Protein AF-0000000072904852 (afdb_homodimer)

pLDDT: mean 92.41, std 8.97, range [29.22, 98.81]

Nearest PDB structures (foldseek):
  7kyp-assembly4_N  TM=4.983E-01  e=3.404E-04  Streptococcus pneumoniae D39
  7p5c-assembly1_B  TM=1.729E-01  e=3.562E+00  Homo sapiens
  5i20-assembly6_F  TM=1.872E-01  e=6.266E+00  Ancylobacter novellus DSM 506
  8sc3-assembly1_A  TM=1.388E-01  e=5.500E+00  Homo sapiens
  7kyp-assembly4_N  TM=4.898E-01  e=2.353E-04  Streptococcus pneumoniae D39

InterPro domains:
  IPR001851 ABC transporter, permease [PF02653] (12-282)
  IPR052157 Branched-chain amino acid transport system permease [PTHR11795] (4-297)
  IPR052157 Branched-chain amino acid transport system permease [cd06582] (12-290)

Structure (mmCIF, N/CA/C/O backbone):
data_AF-0000000072904852-model_v1
#
loop_
_entity.id
_entity.type
_entity.pdbx_description
1 polymer 'ABC transporter permease'
#
loop_
_atom_site.group_PDB
_atom_site.id
_atom_site.type_symbol
_atom_site.label_atom_id
_atom_site.label_alt_id
_atom_site.label_comp_id
_atom_site.label_asym_id
_atom_site.label_entity_id
_atom_site.label_seq_id
_atom_site.pdbx_PDB_ins_code
_atom_site.Cartn_x
_atom_site.Cartn_y
_atom_site.Cartn_z
_atom_site.occupancy
_atom_site.B_iso_or_equiv
_atom_site.auth_seq_id
_atom_site.auth_comp_id
_atom_site.auth_asym_id
_atom_site.auth_atom_id
_atom_site.pdbx_PDB_model_num
ATOM 1 N N . MET A 1 1 ? 12.602 -10.289 -36.688 1 67.31 1 MET A N 1
ATOM 2 C CA . MET A 1 1 ? 11.422 -9.656 -36.094 1 67.31 1 MET A CA 1
ATOM 3 C C . MET A 1 1 ? 10.547 -10.68 -35.406 1 67.31 1 MET A C 1
ATOM 5 O O . MET A 1 1 ? 10.227 -10.523 -34.219 1 67.31 1 MET A O 1
ATOM 9 N N . ILE A 1 2 ? 10.281 -11.75 -36.094 1 74.5 2 ILE A N 1
ATOM 10 C CA . ILE A 1 2 ? 9.438 -12.805 -35.562 1 74.5 2 ILE A CA 1
ATOM 11 C C . ILE A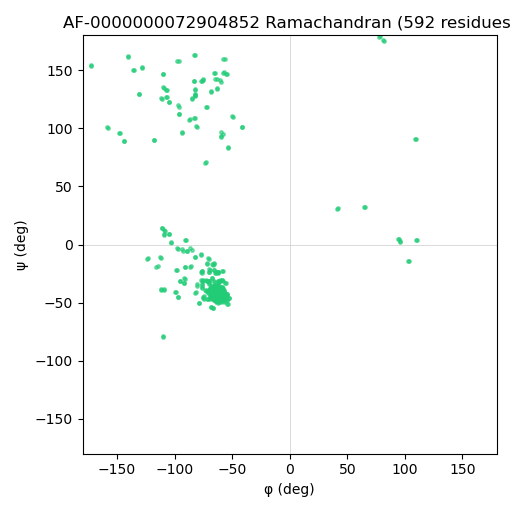 1 2 ? 10.156 -13.508 -34.406 1 74.5 2 ILE A C 1
ATOM 13 O O . ILE A 1 2 ? 9.555 -13.773 -33.344 1 74.5 2 ILE A O 1
ATOM 17 N N . LYS A 1 3 ? 11.469 -13.812 -34.562 1 75 3 LYS A N 1
ATOM 18 C CA . LYS A 1 3 ? 12.242 -14.477 -33.531 1 75 3 LYS A CA 1
ATOM 19 C C . LYS A 1 3 ? 12.242 -13.656 -32.219 1 75 3 LYS A C 1
ATOM 21 O O . LYS A 1 3 ? 12.117 -14.219 -31.141 1 75 3 LYS A O 1
ATOM 26 N N . ASN A 1 4 ? 12.359 -12.43 -32.469 1 84.94 4 ASN A N 1
ATOM 27 C CA . ASN A 1 4 ? 12.344 -11.547 -31.312 1 84.94 4 ASN A CA 1
ATOM 28 C C . ASN A 1 4 ? 11 -11.578 -30.594 1 84.94 4 ASN A C 1
ATOM 30 O O . ASN A 1 4 ? 10.945 -11.57 -29.359 1 84.94 4 ASN A O 1
ATOM 34 N N . LEU A 1 5 ? 10 -11.672 -31.453 1 90.38 5 LEU A N 1
ATOM 35 C CA . LEU A 1 5 ? 8.656 -11.711 -30.891 1 90.38 5 LEU A CA 1
ATOM 36 C C . LEU A 1 5 ? 8.445 -12.992 -30.094 1 90.38 5 LEU A C 1
ATOM 38 O O . LEU A 1 5 ? 7.832 -12.969 -29.016 1 90.38 5 LEU A O 1
ATOM 42 N N . ILE A 1 6 ? 8.875 -14.102 -30.609 1 90.25 6 ILE A N 1
ATOM 43 C CA . ILE A 1 6 ? 8.711 -15.383 -29.953 1 90.25 6 ILE A CA 1
ATOM 44 C C . ILE A 1 6 ? 9.516 -15.398 -28.641 1 90.25 6 ILE A C 1
ATOM 46 O O . ILE A 1 6 ? 9.031 -15.867 -27.609 1 90.25 6 ILE A O 1
ATOM 50 N N . ASP A 1 7 ? 10.727 -14.906 -28.734 1 89.62 7 ASP A N 1
ATOM 51 C CA . ASP A 1 7 ? 11.562 -14.82 -27.531 1 89.62 7 ASP A CA 1
ATOM 52 C C . ASP A 1 7 ? 10.891 -13.992 -26.453 1 89.62 7 ASP A C 1
ATOM 54 O O . ASP A 1 7 ? 10.867 -14.383 -25.281 1 89.62 7 ASP A O 1
ATOM 58 N N . GLN A 1 8 ? 10.344 -12.93 -26.891 1 93.31 8 GLN A N 1
ATOM 59 C CA . GLN A 1 8 ? 9.664 -12.055 -25.938 1 93.31 8 GLN A CA 1
ATOM 60 C C . GLN A 1 8 ? 8.406 -12.719 -25.391 1 93.31 8 GLN A C 1
ATOM 62 O O . GLN A 1 8 ? 8.047 -12.516 -24.234 1 93.31 8 GLN A O 1
ATOM 67 N N . THR A 1 9 ? 7.758 -13.461 -26.219 1 95 9 THR A N 1
ATOM 68 C CA . THR A 1 9 ? 6.566 -14.18 -25.781 1 95 9 THR A CA 1
ATOM 69 C C . THR A 1 9 ? 6.922 -15.211 -24.719 1 95 9 THR A C 1
ATOM 71 O O . THR A 1 9 ? 6.184 -15.383 -23.734 1 95 9 THR A O 1
ATOM 74 N N . ILE A 1 10 ? 7.992 -15.852 -24.859 1 92.69 10 ILE A N 1
ATOM 75 C CA . ILE A 1 10 ? 8.438 -16.844 -23.875 1 92.69 10 ILE A CA 1
ATOM 76 C C . ILE A 1 10 ? 8.773 -16.156 -22.562 1 92.69 10 ILE A C 1
ATOM 78 O O . ILE A 1 10 ? 8.383 -16.641 -21.484 1 92.69 10 ILE A O 1
ATOM 82 N N . ILE A 1 11 ? 9.414 -15.062 -22.672 1 92.88 11 ILE A N 1
ATOM 83 C CA . ILE A 1 11 ? 9.75 -14.297 -21.469 1 92.88 11 ILE A CA 1
ATOM 84 C C . ILE A 1 11 ? 8.469 -13.805 -20.797 1 92.88 11 ILE A C 1
ATOM 86 O O . ILE A 1 11 ? 8.359 -13.82 -19.578 1 92.88 11 ILE A O 1
ATOM 90 N N . GLY A 1 12 ? 7.566 -13.367 -21.609 1 96.38 12 GLY A N 1
ATOM 91 C CA . GLY A 1 12 ? 6.273 -12.938 -21.094 1 96.38 12 GLY A CA 1
ATOM 92 C C . GLY A 1 12 ? 5.516 -14.047 -20.391 1 96.38 12 GLY A C 1
ATOM 93 O O . GLY A 1 12 ? 4.879 -13.812 -19.359 1 96.38 12 GLY A O 1
ATOM 94 N N . LEU A 1 13 ? 5.59 -15.211 -20.938 1 96.38 13 LEU A N 1
ATOM 95 C CA . LEU A 1 13 ? 4.949 -16.359 -20.312 1 96.38 13 LEU A CA 1
ATOM 96 C C . LEU A 1 13 ? 5.617 -16.703 -18.984 1 96.38 13 LEU A C 1
ATOM 98 O O . LEU A 1 13 ? 4.945 -17.078 -18.031 1 96.38 13 LEU A O 1
ATOM 102 N N . GLN A 1 14 ? 6.945 -16.594 -18.969 1 95.44 14 GLN A N 1
ATOM 103 C CA . GLN A 1 14 ? 7.68 -16.844 -17.734 1 95.44 14 GLN A CA 1
ATOM 104 C C . GLN A 1 14 ? 7.277 -15.859 -16.656 1 95.44 14 GLN A C 1
ATOM 106 O O . GLN A 1 14 ? 6.902 -16.25 -15.547 1 95.44 14 GLN A O 1
ATOM 111 N N . THR A 1 15 ? 7.289 -14.602 -17 1 96.44 15 THR A N 1
ATOM 112 C CA . THR A 1 15 ? 6.922 -13.539 -16.062 1 96.44 15 THR A CA 1
ATOM 113 C C . THR A 1 15 ? 5.457 -13.664 -15.656 1 96.44 15 THR A C 1
ATOM 115 O O . THR A 1 15 ? 5.125 -13.539 -14.469 1 96.44 15 THR A O 1
ATOM 118 N N . GLY A 1 16 ? 4.656 -13.891 -16.625 1 98.12 16 GLY A N 1
ATOM 119 C CA . GLY A 1 16 ? 3.234 -14.062 -16.375 1 98.12 16 GLY A CA 1
ATOM 120 C C . GLY A 1 16 ? 2.924 -15.234 -15.461 1 98.12 16 GLY A C 1
ATOM 121 O O . GLY A 1 16 ? 1.995 -15.172 -14.656 1 98.12 16 GLY A O 1
ATOM 122 N N . SER A 1 17 ? 3.662 -16.281 -15.602 1 98 17 SER A N 1
ATOM 123 C CA . SER A 1 17 ? 3.467 -17.453 -14.75 1 98 17 SER A CA 1
ATOM 124 C C . SER A 1 17 ? 3.762 -17.125 -13.289 1 98 17 SER A C 1
ATOM 126 O O . SER A 1 17 ? 3.086 -17.625 -12.391 1 98 17 SER A O 1
ATOM 128 N N . ILE A 1 18 ? 4.746 -16.375 -13.086 1 97.62 18 ILE A N 1
ATOM 129 C CA . ILE A 1 18 ? 5.086 -15.969 -11.727 1 97.62 18 ILE A CA 1
ATOM 130 C C . ILE A 1 18 ? 3.965 -15.102 -11.156 1 97.62 18 ILE A C 1
ATOM 132 O O . ILE A 1 18 ? 3.504 -15.336 -10.031 1 97.62 18 ILE A O 1
ATOM 136 N N . TYR A 1 19 ? 3.512 -14.141 -11.93 1 98 19 TYR A N 1
ATOM 137 C CA . TYR A 1 19 ? 2.398 -13.305 -11.5 1 98 19 TYR A CA 1
ATOM 138 C C . TYR A 1 19 ? 1.146 -14.141 -11.258 1 98 19 TYR A C 1
ATOM 140 O O . TYR A 1 19 ? 0.389 -13.883 -10.32 1 98 19 TYR A O 1
ATOM 148 N N . ALA A 1 20 ? 0.974 -15.086 -12.133 1 98.12 20 ALA A N 1
ATOM 149 C CA . ALA A 1 20 ? -0.188 -15.961 -11.984 1 98.12 20 ALA A CA 1
ATOM 150 C C . ALA A 1 20 ? -0.141 -16.719 -10.664 1 98.12 20 ALA A C 1
ATOM 152 O O . ALA A 1 20 ? -1.155 -16.844 -9.977 1 98.12 20 ALA A O 1
ATOM 153 N N . LEU A 1 21 ? 0.982 -17.234 -10.359 1 97.5 21 LEU A N 1
ATOM 154 C CA . LEU A 1 21 ? 1.153 -17.984 -9.117 1 97.5 21 LEU A CA 1
ATOM 155 C C . LEU A 1 21 ? 0.817 -17.109 -7.91 1 97.5 21 LEU A C 1
ATOM 157 O O . LEU A 1 21 ? 0.105 -17.531 -7.004 1 97.5 21 LEU A O 1
ATOM 161 N N . ILE A 1 22 ? 1.334 -15.945 -7.902 1 98.12 22 ILE A N 1
ATOM 162 C CA . ILE A 1 22 ? 1.094 -15 -6.812 1 98.12 22 ILE A CA 1
ATOM 163 C C . ILE A 1 22 ? -0.376 -14.586 -6.805 1 98.12 22 ILE A C 1
ATOM 165 O O . ILE A 1 22 ? -1.001 -14.516 -5.746 1 98.12 22 ILE A O 1
ATOM 169 N N . ALA A 1 23 ? -0.908 -14.352 -7.98 1 98 23 ALA A N 1
ATOM 170 C CA . ALA A 1 23 ? -2.307 -13.953 -8.117 1 98 23 ALA A CA 1
ATOM 171 C C . ALA A 1 23 ? -3.24 -15.055 -7.621 1 98 23 ALA A C 1
ATOM 173 O O . ALA A 1 23 ? -4.305 -14.766 -7.066 1 98 23 ALA A O 1
ATOM 174 N N . LEU A 1 24 ? -2.889 -16.281 -7.844 1 97.94 24 LEU A N 1
ATOM 175 C CA . LEU A 1 24 ? -3.67 -17.391 -7.328 1 97.94 24 LEU A CA 1
ATOM 176 C C . LEU A 1 24 ? -3.779 -17.328 -5.809 1 97.94 24 LEU A C 1
ATOM 178 O O . LEU A 1 24 ? -4.836 -17.609 -5.242 1 97.94 24 LEU A O 1
ATOM 182 N N . GLY A 1 25 ? -2.678 -17.016 -5.211 1 97.25 25 GLY A N 1
ATOM 183 C CA . GLY A 1 25 ? -2.711 -16.844 -3.77 1 97.25 25 GLY A CA 1
ATOM 184 C C . GLY A 1 25 ? -3.656 -15.734 -3.322 1 97.25 25 GLY A C 1
ATOM 185 O O . GLY A 1 25 ? -4.449 -15.93 -2.4 1 97.25 25 GLY A O 1
ATOM 186 N N . TYR A 1 26 ? -3.555 -14.547 -3.959 1 96.5 26 TYR A N 1
ATOM 187 C CA . TYR A 1 26 ? -4.492 -13.469 -3.684 1 96.5 26 TYR A CA 1
ATOM 188 C C . TYR A 1 26 ? -5.934 -13.945 -3.834 1 96.5 26 TYR A C 1
ATOM 190 O O . TYR A 1 26 ? -6.789 -13.625 -3.002 1 96.5 26 TYR A O 1
ATOM 198 N N . THR A 1 27 ? -6.176 -14.664 -4.922 1 95.62 27 THR A N 1
ATOM 199 C CA . THR A 1 27 ? -7.512 -15.109 -5.297 1 95.62 27 THR A CA 1
ATOM 200 C C . THR A 1 27 ? -8.094 -16.047 -4.238 1 95.62 27 THR A C 1
ATOM 202 O O . THR A 1 27 ? -9.281 -15.969 -3.922 1 95.62 27 THR A O 1
ATOM 205 N N . MET A 1 28 ? -7.273 -16.891 -3.727 1 95.06 28 MET A N 1
ATOM 206 C CA . MET A 1 28 ? -7.734 -17.828 -2.711 1 95.06 28 MET A CA 1
ATOM 207 C C . MET A 1 28 ? -8.227 -17.094 -1.467 1 95.06 28 MET A C 1
ATOM 209 O O . MET A 1 28 ? -9.289 -17.406 -0.937 1 95.06 28 MET A O 1
ATOM 213 N N . VAL A 1 29 ? -7.535 -16.156 -1.009 1 94.25 29 VAL A N 1
ATOM 214 C CA . VAL A 1 29 ? -7.895 -15.453 0.214 1 94.25 29 VAL A CA 1
ATOM 215 C C . VAL A 1 29 ? -9.062 -14.508 -0.062 1 94.25 29 VAL A C 1
ATOM 217 O O . VAL A 1 29 ? -10.031 -14.469 0.699 1 94.25 29 VAL A O 1
ATOM 220 N N . TYR A 1 30 ? -8.984 -13.781 -1.109 1 93.69 30 TYR A N 1
ATOM 221 C CA . TYR A 1 30 ? -10.062 -12.867 -1.463 1 93.69 30 TYR A CA 1
ATOM 222 C C . TYR A 1 30 ? -11.359 -13.625 -1.711 1 93.69 30 TYR A C 1
ATOM 224 O O . TYR A 1 30 ? -12.445 -13.133 -1.388 1 93.69 30 TYR A O 1
ATOM 232 N N . GLY A 1 31 ? -11.297 -14.742 -2.277 1 91.31 31 GLY A N 1
ATOM 233 C CA . GLY A 1 31 ? -12.469 -15.531 -2.623 1 91.31 31 GLY A CA 1
ATOM 234 C C . GLY A 1 31 ? -13.344 -15.859 -1.427 1 91.31 31 GLY A C 1
ATOM 235 O O . GLY A 1 31 ? -14.547 -16.062 -1.569 1 91.31 31 GLY A O 1
ATOM 236 N N . ILE A 1 32 ? -12.758 -15.828 -0.313 1 91.75 32 ILE A N 1
ATOM 237 C CA . ILE A 1 32 ? -13.523 -16.25 0.854 1 91.75 32 ILE A CA 1
ATOM 238 C C . ILE A 1 32 ? -13.773 -15.047 1.765 1 91.75 32 ILE A C 1
ATOM 240 O O . ILE A 1 32 ? -14.867 -14.891 2.312 1 91.75 32 ILE A O 1
ATOM 244 N N . VAL A 1 33 ? -12.828 -14.18 1.93 1 88.81 33 VAL A N 1
ATOM 245 C CA . VAL A 1 33 ? -12.969 -13.078 2.877 1 88.81 33 VAL A CA 1
ATOM 246 C C . VAL A 1 33 ? -13.406 -11.82 2.141 1 88.81 33 VAL A C 1
ATOM 248 O O . VAL A 1 33 ? -13.875 -10.859 2.764 1 88.81 33 VAL A O 1
ATOM 251 N N . LYS A 1 34 ? -13.188 -11.711 0.862 1 88.31 34 LYS A N 1
ATOM 252 C CA . LYS A 1 34 ? -13.586 -10.609 -0.004 1 88.31 34 LYS A CA 1
ATOM 253 C C . LYS A 1 34 ? -12.867 -9.32 0.384 1 88.31 34 LYS A C 1
ATOM 255 O O . LYS A 1 34 ? -13.469 -8.242 0.395 1 88.31 34 LYS A O 1
ATOM 260 N N . LEU A 1 35 ? -11.703 -9.492 0.845 1 86.5 35 LEU A N 1
ATOM 261 C CA . LEU A 1 35 ? -10.828 -8.367 1.158 1 86.5 35 LEU A CA 1
ATOM 262 C C . LEU A 1 35 ? -9.406 -8.625 0.657 1 86.5 35 LEU A C 1
ATOM 264 O O . LEU A 1 35 ? -8.961 -9.781 0.604 1 86.5 35 LEU A O 1
ATOM 268 N N . ILE A 1 36 ? -8.797 -7.582 0.346 1 86.38 36 ILE A N 1
ATOM 269 C CA . ILE A 1 36 ? -7.441 -7.691 -0.186 1 86.38 36 ILE A CA 1
ATOM 270 C C . ILE A 1 36 ? -6.449 -7.84 0.962 1 86.38 36 ILE A C 1
ATOM 272 O O . ILE A 1 36 ? -6.453 -7.043 1.903 1 86.38 36 ILE A O 1
ATOM 276 N N . ASN A 1 37 ? -5.637 -8.852 0.838 1 90.25 37 ASN A N 1
ATOM 277 C CA . ASN A 1 37 ? -4.555 -9.078 1.79 1 90.25 37 ASN A CA 1
ATOM 278 C C . ASN A 1 37 ? -3.246 -8.453 1.309 1 90.25 37 ASN A C 1
ATOM 280 O O . ASN A 1 37 ? -2.422 -9.125 0.69 1 90.25 37 ASN A O 1
ATOM 284 N N . PHE A 1 38 ? -2.934 -7.297 1.738 1 89.69 38 PHE A N 1
ATOM 285 C CA . PHE A 1 38 ? -1.759 -6.574 1.267 1 89.69 38 PHE A CA 1
ATOM 286 C C . PHE A 1 38 ? -0.481 -7.211 1.798 1 89.69 38 PHE A C 1
ATOM 288 O O . PHE A 1 38 ? 0.606 -6.969 1.27 1 89.69 38 PHE A O 1
ATOM 295 N N . ALA A 1 39 ? -0.633 -7.992 2.762 1 94.25 39 ALA A N 1
ATOM 296 C CA . ALA A 1 39 ? 0.529 -8.664 3.336 1 94.25 39 ALA A CA 1
ATOM 297 C C . ALA A 1 39 ? 0.976 -9.836 2.457 1 94.25 39 ALA A C 1
ATOM 299 O O . ALA A 1 39 ? 2.033 -10.422 2.689 1 94.25 39 ALA A O 1
ATOM 300 N N . HIS A 1 40 ? 0.207 -10.133 1.504 1 96.25 40 HIS A N 1
ATOM 301 C CA . HIS A 1 40 ? 0.508 -11.25 0.615 1 96.25 40 HIS A CA 1
ATOM 302 C C . HIS A 1 40 ? 1.871 -11.078 -0.046 1 96.25 40 HIS A C 1
ATOM 304 O O . HIS A 1 40 ? 2.625 -12.039 -0.189 1 96.25 40 HIS A O 1
ATOM 310 N N . GLY A 1 41 ? 2.203 -9.906 -0.464 1 96.06 41 GLY A N 1
ATOM 311 C CA . GLY A 1 41 ? 3.502 -9.633 -1.057 1 96.06 41 GLY A CA 1
ATOM 312 C C . GLY A 1 41 ? 4.656 -9.898 -0.108 1 96.06 41 GLY A C 1
ATOM 313 O O . GLY A 1 41 ? 5.75 -10.273 -0.54 1 96.06 41 GLY A O 1
ATOM 314 N N . ASP A 1 42 ? 4.398 -9.68 1.119 1 97.44 42 ASP A N 1
ATOM 315 C CA . ASP A 1 42 ? 5.449 -9.875 2.113 1 97.44 42 ASP A CA 1
ATOM 316 C C . ASP A 1 42 ? 5.672 -11.359 2.395 1 97.44 42 ASP A C 1
ATOM 318 O O . ASP A 1 42 ? 6.746 -11.758 2.848 1 97.44 42 ASP A O 1
ATOM 322 N N . LEU A 1 43 ? 4.66 -12.141 2.111 1 98.06 43 LEU A N 1
ATOM 323 C CA . LEU A 1 43 ? 4.844 -13.578 2.221 1 98.06 43 LEU A CA 1
ATOM 324 C C . LEU A 1 43 ? 5.762 -14.102 1.119 1 98.06 43 LEU A C 1
ATOM 326 O O . LEU A 1 43 ? 6.508 -15.055 1.328 1 98.06 43 LEU A O 1
ATOM 330 N N . LEU A 1 44 ? 5.676 -13.406 -0.035 1 98.06 44 LEU A N 1
ATOM 331 C CA . LEU A 1 44 ? 6.652 -13.68 -1.083 1 98.06 44 LEU A CA 1
ATOM 332 C C . LEU A 1 44 ? 8.07 -13.453 -0.575 1 98.06 44 LEU A C 1
ATOM 334 O O . LEU A 1 44 ? 8.953 -14.297 -0.777 1 98.06 44 LEU A O 1
ATOM 338 N N . MET A 1 45 ? 8.266 -12.336 0.063 1 98.38 45 MET A N 1
ATOM 339 C CA . MET A 1 45 ? 9.562 -11.938 0.607 1 98.38 45 MET A CA 1
ATOM 340 C C . MET A 1 45 ? 10.047 -12.945 1.642 1 98.38 45 MET A C 1
ATOM 342 O O . MET A 1 45 ? 11.203 -13.391 1.593 1 98.38 45 MET A O 1
ATOM 346 N N . VAL A 1 46 ? 9.172 -13.336 2.525 1 98.62 46 VAL A N 1
ATOM 347 C CA . VAL A 1 46 ? 9.539 -14.289 3.57 1 98.62 46 VAL A CA 1
ATOM 348 C C . VAL A 1 46 ? 9.898 -15.633 2.943 1 98.62 46 VAL A C 1
ATOM 350 O O . VAL A 1 46 ? 10.875 -16.266 3.35 1 98.62 46 VAL A O 1
ATOM 353 N N . GLY A 1 47 ? 9.117 -16.047 1.967 1 98.62 47 GLY A N 1
ATOM 354 C CA . GLY A 1 47 ? 9.422 -17.281 1.271 1 98.62 47 GLY A CA 1
ATOM 355 C C . GLY A 1 47 ? 10.805 -17.281 0.645 1 98.62 47 GLY A C 1
ATOM 356 O O . GLY A 1 47 ? 11.539 -18.266 0.754 1 98.62 47 GLY A O 1
ATOM 357 N N . ALA A 1 48 ? 11.133 -16.219 0.015 1 98.5 48 ALA A N 1
ATOM 358 C CA . ALA A 1 48 ? 12.445 -16.078 -0.609 1 98.5 48 ALA A CA 1
ATOM 359 C C . ALA A 1 48 ? 13.562 -16.125 0.438 1 98.5 48 ALA A C 1
ATOM 361 O O . ALA A 1 48 ? 14.57 -16.797 0.25 1 98.5 48 ALA A O 1
ATOM 362 N N . TYR A 1 49 ? 13.375 -15.43 1.569 1 98.56 49 TYR A N 1
ATOM 363 C CA . TYR A 1 49 ? 14.367 -15.398 2.633 1 98.56 49 TYR A CA 1
ATOM 364 C C . TYR A 1 49 ? 14.555 -16.781 3.24 1 98.56 49 TYR A C 1
ATOM 366 O O . TYR A 1 49 ? 15.68 -17.219 3.49 1 98.56 49 TYR A O 1
ATOM 374 N N . VAL A 1 50 ? 13.438 -17.438 3.527 1 98.56 50 VAL A N 1
ATOM 375 C CA . VAL A 1 50 ? 13.508 -18.766 4.145 1 98.56 50 VAL A CA 1
ATOM 376 C C . VAL A 1 50 ? 14.242 -19.719 3.215 1 98.56 50 VAL A C 1
ATOM 378 O O . VAL A 1 50 ? 15.07 -20.531 3.664 1 98.56 50 VAL A O 1
ATOM 381 N N . THR A 1 51 ? 13.961 -19.656 1.963 1 98.44 51 THR A N 1
ATOM 382 C CA . THR A 1 51 ? 14.664 -20.5 1 1 98.44 51 THR A CA 1
ATOM 383 C C . THR A 1 51 ? 16.156 -20.172 0.972 1 98.44 51 THR A C 1
ATOM 385 O O . THR A 1 51 ? 17 -21.062 1.001 1 98.44 51 THR A O 1
ATOM 388 N N . TYR A 1 52 ? 16.469 -18.891 0.894 1 98.12 52 TYR A N 1
ATOM 389 C CA . TYR A 1 52 ? 17.859 -18.438 0.868 1 98.12 52 TYR A CA 1
ATOM 390 C C . TYR A 1 52 ? 18.625 -18.984 2.066 1 98.12 52 TYR A C 1
ATOM 392 O O . TYR A 1 52 ? 19.703 -19.562 1.907 1 98.12 52 TYR A O 1
ATOM 400 N N . TYR A 1 53 ? 18.062 -18.797 3.236 1 97.81 53 TYR A N 1
ATOM 401 C CA . TYR A 1 53 ? 18.781 -19.203 4.445 1 97.81 53 TYR A CA 1
ATOM 402 C C . TYR A 1 53 ? 18.828 -20.719 4.574 1 97.81 53 TYR A C 1
ATOM 404 O O . TYR A 1 53 ? 19.781 -21.266 5.133 1 97.81 53 TYR A O 1
ATOM 412 N N . GLY A 1 54 ? 17.812 -21.422 4.082 1 97.81 54 GLY A N 1
ATOM 413 C CA . GLY A 1 54 ? 17.875 -22.875 4.02 1 97.81 54 GLY A CA 1
ATOM 414 C C . GLY A 1 54 ? 19.031 -23.375 3.176 1 97.81 54 GLY A C 1
ATOM 415 O O . GLY A 1 54 ? 19.766 -24.266 3.596 1 97.81 54 GLY A O 1
ATOM 416 N N . VAL A 1 55 ? 19.188 -22.781 2.049 1 97.06 55 VAL A N 1
ATOM 417 C CA . VAL A 1 55 ? 20.266 -23.172 1.146 1 97.06 55 VAL A CA 1
ATOM 418 C C . VAL A 1 55 ? 21.609 -22.797 1.764 1 97.06 55 VAL A C 1
ATOM 420 O O . VAL A 1 55 ? 22.562 -23.578 1.703 1 97.06 55 VAL A O 1
ATOM 423 N N . GLU A 1 56 ? 21.703 -21.625 2.342 1 95.62 56 GLU A N 1
ATOM 424 C CA . GLU A 1 56 ? 22.938 -21.156 2.977 1 95.62 56 GLU A CA 1
ATOM 425 C C . GLU A 1 56 ? 23.344 -22.094 4.109 1 95.62 56 GLU A C 1
ATOM 427 O O . GLU A 1 56 ? 24.547 -22.266 4.375 1 95.62 56 GLU A O 1
ATOM 432 N N . LYS A 1 57 ? 22.422 -22.719 4.746 1 96.19 57 LYS A N 1
ATOM 433 C CA . LYS A 1 57 ? 22.703 -23.625 5.848 1 96.19 57 LYS A CA 1
ATOM 434 C C . LYS A 1 57 ? 23 -25.031 5.332 1 96.19 57 LYS A C 1
ATOM 436 O O . LYS A 1 57 ? 23.172 -25.969 6.121 1 96.19 57 LYS A O 1
ATOM 441 N N . GLY A 1 58 ? 22.906 -25.234 4.051 1 95.5 58 GLY A N 1
ATOM 442 C CA . GLY A 1 58 ? 23.359 -26.484 3.459 1 95.5 58 GLY A CA 1
ATOM 443 C C . GLY A 1 58 ? 22.219 -27.359 2.969 1 95.5 58 GLY A C 1
ATOM 444 O O . GLY A 1 58 ? 22.453 -28.469 2.488 1 95.5 58 GLY A O 1
ATOM 445 N N . LEU A 1 59 ? 21.016 -26.922 3.043 1 97.31 59 LEU A N 1
ATOM 446 C CA . LEU A 1 59 ? 19.891 -27.719 2.547 1 97.31 59 LEU A CA 1
ATOM 447 C C . LEU A 1 59 ? 19.828 -27.672 1.023 1 97.31 59 LEU A C 1
ATOM 449 O O . LEU A 1 59 ? 20.125 -26.625 0.417 1 97.31 59 LEU A O 1
ATOM 453 N N . PRO A 1 60 ? 19.484 -28.891 0.523 1 96.81 60 PRO A N 1
ATOM 454 C CA . PRO A 1 60 ? 19.219 -28.828 -0.916 1 96.81 60 PRO A CA 1
ATOM 455 C C . PRO A 1 60 ? 18.109 -27.828 -1.264 1 96.81 60 PRO A C 1
ATOM 457 O O . PRO A 1 60 ? 17.172 -27.656 -0.49 1 96.81 60 PRO A O 1
ATOM 460 N N . PHE A 1 61 ? 18.203 -27.219 -2.406 1 96.69 61 PHE A N 1
ATOM 461 C CA . PHE A 1 61 ? 17.281 -26.172 -2.854 1 96.69 61 PHE A CA 1
ATOM 462 C C . PHE A 1 61 ? 15.844 -26.656 -2.793 1 96.69 61 PHE A C 1
ATOM 464 O O . PHE A 1 61 ? 14.961 -25.938 -2.318 1 96.69 61 PHE A O 1
ATOM 471 N N . SER A 1 62 ? 15.547 -27.875 -3.219 1 95.62 62 SER A N 1
ATOM 472 C CA . SER A 1 62 ? 14.195 -28.422 -3.266 1 95.62 62 SER A CA 1
ATOM 473 C C . SER A 1 62 ? 13.602 -28.547 -1.867 1 95.62 62 SER A C 1
ATOM 475 O O . SER A 1 62 ? 12.414 -28.281 -1.668 1 95.62 62 SER A O 1
ATOM 477 N N . ILE A 1 63 ? 14.391 -28.906 -0.948 1 97.62 63 ILE A N 1
ATOM 478 C CA . ILE A 1 63 ? 13.938 -29.031 0.433 1 97.62 63 ILE A CA 1
ATOM 479 C C . ILE A 1 63 ? 13.719 -27.641 1.034 1 97.62 63 ILE A C 1
ATOM 481 O O . ILE A 1 63 ? 12.766 -27.438 1.792 1 97.62 63 ILE A O 1
ATOM 485 N N . ALA A 1 64 ? 14.672 -26.734 0.67 1 98.25 64 ALA A N 1
ATOM 486 C CA . ALA A 1 64 ? 14.547 -25.359 1.173 1 98.25 64 ALA A CA 1
ATOM 487 C C . ALA A 1 64 ? 13.242 -24.719 0.714 1 98.25 64 ALA A C 1
ATOM 489 O O . ALA A 1 64 ? 12.578 -24.031 1.491 1 98.25 64 ALA A O 1
ATOM 490 N N . ILE A 1 65 ? 12.891 -24.969 -0.527 1 97.75 65 ILE A N 1
ATOM 491 C CA . ILE A 1 65 ? 11.648 -24.406 -1.049 1 97.75 65 ILE A CA 1
ATOM 492 C C . ILE A 1 65 ? 10.461 -25.031 -0.327 1 97.75 65 ILE A C 1
ATOM 494 O O . ILE A 1 65 ? 9.492 -24.328 0.003 1 97.75 65 ILE A O 1
ATOM 498 N N . LEU A 1 66 ? 10.477 -26.297 -0.095 1 98.25 66 LEU A N 1
ATOM 499 C CA . LEU A 1 66 ? 9.391 -26.984 0.605 1 98.25 66 LEU A CA 1
ATOM 500 C C . LEU A 1 66 ? 9.227 -26.438 2.02 1 98.25 66 LEU A C 1
ATOM 502 O O . LEU A 1 66 ? 8.109 -26.203 2.477 1 98.25 66 LEU A O 1
ATOM 506 N N . ILE A 1 67 ? 10.328 -26.266 2.678 1 98.56 67 ILE A N 1
ATOM 507 C CA . ILE A 1 67 ? 10.297 -25.688 4.02 1 98.56 67 ILE A CA 1
ATOM 508 C C . ILE A 1 67 ? 9.719 -24.281 3.969 1 98.56 67 ILE A C 1
ATOM 510 O O . ILE A 1 67 ? 8.938 -23.891 4.844 1 98.56 67 ILE A O 1
ATOM 514 N N . SER A 1 68 ? 10.164 -23.547 2.953 1 98.69 68 SER A N 1
ATOM 515 C CA . SER A 1 68 ? 9.656 -22.188 2.773 1 98.69 68 SER A CA 1
ATOM 516 C C . SER A 1 68 ? 8.141 -22.188 2.6 1 98.69 68 SER A C 1
ATOM 518 O O . SER A 1 68 ? 7.441 -21.359 3.201 1 98.69 68 SER A O 1
ATOM 520 N N . ILE A 1 69 ? 7.625 -23.062 1.79 1 98.69 69 ILE A N 1
ATOM 521 C CA . ILE A 1 69 ? 6.195 -23.172 1.528 1 98.69 69 ILE A CA 1
ATOM 522 C C . ILE A 1 69 ? 5.453 -23.5 2.826 1 98.69 69 ILE A C 1
ATOM 524 O O . ILE A 1 69 ? 4.457 -22.844 3.154 1 98.69 69 ILE A O 1
ATOM 528 N N . ILE A 1 70 ? 5.914 -24.391 3.631 1 98.75 70 ILE A N 1
ATOM 529 C CA . ILE A 1 70 ? 5.309 -24.797 4.891 1 98.75 70 ILE A CA 1
ATOM 530 C C . ILE A 1 70 ? 5.387 -23.656 5.898 1 98.75 70 ILE A C 1
ATOM 532 O O . ILE A 1 70 ? 4.406 -23.344 6.578 1 98.75 70 ILE A O 1
ATOM 536 N N . PHE A 1 71 ? 6.555 -23.062 5.965 1 98.81 71 PHE A N 1
ATOM 537 C CA . PHE A 1 71 ? 6.754 -21.953 6.891 1 98.81 71 PHE A CA 1
ATOM 538 C C . PHE A 1 71 ? 5.777 -20.828 6.598 1 98.81 71 PHE A C 1
ATOM 540 O O . PHE A 1 71 ? 5.16 -20.281 7.516 1 98.81 71 PHE A O 1
ATOM 547 N N . CYS A 1 72 ? 5.672 -20.484 5.344 1 98.75 72 CYS A N 1
ATOM 548 C CA . CYS A 1 72 ? 4.789 -19.375 4.977 1 98.75 72 CYS A CA 1
ATOM 549 C C . CYS A 1 72 ? 3.326 -19.766 5.156 1 98.75 72 CYS A C 1
ATOM 551 O O . CYS A 1 72 ? 2.488 -18.922 5.48 1 98.75 72 CYS A O 1
ATOM 553 N N . ALA A 1 73 ? 3.029 -21.062 4.922 1 98.75 73 ALA A N 1
ATOM 554 C CA . ALA A 1 73 ? 1.678 -21.516 5.223 1 98.75 73 ALA A CA 1
ATOM 555 C C . ALA A 1 73 ? 1.338 -21.297 6.695 1 98.75 73 ALA A C 1
ATOM 557 O O . ALA A 1 73 ? 0.263 -20.797 7.02 1 98.75 73 ALA A O 1
ATOM 558 N N . ILE A 1 74 ? 2.234 -21.656 7.562 1 98.81 74 ILE A N 1
ATOM 559 C CA . ILE A 1 74 ? 2.041 -21.469 8.992 1 98.81 74 ILE A CA 1
ATOM 560 C C . ILE A 1 74 ? 1.951 -19.984 9.328 1 98.81 74 ILE A C 1
ATOM 562 O O . ILE A 1 74 ? 1.09 -19.562 10.102 1 98.81 74 ILE A O 1
ATOM 566 N N . LEU A 1 75 ? 2.832 -19.234 8.703 1 98.56 75 LEU A N 1
ATOM 567 C CA . LEU A 1 75 ? 2.812 -17.797 8.922 1 98.56 75 LEU A CA 1
ATOM 568 C C . LEU A 1 75 ? 1.479 -17.188 8.484 1 98.56 75 LEU A C 1
ATOM 570 O O . LEU A 1 75 ? 0.964 -16.281 9.125 1 98.56 75 LEU A O 1
ATOM 574 N N . GLY A 1 76 ? 1.008 -17.688 7.328 1 98.12 76 GLY A N 1
ATOM 575 C CA . GLY A 1 76 ? -0.308 -17.25 6.887 1 98.12 76 GLY A CA 1
ATOM 576 C C . GLY A 1 76 ? -1.396 -17.516 7.91 1 98.12 76 GLY A C 1
ATOM 577 O O . GLY A 1 76 ? -2.246 -16.656 8.156 1 98.12 76 GLY A O 1
ATOM 578 N N . ILE A 1 77 ? -1.376 -18.672 8.539 1 98.25 77 ILE A N 1
ATOM 579 C CA . ILE A 1 77 ? -2.338 -19.016 9.578 1 98.25 77 ILE A CA 1
ATOM 580 C C . ILE A 1 77 ? -2.176 -18.094 10.773 1 98.25 77 ILE A C 1
ATOM 582 O O . ILE A 1 77 ? -3.164 -17.625 11.344 1 98.25 77 ILE A O 1
ATOM 586 N N . LEU A 1 78 ? -0.976 -17.797 11.117 1 98.12 78 LEU A N 1
ATOM 587 C CA . LEU A 1 78 ? -0.701 -16.938 12.258 1 98.12 78 LEU A CA 1
ATOM 588 C C . LEU A 1 78 ? -1.184 -15.508 11.984 1 98.12 78 LEU A C 1
ATOM 590 O O . LEU A 1 78 ? -1.73 -14.859 12.875 1 98.12 78 LEU A O 1
ATOM 594 N N . ILE A 1 79 ? -0.928 -15.055 10.82 1 96.75 79 ILE A N 1
ATOM 595 C CA . ILE A 1 79 ? -1.396 -13.727 10.445 1 96.75 79 ILE A CA 1
ATOM 596 C C . ILE A 1 79 ? -2.918 -13.664 10.539 1 96.75 79 ILE A C 1
ATOM 598 O O . ILE A 1 79 ? -3.479 -12.711 11.086 1 96.75 79 ILE A O 1
ATOM 602 N N . ASP A 1 80 ? -3.549 -14.695 9.977 1 96.69 80 ASP A N 1
ATOM 603 C CA . ASP A 1 80 ? -5.004 -14.75 10.078 1 96.69 80 ASP A CA 1
ATOM 604 C C . ASP A 1 80 ? -5.461 -14.758 11.531 1 96.69 80 ASP A C 1
ATOM 606 O O . ASP A 1 80 ? -6.355 -14 11.914 1 96.69 80 ASP A O 1
ATOM 610 N N . PHE A 1 81 ? -4.844 -15.562 12.312 1 96.69 81 PHE A N 1
ATOM 611 C CA . PHE A 1 81 ? -5.25 -15.766 13.703 1 96.69 81 PHE A CA 1
ATOM 612 C C . PHE A 1 81 ? -5.059 -14.492 14.516 1 96.69 81 PHE A C 1
ATOM 614 O O . PHE A 1 81 ? -5.945 -14.094 15.273 1 96.69 81 PHE A O 1
ATOM 621 N N . PHE A 1 82 ? -3.979 -13.781 14.344 1 94.56 82 PHE A N 1
ATOM 622 C CA . PHE A 1 82 ? -3.646 -12.656 15.219 1 94.56 82 PHE A CA 1
ATOM 623 C C . PHE A 1 82 ? -4.203 -11.352 14.656 1 94.56 82 PHE A C 1
ATOM 625 O O . PHE A 1 82 ? -4.547 -10.445 15.414 1 94.56 82 PHE A O 1
ATOM 632 N N . ALA A 1 83 ? -4.23 -11.281 13.375 1 92.75 83 ALA A N 1
ATOM 633 C CA . ALA A 1 83 ? -4.516 -9.969 12.805 1 92.75 83 ALA A CA 1
ATOM 634 C C . ALA A 1 83 ? -5.898 -9.938 12.164 1 92.75 83 ALA A C 1
ATOM 636 O O . ALA A 1 83 ? -6.645 -8.969 12.336 1 92.75 83 ALA A O 1
ATOM 637 N N . TYR A 1 84 ? -6.34 -10.953 11.508 1 91.88 84 TYR A N 1
ATOM 638 C CA . TYR A 1 84 ? -7.551 -10.875 10.703 1 91.88 84 TYR A CA 1
ATOM 639 C C . TYR A 1 84 ? -8.742 -11.453 11.453 1 91.88 84 TYR A C 1
ATOM 641 O O . TYR A 1 84 ? -9.836 -10.875 11.445 1 91.88 84 TYR A O 1
ATOM 649 N N . LYS A 1 85 ? -8.578 -12.492 12.109 1 94.5 85 LYS A N 1
ATOM 650 C CA . LYS A 1 85 ? -9.664 -13.18 12.797 1 94.5 85 LYS A CA 1
ATOM 651 C C . LYS A 1 85 ? -10.359 -12.258 13.797 1 94.5 85 LYS A C 1
ATOM 653 O O . LYS A 1 85 ? -11.586 -12.164 13.82 1 94.5 85 LYS A O 1
ATOM 658 N N . PRO A 1 86 ? -9.648 -11.531 14.578 1 93.94 86 PRO A N 1
ATOM 659 C CA . PRO A 1 86 ? -10.305 -10.664 15.555 1 93.94 86 PRO A CA 1
ATOM 660 C C . PRO A 1 86 ? -11.109 -9.539 14.906 1 93.94 86 PRO A C 1
ATOM 662 O O . PRO A 1 86 ? -11.945 -8.914 15.562 1 93.94 86 PRO A O 1
ATOM 665 N N . LEU A 1 87 ? -10.875 -9.289 13.68 1 90.75 87 LEU A N 1
ATOM 666 C CA . LEU A 1 87 ? -11.5 -8.141 13.031 1 90.75 87 LEU A CA 1
ATOM 667 C C . LEU A 1 87 ? -12.562 -8.586 12.039 1 90.75 87 LEU A C 1
ATOM 669 O O . LEU A 1 87 ? -13.039 -7.781 11.234 1 90.75 87 LEU A O 1
ATOM 673 N N . ARG A 1 88 ? -12.938 -9.805 12.062 1 87.5 88 ARG A N 1
ATOM 674 C CA . ARG A 1 88 ? -13.883 -10.328 11.086 1 87.5 88 ARG A CA 1
ATOM 675 C C . ARG A 1 88 ? -15.242 -9.648 11.219 1 87.5 88 ARG A C 1
ATOM 677 O O . ARG A 1 88 ? -15.992 -9.562 10.242 1 87.5 88 ARG A O 1
ATOM 684 N N . ASN A 1 89 ? -15.562 -9.102 12.359 1 84.69 89 ASN A N 1
ATOM 685 C CA . ASN A 1 89 ? -16.828 -8.414 12.578 1 84.69 89 ASN A CA 1
ATOM 686 C C . ASN A 1 89 ? -16.656 -6.895 12.562 1 84.69 89 ASN A C 1
ATOM 688 O O . ASN A 1 89 ? -17.594 -6.152 12.82 1 84.69 89 ASN A O 1
ATOM 692 N N . ALA A 1 90 ? -15.43 -6.473 12.328 1 84.62 90 ALA A N 1
ATOM 693 C CA . ALA A 1 90 ? -15.148 -5.043 12.234 1 84.62 90 ALA A CA 1
ATOM 694 C C . ALA A 1 90 ? -15.445 -4.512 10.836 1 84.62 90 ALA A C 1
ATOM 696 O O . ALA A 1 90 ? -15.648 -5.293 9.906 1 84.62 90 ALA A O 1
ATOM 697 N N . PRO A 1 91 ? -15.562 -3.197 10.742 1 80.81 91 PRO A N 1
ATOM 698 C CA . PRO A 1 91 ? -15.734 -2.637 9.406 1 80.81 91 PRO A CA 1
ATOM 699 C C . PRO A 1 91 ? -14.633 -3.064 8.438 1 80.81 91 PRO A C 1
ATOM 701 O O . PRO A 1 91 ? -13.484 -3.234 8.844 1 80.81 91 PRO A O 1
ATOM 704 N N . ARG A 1 92 ? -14.977 -3.203 7.227 1 80.81 92 ARG A N 1
ATOM 705 C CA . ARG A 1 92 ? -14.078 -3.691 6.184 1 80.81 92 ARG A CA 1
ATOM 706 C C . ARG A 1 92 ? -12.812 -2.842 6.105 1 80.81 92 ARG A C 1
ATOM 708 O O . ARG A 1 92 ? -11.727 -3.359 5.848 1 80.81 92 ARG A O 1
ATOM 715 N N . MET A 1 93 ? -12.953 -1.614 6.383 1 78 93 MET A N 1
ATOM 716 C CA . MET A 1 93 ? -11.82 -0.7 6.309 1 78 93 MET A CA 1
ATOM 717 C C . MET A 1 93 ? -10.773 -1.043 7.363 1 78 93 MET A C 1
ATOM 719 O O . MET A 1 93 ? -9.57 -0.924 7.117 1 78 93 MET A O 1
ATOM 723 N N . SER A 1 94 ? -11.258 -1.457 8.5 1 82.75 94 SER A N 1
ATOM 724 C CA . SER A 1 94 ? -10.336 -1.827 9.578 1 82.75 94 SER A CA 1
ATOM 725 C C . SER A 1 94 ? -9.477 -3.021 9.18 1 82.75 94 SER A C 1
ATOM 727 O O . SER A 1 94 ? -8.281 -3.053 9.477 1 82.75 94 SER A O 1
ATOM 729 N N . VAL A 1 95 ? -10.109 -3.945 8.469 1 86.19 95 VAL A N 1
ATOM 730 C CA . VAL A 1 95 ? -9.391 -5.145 8.039 1 86.19 95 VAL A CA 1
ATOM 731 C C . VAL A 1 95 ? -8.344 -4.777 6.992 1 86.19 95 VAL A C 1
ATOM 733 O O . VAL A 1 95 ? -7.215 -5.266 7.039 1 86.19 95 VAL A O 1
ATOM 736 N N . LEU A 1 96 ? -8.688 -3.918 6.133 1 83.94 96 LEU A N 1
ATOM 737 C CA . LEU A 1 96 ? -7.762 -3.477 5.09 1 83.94 96 LEU A CA 1
ATOM 738 C C . LEU A 1 96 ? -6.562 -2.756 5.699 1 83.94 96 LEU A C 1
ATOM 740 O O . LEU A 1 96 ? -5.418 -3.014 5.32 1 83.94 96 LEU A O 1
ATOM 744 N N . ILE A 1 97 ? -6.828 -1.879 6.578 1 84.44 97 ILE A N 1
ATOM 745 C CA . ILE A 1 97 ? -5.773 -1.116 7.234 1 84.44 97 ILE A CA 1
ATOM 746 C C . ILE A 1 97 ? -4.855 -2.062 8 1 84.44 97 ILE A C 1
ATOM 748 O O . ILE A 1 97 ? -3.631 -1.9 7.988 1 84.44 97 ILE A O 1
ATOM 752 N N . THR A 1 98 ? -5.469 -3.018 8.625 1 88.94 98 THR A N 1
ATOM 753 C CA . THR A 1 98 ? -4.676 -4.004 9.344 1 88.94 98 THR A CA 1
ATOM 754 C C . THR A 1 98 ? -3.779 -4.785 8.391 1 88.94 98 THR A C 1
ATOM 756 O O . THR A 1 98 ? -2.629 -5.09 8.711 1 88.94 98 THR A O 1
ATOM 759 N N . ALA A 1 99 ? -4.336 -5.105 7.258 1 90.69 99 ALA A N 1
ATOM 760 C CA . ALA A 1 99 ? -3.537 -5.809 6.254 1 90.69 99 ALA A CA 1
ATOM 761 C C . ALA A 1 99 ? -2.311 -4.992 5.855 1 90.69 99 ALA A C 1
ATOM 763 O O . ALA A 1 99 ? -1.217 -5.539 5.703 1 90.69 99 ALA A O 1
ATOM 764 N N . ILE A 1 100 ? -2.469 -3.783 5.703 1 87.5 100 ILE A N 1
ATOM 765 C CA . ILE A 1 100 ? -1.369 -2.881 5.379 1 87.5 100 ILE A CA 1
ATOM 766 C C . ILE A 1 100 ? -0.38 -2.834 6.543 1 87.5 100 ILE A C 1
ATOM 768 O O . ILE A 1 100 ? 0.834 -2.891 6.336 1 87.5 100 ILE A O 1
ATOM 772 N N . GLY A 1 101 ? -0.918 -2.705 7.75 1 91.06 101 GLY A N 1
ATOM 773 C CA . GLY A 1 101 ? -0.078 -2.729 8.938 1 91.06 101 GLY A CA 1
ATOM 774 C C . GLY A 1 101 ? 0.777 -3.979 9.039 1 91.06 101 GLY A C 1
ATOM 775 O O . GLY A 1 101 ? 1.973 -3.896 9.328 1 91.06 101 GLY A O 1
ATOM 776 N N . VAL A 1 102 ? 0.134 -5.094 8.781 1 95.31 102 VAL A N 1
ATOM 777 C CA . VAL A 1 102 ? 0.846 -6.363 8.836 1 95.31 102 VAL A CA 1
ATOM 778 C C . VAL A 1 102 ? 1.936 -6.395 7.766 1 95.31 102 VAL A C 1
ATOM 780 O O . VAL A 1 102 ? 3.043 -6.875 8.016 1 95.31 102 VAL A O 1
ATOM 783 N N . SER A 1 103 ? 1.644 -5.902 6.602 1 94.5 103 SER A N 1
ATOM 784 C CA . SER A 1 103 ? 2.607 -5.855 5.508 1 94.5 103 SER A CA 1
ATOM 785 C C . SER A 1 103 ? 3.867 -5.102 5.91 1 94.5 103 SER A C 1
ATOM 787 O O . SER A 1 103 ? 4.973 -5.645 5.848 1 94.5 103 SER A O 1
ATOM 789 N N . PHE A 1 104 ? 3.701 -3.967 6.449 1 91.5 104 PHE A N 1
ATOM 790 C CA . PHE A 1 104 ? 4.852 -3.131 6.77 1 91.5 104 PHE A CA 1
ATOM 791 C C . PHE A 1 104 ? 5.555 -3.637 8.023 1 91.5 104 PHE A C 1
ATOM 793 O O . PHE A 1 104 ? 6.773 -3.492 8.164 1 91.5 104 PHE A O 1
ATOM 800 N N . LEU A 1 105 ? 4.793 -4.211 8.906 1 94.75 105 LEU A N 1
ATOM 801 C CA . LEU A 1 105 ? 5.414 -4.848 10.062 1 94.75 105 LEU A CA 1
ATOM 802 C C . LEU A 1 105 ? 6.348 -5.969 9.625 1 94.75 105 LEU A C 1
ATOM 804 O O . LEU A 1 105 ? 7.484 -6.059 10.094 1 94.75 105 LEU A O 1
ATOM 808 N N . LEU A 1 106 ? 5.871 -6.801 8.727 1 96.5 106 LEU A N 1
ATOM 809 C CA . LEU A 1 106 ? 6.691 -7.898 8.234 1 96.5 106 LEU A CA 1
ATOM 810 C C . LEU A 1 106 ? 7.945 -7.375 7.543 1 96.5 106 LEU A C 1
ATOM 812 O O . LEU A 1 106 ? 9.039 -7.918 7.73 1 96.5 106 LEU A O 1
ATOM 816 N N . GLU A 1 107 ? 7.781 -6.336 6.77 1 95.69 107 GLU A N 1
ATOM 817 C CA . GLU A 1 107 ? 8.93 -5.73 6.102 1 95.69 107 GLU A CA 1
ATOM 818 C C . GLU A 1 107 ? 9.93 -5.176 7.113 1 95.69 107 GLU A C 1
ATOM 820 O O . GLU A 1 107 ? 11.133 -5.383 6.977 1 95.69 107 GLU A O 1
ATOM 825 N N . SER A 1 108 ? 9.406 -4.523 8.141 1 94 108 SER A N 1
ATOM 826 C CA . SER A 1 108 ? 10.273 -3.918 9.141 1 94 108 SER A CA 1
ATOM 827 C C . SER A 1 108 ? 10.984 -4.98 9.969 1 94 108 SER A C 1
ATOM 829 O O . SER A 1 108 ? 12.164 -4.824 10.312 1 94 108 SER A O 1
ATOM 831 N N . VAL A 1 109 ? 10.328 -5.996 10.273 1 95.12 109 VAL A N 1
ATOM 832 C CA . VAL A 1 109 ? 10.93 -7.094 11.031 1 95.12 109 VAL A CA 1
ATOM 833 C C . VAL A 1 109 ? 12 -7.777 10.18 1 95.12 109 VAL A C 1
ATOM 835 O O . VAL A 1 109 ? 13.062 -8.148 10.688 1 95.12 109 VAL A O 1
ATOM 838 N N . ALA A 1 110 ? 11.719 -7.934 8.914 1 96.31 110 ALA A N 1
ATOM 839 C CA . ALA A 1 110 ? 12.719 -8.508 8.023 1 96.31 110 ALA A CA 1
ATOM 840 C C . ALA A 1 110 ? 13.969 -7.629 7.965 1 96.31 110 ALA A C 1
ATOM 842 O O . ALA A 1 110 ? 15.094 -8.141 7.941 1 96.31 110 ALA A O 1
ATOM 843 N N . LEU A 1 111 ? 13.75 -6.355 7.953 1 94.12 111 LEU A N 1
ATOM 844 C CA . LEU A 1 111 ? 14.875 -5.422 7.945 1 94.12 111 LEU A CA 1
ATOM 845 C C . LEU A 1 111 ? 15.734 -5.598 9.195 1 94.12 111 LEU A C 1
ATOM 847 O O . LEU A 1 111 ? 16.953 -5.531 9.125 1 94.12 111 LEU A O 1
ATOM 851 N N . ILE A 1 112 ? 15.109 -5.82 10.328 1 93.56 112 ILE A N 1
ATOM 852 C CA . ILE A 1 112 ? 15.805 -5.965 11.602 1 93.56 112 ILE A CA 1
ATOM 853 C C . ILE A 1 112 ? 16.562 -7.289 11.625 1 93.56 112 ILE A C 1
ATOM 855 O O . ILE A 1 112 ? 17.719 -7.34 12.031 1 93.56 112 ILE A O 1
ATOM 859 N N . ILE A 1 113 ? 15.914 -8.312 11.109 1 94.56 113 ILE A N 1
ATOM 860 C CA . ILE A 1 113 ? 16.453 -9.664 11.227 1 94.56 113 ILE A CA 1
ATOM 861 C C . ILE A 1 113 ? 17.5 -9.891 10.133 1 94.56 113 ILE A C 1
ATOM 863 O O . ILE A 1 113 ? 18.562 -10.445 10.398 1 94.56 113 ILE A O 1
ATOM 867 N N . PHE A 1 114 ? 17.234 -9.414 8.883 1 95.5 114 PHE A N 1
ATOM 868 C CA . PHE A 1 114 ? 18.047 -9.828 7.754 1 95.5 114 PHE A CA 1
ATOM 869 C C . PHE A 1 114 ? 18.875 -8.664 7.219 1 95.5 114 PHE A C 1
ATOM 871 O O . PHE A 1 114 ? 19.766 -8.852 6.391 1 95.5 114 PHE A O 1
ATOM 878 N N . GLY A 1 115 ? 18.562 -7.465 7.676 1 92.25 115 GLY A N 1
ATOM 879 C CA . GLY A 1 115 ? 19.266 -6.289 7.18 1 92.25 115 GLY A CA 1
ATOM 880 C C . GLY A 1 115 ? 18.719 -5.789 5.855 1 92.25 115 GLY A C 1
ATOM 881 O O . GLY A 1 115 ? 17.844 -6.418 5.262 1 92.25 115 GLY A O 1
ATOM 882 N N . ALA A 1 116 ? 19.219 -4.723 5.406 1 91.81 116 ALA A N 1
ATOM 883 C CA . ALA A 1 116 ? 18.734 -4.066 4.191 1 91.81 116 ALA A CA 1
ATOM 884 C C . ALA A 1 116 ? 19.5 -4.562 2.963 1 91.81 116 ALA A C 1
ATOM 886 O O . ALA A 1 116 ? 19.031 -4.398 1.832 1 91.81 116 ALA A O 1
ATOM 887 N N . ALA A 1 117 ? 20.688 -5.164 3.125 1 94.75 117 ALA A N 1
ATOM 888 C CA . ALA A 1 117 ? 21.531 -5.59 2.012 1 94.75 117 ALA A CA 1
ATOM 889 C C . ALA A 1 117 ? 20.891 -6.746 1.249 1 94.75 117 ALA A C 1
ATOM 891 O O . ALA A 1 117 ? 20.438 -7.723 1.853 1 94.75 117 ALA A O 1
ATOM 892 N N . PRO A 1 118 ? 20.844 -6.629 0.021 1 96.56 118 PRO A N 1
ATOM 893 C CA . PRO A 1 118 ? 20.25 -7.695 -0.782 1 96.56 118 PRO A CA 1
ATOM 894 C C . PRO A 1 118 ? 21.016 -9.016 -0.681 1 96.56 118 PRO A C 1
ATOM 896 O O . PRO A 1 118 ? 22.25 -9.008 -0.567 1 96.56 118 PRO A O 1
ATOM 899 N N . LYS A 1 119 ? 20.297 -10.078 -0.665 1 97.44 119 LYS A N 1
ATOM 900 C CA . LYS A 1 119 ? 20.859 -11.422 -0.685 1 97.44 119 LYS A CA 1
ATOM 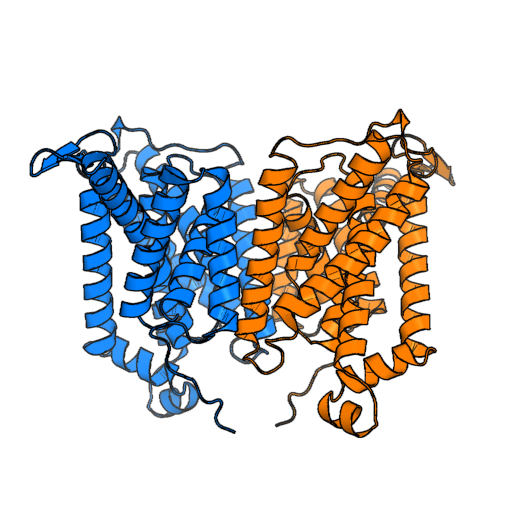901 C C . LYS A 1 119 ? 20.578 -12.117 -2.012 1 97.44 119 LYS A C 1
ATOM 903 O O . LYS A 1 119 ? 19.547 -11.875 -2.637 1 97.44 119 LYS A O 1
ATOM 908 N N . VAL A 1 120 ? 21.531 -12.953 -2.422 1 96.38 120 VAL A N 1
ATOM 909 C CA . VAL A 1 120 ? 21.391 -13.672 -3.684 1 96.38 120 VAL A CA 1
ATOM 910 C C . VAL A 1 120 ? 21.688 -15.156 -3.467 1 96.38 120 VAL A C 1
ATOM 912 O O . VAL A 1 120 ? 22.703 -15.508 -2.861 1 96.38 120 VAL A O 1
ATOM 915 N N . ILE A 1 121 ? 20.828 -15.984 -3.912 1 94.62 121 ILE A N 1
ATOM 916 C CA . ILE A 1 121 ? 21.109 -17.406 -3.896 1 94.62 121 ILE A CA 1
ATOM 917 C C . ILE A 1 121 ? 22.156 -17.75 -4.961 1 94.62 121 ILE A C 1
ATOM 919 O O . ILE A 1 121 ? 21.922 -17.531 -6.156 1 94.62 121 ILE A O 1
ATOM 923 N N . LYS A 1 122 ? 23.234 -18.234 -4.496 1 92.38 122 LYS A N 1
ATOM 924 C CA . LYS A 1 122 ? 24.312 -18.547 -5.426 1 92.38 122 LYS A CA 1
ATOM 925 C C . LYS A 1 122 ? 23.875 -19.578 -6.465 1 92.38 122 LYS A C 1
ATOM 927 O O . LYS A 1 122 ? 23.141 -20.516 -6.145 1 92.38 122 LYS A O 1
ATOM 932 N N . HIS A 1 123 ? 24.312 -19.344 -7.645 1 89.75 123 HIS A N 1
ATOM 933 C CA . HIS A 1 123 ? 23.922 -20.172 -8.781 1 89.75 123 HIS A CA 1
ATOM 934 C C . HIS A 1 123 ? 24.281 -21.641 -8.555 1 89.75 123 HIS A C 1
ATOM 936 O O . HIS A 1 123 ? 23.578 -22.531 -9.023 1 89.75 123 HIS A O 1
ATOM 942 N N . GLU A 1 124 ? 25.344 -21.844 -7.82 1 89.56 124 GLU A N 1
ATOM 943 C CA . GLU A 1 124 ? 25.859 -23.188 -7.594 1 89.56 124 GLU A CA 1
ATOM 944 C C . GLU A 1 124 ? 24.859 -24.016 -6.77 1 89.56 124 GLU A C 1
ATOM 946 O O . GLU A 1 124 ? 24.875 -25.25 -6.824 1 89.56 124 GLU A O 1
ATOM 951 N N . TYR A 1 125 ? 24.016 -23.344 -6.074 1 91.19 125 TYR A N 1
ATOM 952 C CA . TYR A 1 125 ? 23.109 -24.047 -5.188 1 91.19 125 TYR A CA 1
ATOM 953 C C . TYR A 1 125 ? 21.75 -24.234 -5.848 1 91.19 125 TYR A C 1
ATOM 955 O O . TYR A 1 125 ? 20.859 -24.875 -5.273 1 91.19 125 TYR A O 1
ATOM 963 N N . ILE A 1 126 ? 21.578 -23.703 -7.027 1 91.12 126 ILE A N 1
ATOM 964 C CA . ILE A 1 126 ? 20.328 -23.812 -7.766 1 91.12 126 ILE A CA 1
ATOM 965 C C . ILE A 1 126 ? 20.406 -24.969 -8.766 1 91.12 126 ILE A C 1
ATOM 967 O O . ILE A 1 126 ? 21.281 -24.984 -9.633 1 91.12 126 ILE A O 1
ATOM 971 N N . PRO A 1 127 ? 19.516 -25.922 -8.555 1 90.69 127 PRO A N 1
ATOM 972 C CA . PRO A 1 127 ? 19.531 -27.031 -9.516 1 90.69 127 PRO A CA 1
ATOM 973 C C . PRO A 1 127 ? 19.344 -26.547 -10.953 1 90.69 127 PRO A C 1
ATOM 975 O O . PRO A 1 127 ? 18.703 -25.516 -11.188 1 90.69 127 PRO A O 1
ATOM 978 N N . LYS A 1 128 ? 19.75 -27.375 -11.859 1 86.69 128 LYS A N 1
ATOM 979 C CA . LYS A 1 128 ? 19.734 -27.047 -13.289 1 86.69 128 LYS A CA 1
ATOM 980 C C . LYS A 1 128 ? 18.328 -26.719 -13.766 1 86.69 128 LYS A C 1
ATOM 982 O O . LYS A 1 128 ? 18.125 -25.797 -14.555 1 86.69 128 LYS A O 1
ATOM 987 N N . TYR A 1 129 ? 17.359 -27.422 -13.227 1 85.88 129 TYR A N 1
ATOM 988 C CA . TYR A 1 129 ? 15.992 -27.266 -13.703 1 85.88 129 TYR A CA 1
ATOM 989 C C . TYR A 1 129 ? 15.422 -25.922 -13.289 1 85.88 129 TYR A C 1
ATOM 991 O O . TYR A 1 129 ? 14.406 -25.484 -13.828 1 85.88 129 TYR A O 1
ATOM 999 N N . PHE A 1 130 ? 16.156 -25.266 -12.391 1 88.31 130 PHE A N 1
ATOM 1000 C CA . PHE A 1 130 ? 15.711 -23.953 -11.953 1 88.31 130 PHE A CA 1
ATOM 1001 C C . PHE A 1 130 ? 16.656 -22.859 -12.461 1 88.31 130 PHE A C 1
ATOM 1003 O O . PHE A 1 130 ? 16.562 -21.719 -12.031 1 88.31 130 PHE A O 1
ATOM 1010 N N . SER A 1 131 ? 17.469 -23.25 -13.398 1 86.12 131 SER A N 1
ATOM 1011 C CA . SER A 1 131 ? 18.516 -22.344 -13.867 1 86.12 131 SER A CA 1
ATOM 1012 C C . SER A 1 131 ? 17.969 -21.359 -14.914 1 86.12 131 SER A C 1
ATOM 1014 O O . SER A 1 131 ? 17.172 -21.75 -15.766 1 86.12 131 SER A O 1
ATOM 1016 N N . THR A 1 132 ? 18.406 -20.125 -14.844 1 81.81 132 THR A N 1
ATOM 1017 C CA . THR A 1 132 ? 18.078 -19.094 -15.828 1 81.81 132 THR A CA 1
ATOM 1018 C C . THR A 1 132 ? 19.062 -19.141 -17 1 81.81 132 THR A C 1
ATOM 1020 O O . THR A 1 132 ? 18.766 -18.609 -18.078 1 81.81 132 THR A O 1
ATOM 1023 N N . THR A 1 133 ? 20.156 -19.734 -16.781 1 80 133 THR A N 1
ATOM 1024 C CA . THR A 1 133 ? 21.234 -19.672 -17.766 1 80 133 THR A CA 1
ATOM 1025 C C . THR A 1 133 ? 21.203 -20.891 -18.672 1 80 133 THR A C 1
ATOM 1027 O O . THR A 1 133 ? 21.531 -20.797 -19.859 1 80 133 THR A O 1
ATOM 1030 N N . ASP A 1 134 ? 20.766 -21.984 -18.109 1 85 134 ASP A N 1
ATOM 1031 C CA . ASP A 1 134 ? 20.656 -23.188 -18.938 1 85 134 ASP A CA 1
ATOM 1032 C C . ASP A 1 134 ? 19.359 -23.188 -19.75 1 85 134 ASP A C 1
ATOM 1034 O O . ASP A 1 134 ? 18.312 -22.766 -19.25 1 85 134 ASP A O 1
ATOM 1038 N N . SER A 1 135 ? 19.562 -23.516 -21.031 1 87.56 135 SER A N 1
ATOM 1039 C CA . SER A 1 135 ? 18.406 -23.422 -21.906 1 87.56 135 SER A CA 1
ATOM 1040 C C . SER A 1 135 ? 18.203 -24.734 -22.688 1 87.56 135 SER A C 1
ATOM 1042 O O . SER A 1 135 ? 19.109 -25.562 -22.766 1 87.56 135 SER A O 1
ATOM 1044 N N . ILE A 1 136 ? 17.031 -24.953 -23 1 83.25 136 ILE A N 1
ATOM 1045 C CA . ILE A 1 136 ? 16.672 -26.047 -23.906 1 83.25 136 ILE A CA 1
ATOM 1046 C C . ILE A 1 136 ? 16.281 -25.484 -25.266 1 83.25 136 ILE A C 1
ATOM 1048 O O . ILE A 1 136 ? 15.633 -24.438 -25.359 1 83.25 136 ILE A O 1
ATOM 1052 N N . ASN A 1 137 ? 16.812 -26.062 -26.219 1 82.94 137 ASN A N 1
ATOM 1053 C CA . ASN A 1 137 ? 16.469 -25.641 -27.578 1 82.94 137 ASN A CA 1
ATOM 1054 C C . ASN A 1 137 ? 15.164 -26.281 -28.062 1 82.94 137 ASN A C 1
ATOM 1056 O O . ASN A 1 137 ? 15.07 -27.516 -28.141 1 82.94 137 ASN A O 1
ATOM 1060 N N . ILE A 1 138 ? 14.188 -25.469 -28.141 1 76.25 138 ILE A N 1
ATOM 1061 C CA . ILE A 1 138 ? 12.93 -25.953 -28.703 1 76.25 138 ILE A CA 1
ATOM 1062 C C . ILE A 1 138 ? 12.68 -25.281 -30.047 1 76.25 138 ILE A C 1
ATOM 1064 O O . ILE A 1 138 ? 12.453 -24.078 -30.125 1 76.25 138 ILE A O 1
ATOM 1068 N N . PHE A 1 139 ? 12.445 -26.078 -31.109 1 73.38 139 PHE A N 1
ATOM 1069 C CA . PHE A 1 139 ? 12.148 -25.609 -32.438 1 73.38 139 PHE A CA 1
ATOM 1070 C C . PHE A 1 139 ? 13.023 -24.422 -32.812 1 73.38 139 PHE A C 1
ATOM 1072 O O . PHE A 1 139 ? 12.531 -23.406 -33.344 1 73.38 139 PHE A O 1
ATOM 1079 N N . ASN A 1 140 ? 14.211 -24.344 -32.312 1 75.81 140 ASN A N 1
ATOM 1080 C CA . ASN A 1 140 ? 15.211 -23.344 -32.688 1 75.81 140 ASN A CA 1
ATOM 1081 C C . ASN A 1 140 ? 15.172 -22.141 -31.734 1 75.81 140 ASN A C 1
ATOM 1083 O O . ASN A 1 140 ? 15.742 -21.094 -32.031 1 75.81 140 ASN A O 1
ATOM 1087 N N . PHE A 1 141 ? 14.367 -22.297 -30.766 1 82.19 141 PHE A N 1
ATOM 1088 C CA . PHE A 1 141 ? 14.344 -21.234 -29.781 1 82.19 141 PHE A CA 1
ATOM 1089 C C . PHE A 1 141 ? 14.953 -21.703 -28.469 1 82.19 141 PHE A C 1
ATOM 1091 O O . PHE A 1 141 ? 14.758 -22.844 -28.062 1 82.19 141 PHE A O 1
ATOM 1098 N N . SER A 1 142 ? 15.766 -20.859 -27.922 1 83.38 142 SER A N 1
ATOM 1099 C CA . SER A 1 142 ? 16.406 -21.156 -26.641 1 83.38 142 SER A CA 1
ATOM 1100 C C . SER A 1 142 ? 15.516 -20.719 -25.469 1 83.38 142 SER A C 1
ATOM 1102 O O . SER A 1 142 ? 15.234 -19.531 -25.312 1 83.38 142 SER A O 1
ATOM 1104 N N . VAL A 1 143 ? 14.938 -21.734 -24.812 1 88.44 143 VAL A N 1
ATOM 1105 C CA . VAL A 1 143 ? 14.07 -21.469 -23.672 1 88.44 143 VAL A CA 1
ATOM 1106 C C . VAL A 1 143 ? 14.789 -21.844 -22.391 1 88.44 143 VAL A C 1
ATOM 1108 O O . VAL A 1 143 ? 15.289 -22.969 -22.25 1 88.44 143 VAL A O 1
ATOM 1111 N N . SER A 1 144 ? 14.844 -20.938 -21.484 1 88.5 144 SER A N 1
ATOM 1112 C CA . SER A 1 144 ? 15.5 -21.234 -20.219 1 88.5 144 SER A CA 1
ATOM 1113 C C . SER A 1 144 ? 14.742 -22.297 -19.438 1 88.5 144 SER A C 1
ATOM 1115 O O . SER A 1 144 ? 13.523 -22.422 -19.547 1 88.5 144 SER A O 1
ATOM 1117 N N . TYR A 1 145 ? 15.453 -23.125 -18.672 1 90.75 145 TYR A N 1
ATOM 1118 C CA . TYR A 1 145 ? 14.836 -24.141 -17.828 1 90.75 145 TYR A CA 1
ATOM 1119 C C . TYR A 1 145 ? 13.867 -23.516 -16.828 1 90.75 145 TYR A C 1
ATOM 1121 O O . TYR A 1 145 ? 12.805 -24.062 -16.547 1 90.75 145 TYR A O 1
ATOM 1129 N N . LEU A 1 146 ? 14.25 -22.375 -16.344 1 90.62 146 LEU A N 1
ATOM 1130 C CA . LEU A 1 146 ? 13.367 -21.688 -15.398 1 90.62 146 LEU A CA 1
ATOM 1131 C C . LEU A 1 146 ? 12.023 -21.375 -16.047 1 90.62 146 LEU A C 1
ATOM 1133 O O . LEU A 1 146 ? 10.977 -21.531 -15.406 1 90.62 146 LEU A O 1
ATOM 1137 N N . SER A 1 147 ? 12.07 -20.906 -17.281 1 93.44 147 SER A N 1
ATOM 1138 C CA . SER A 1 147 ? 10.828 -20.578 -17.984 1 93.44 147 SER A CA 1
ATOM 1139 C C . SER A 1 147 ? 9.898 -21.797 -18.031 1 93.44 147 SER A C 1
ATOM 1141 O O . SER A 1 147 ? 8.703 -21.672 -17.766 1 93.44 147 SER A O 1
ATOM 1143 N N . VAL A 1 148 ? 10.43 -22.891 -18.281 1 93.56 148 VAL A N 1
ATOM 1144 C CA . VAL A 1 148 ? 9.641 -24.125 -18.406 1 93.56 148 VAL A CA 1
ATOM 1145 C C . VAL A 1 148 ? 9.086 -24.516 -17.031 1 93.56 148 VAL A C 1
ATOM 1147 O O . VAL A 1 148 ? 7.902 -24.828 -16.906 1 93.56 148 VAL A O 1
ATOM 1150 N N . VAL A 1 149 ? 9.898 -24.484 -16.078 1 94.19 149 VAL A N 1
ATOM 1151 C CA . VAL A 1 149 ? 9.516 -24.938 -14.734 1 94.19 149 VAL A CA 1
ATOM 1152 C C . VAL A 1 149 ? 8.43 -24.031 -14.18 1 94.19 149 VAL A C 1
ATOM 1154 O O . VAL A 1 149 ? 7.438 -24.5 -13.617 1 94.19 149 VAL A O 1
ATOM 1157 N N . VAL A 1 150 ? 8.625 -22.734 -14.32 1 95.69 150 VAL A N 1
ATOM 1158 C CA . VAL A 1 150 ? 7.668 -21.797 -13.734 1 95.69 150 VAL A CA 1
ATOM 1159 C C . VAL A 1 150 ? 6.32 -21.938 -14.438 1 95.69 150 VAL A C 1
ATOM 1161 O O . VAL A 1 150 ? 5.27 -21.844 -13.797 1 95.69 150 VAL A O 1
ATOM 1164 N N . ILE A 1 151 ? 6.324 -22.094 -15.727 1 96.38 151 ILE A N 1
ATOM 1165 C CA . ILE A 1 151 ? 5.086 -22.297 -16.484 1 96.38 151 ILE A CA 1
ATOM 1166 C C . ILE A 1 151 ? 4.398 -23.578 -16.031 1 96.38 151 ILE A C 1
ATOM 1168 O O . ILE A 1 151 ? 3.199 -23.578 -15.734 1 96.38 151 ILE A O 1
ATOM 1172 N N . LEU A 1 152 ? 5.125 -24.625 -15.883 1 96.69 152 LEU A N 1
ATOM 1173 C CA . LEU A 1 152 ? 4.574 -25.922 -15.484 1 96.69 152 LEU A CA 1
ATOM 1174 C C . LEU A 1 152 ? 4.047 -25.859 -14.055 1 96.69 152 LEU A C 1
ATOM 1176 O O . LEU A 1 152 ? 2.947 -26.344 -13.773 1 96.69 152 LEU A O 1
ATOM 1180 N N . VAL A 1 153 ? 4.84 -25.297 -13.195 1 96.94 153 VAL A N 1
ATOM 1181 C CA . VAL A 1 153 ? 4.457 -25.234 -11.789 1 96.94 153 VAL A CA 1
ATOM 1182 C C . VAL A 1 153 ? 3.201 -24.375 -11.641 1 96.94 153 VAL A C 1
ATOM 1184 O O . VAL A 1 153 ? 2.303 -24.703 -10.867 1 96.94 153 VAL A O 1
ATOM 1187 N N . SER A 1 154 ? 3.189 -23.219 -12.328 1 97.56 154 SER A N 1
ATOM 1188 C CA . SER A 1 154 ? 2.027 -22.344 -12.234 1 97.56 154 SER A CA 1
ATOM 1189 C C . SER A 1 154 ? 0.765 -23.031 -12.734 1 97.56 154 SER A C 1
ATOM 1191 O O . SER A 1 154 ? -0.287 -22.969 -12.094 1 97.56 154 SER A O 1
ATOM 1193 N N . VAL A 1 155 ? 0.843 -23.734 -13.852 1 97.5 155 VAL A N 1
ATOM 1194 C CA . VAL A 1 155 ? -0.3 -24.453 -14.406 1 97.5 155 VAL A CA 1
ATOM 1195 C C . VAL A 1 155 ? -0.699 -25.594 -13.469 1 97.5 155 VAL A C 1
ATOM 1197 O O . VAL A 1 155 ? -1.887 -25.812 -13.227 1 97.5 155 VAL A O 1
ATOM 1200 N N . LEU A 1 156 ? 0.254 -26.266 -12.969 1 97.94 156 LEU A N 1
ATOM 1201 C CA . LEU A 1 156 ? -0.016 -27.359 -12.031 1 97.94 156 LEU A CA 1
ATOM 1202 C C . LEU A 1 156 ? -0.733 -26.844 -10.789 1 97.94 156 LEU A C 1
ATOM 1204 O O . LEU A 1 156 ? -1.7 -27.453 -10.328 1 97.94 156 LEU A O 1
ATOM 1208 N N . CYS A 1 157 ? -0.222 -25.75 -10.234 1 97.94 157 CYS A N 1
ATOM 1209 C CA . CYS A 1 157 ? -0.852 -25.172 -9.047 1 97.94 157 CYS A CA 1
ATOM 1210 C C . CYS A 1 157 ? -2.281 -24.75 -9.352 1 97.94 157 CYS A C 1
ATOM 1212 O O . CYS A 1 157 ? -3.176 -24.922 -8.523 1 97.94 157 CYS A O 1
ATOM 1214 N N . MET A 1 158 ? -2.465 -24.141 -10.523 1 97.44 158 MET A N 1
ATOM 1215 C CA . MET A 1 158 ? -3.811 -23.734 -10.922 1 97.44 158 MET A CA 1
ATOM 1216 C C . MET A 1 158 ? -4.746 -24.938 -10.977 1 97.44 158 MET A C 1
ATOM 1218 O O . MET A 1 158 ? -5.863 -24.891 -10.461 1 97.44 158 MET A O 1
ATOM 1222 N N . VAL A 1 159 ? -4.301 -26.016 -11.602 1 97.44 159 VAL A N 1
ATOM 1223 C CA . VAL A 1 159 ? -5.109 -27.219 -11.75 1 97.44 159 VAL A CA 1
ATOM 1224 C C . VAL A 1 159 ? -5.383 -27.828 -10.383 1 97.44 159 VAL A C 1
ATOM 1226 O O . VAL A 1 159 ? -6.516 -28.203 -10.078 1 97.44 159 VAL A O 1
ATOM 1229 N N . LEU A 1 160 ? -4.367 -27.906 -9.547 1 97.44 160 LEU A N 1
ATOM 1230 C CA . LEU A 1 160 ? -4.516 -28.484 -8.211 1 97.44 160 LEU A CA 1
ATOM 1231 C C . LEU A 1 160 ? -5.492 -27.656 -7.375 1 97.44 160 LEU A C 1
ATOM 1233 O O . LEU A 1 160 ? -6.316 -28.203 -6.648 1 97.44 160 LEU A O 1
ATOM 1237 N N . LEU A 1 161 ? -5.371 -26.375 -7.457 1 97.12 161 LEU A N 1
ATOM 1238 C CA . LEU A 1 161 ? -6.27 -25.5 -6.707 1 97.12 161 LEU A CA 1
ATOM 1239 C C . LEU A 1 161 ? -7.703 -25.641 -7.207 1 97.12 161 LEU A C 1
ATOM 1241 O O . LEU A 1 161 ? -8.641 -25.672 -6.406 1 97.12 161 LEU A O 1
ATOM 1245 N N . HIS A 1 162 ? -7.816 -25.672 -8.516 1 95.19 162 HIS A N 1
ATOM 1246 C CA . HIS A 1 162 ? -9.141 -25.844 -9.102 1 95.19 162 HIS A CA 1
ATOM 1247 C C . HIS A 1 162 ? -9.789 -27.141 -8.641 1 95.19 162 HIS A C 1
ATOM 1249 O O . HIS A 1 162 ? -10.969 -27.172 -8.289 1 95.19 162 HIS A O 1
ATOM 1255 N N . LEU A 1 163 ? -9.07 -28.219 -8.664 1 96.62 163 LEU A N 1
ATOM 1256 C CA . LEU A 1 163 ? -9.555 -29.516 -8.211 1 96.62 163 LEU A CA 1
ATOM 1257 C C . LEU A 1 163 ? -9.867 -29.484 -6.715 1 96.62 163 LEU A C 1
ATOM 1259 O O . LEU A 1 163 ? -10.859 -30.078 -6.27 1 96.62 163 LEU A O 1
ATOM 1263 N N . PHE A 1 164 ? -9.031 -28.828 -5.969 1 96.12 164 PHE A N 1
ATOM 1264 C CA . PHE A 1 164 ? -9.211 -28.719 -4.527 1 96.12 164 PHE A CA 1
ATOM 1265 C C . PHE A 1 164 ? -10.523 -28.016 -4.195 1 96.12 164 PHE A C 1
ATOM 1267 O O . PHE A 1 164 ? -11.328 -28.531 -3.418 1 96.12 164 PHE A O 1
ATOM 1274 N N . ILE A 1 165 ? -10.805 -26.875 -4.82 1 94.81 165 ILE A N 1
ATOM 1275 C CA . ILE A 1 165 ? -11.969 -26.047 -4.52 1 94.81 165 ILE A CA 1
ATOM 1276 C C . ILE A 1 165 ? -13.234 -26.75 -5.016 1 94.81 165 ILE A C 1
ATOM 1278 O O . ILE A 1 165 ? -14.289 -26.641 -4.387 1 94.81 165 ILE A O 1
ATOM 1282 N N . THR A 1 166 ? -13.133 -27.547 -6.125 1 94.5 166 THR A N 1
ATOM 1283 C CA . THR A 1 166 ? -14.32 -28.078 -6.785 1 94.5 166 THR A CA 1
ATOM 1284 C C . THR A 1 166 ? -14.68 -29.453 -6.219 1 94.5 166 THR A C 1
ATOM 1286 O O . THR A 1 166 ? -15.859 -29.781 -6.078 1 94.5 166 THR A O 1
ATOM 1289 N N . TYR A 1 167 ? -13.672 -30.188 -5.738 1 96.44 167 TYR A N 1
ATOM 1290 C CA . TYR A 1 167 ? -13.984 -31.594 -5.543 1 96.44 167 TYR A CA 1
ATOM 1291 C C . TYR A 1 167 ? -13.727 -32.031 -4.102 1 96.44 167 TYR A C 1
ATOM 1293 O O . TYR A 1 167 ? -14.125 -33.125 -3.684 1 96.44 167 TYR A O 1
ATOM 1301 N N . THR A 1 168 ? -13.094 -31.281 -3.342 1 96.5 168 THR A N 1
ATOM 1302 C CA . THR A 1 168 ? -12.781 -31.703 -1.982 1 96.5 168 THR A CA 1
ATOM 1303 C C . THR A 1 168 ? -13.812 -31.172 -0.993 1 96.5 168 THR A C 1
ATOM 1305 O O . THR A 1 168 ? -14.539 -30.219 -1.3 1 96.5 168 THR A O 1
ATOM 1308 N N . LYS A 1 169 ? -13.945 -31.797 0.158 1 95.5 169 LYS A N 1
ATOM 1309 C CA . LYS A 1 169 ? -14.844 -31.344 1.222 1 95.5 169 LYS A CA 1
ATOM 1310 C C . LYS A 1 169 ? -14.461 -29.953 1.716 1 95.5 169 LYS A C 1
ATOM 1312 O O . LYS A 1 169 ? -15.328 -29.109 1.944 1 95.5 169 LYS A O 1
ATOM 1317 N N . MET A 1 170 ? -13.211 -29.797 1.817 1 94.62 170 MET A N 1
ATOM 1318 C CA . MET A 1 170 ? -12.734 -28.484 2.26 1 94.62 170 MET A CA 1
ATOM 1319 C C . MET A 1 170 ? -13.039 -27.406 1.217 1 94.62 170 MET A C 1
ATOM 1321 O O . MET A 1 170 ? -13.336 -26.266 1.564 1 94.62 170 MET A O 1
ATOM 1325 N N . GLY A 1 171 ? -12.852 -27.781 0.019 1 95.81 171 GLY A N 1
ATOM 1326 C CA . GLY A 1 171 ? -13.211 -26.859 -1.051 1 95.81 171 GLY A CA 1
ATOM 1327 C C . GLY A 1 171 ? -14.672 -26.453 -1.013 1 95.81 171 GLY A C 1
ATOM 1328 O O . GLY A 1 171 ? -15 -25.281 -1.168 1 95.81 171 GLY A O 1
ATOM 1329 N N . LYS A 1 172 ? -15.539 -27.406 -0.757 1 95.69 172 LYS A N 1
ATOM 1330 C CA . LYS A 1 172 ? -16.969 -27.125 -0.622 1 95.69 172 LYS A CA 1
ATOM 1331 C C . LYS A 1 172 ? -17.234 -26.203 0.565 1 95.69 172 LYS A C 1
ATOM 1333 O O . LYS A 1 172 ? -18.078 -25.312 0.485 1 95.69 172 LYS A O 1
ATOM 1338 N N . ALA A 1 173 ? -16.531 -26.453 1.535 1 96.56 173 ALA A N 1
ATOM 1339 C CA . ALA A 1 173 ? -16.672 -25.609 2.719 1 96.56 173 ALA A CA 1
ATOM 1340 C C . ALA A 1 173 ? -16.266 -24.172 2.408 1 96.56 173 ALA A C 1
ATOM 1342 O O . ALA A 1 173 ? -16.906 -23.234 2.869 1 96.56 173 ALA A O 1
ATOM 1343 N N . THR A 1 174 ? -15.164 -24.078 1.651 1 95.56 174 THR A N 1
ATOM 1344 C CA . THR A 1 174 ? -14.68 -22.75 1.271 1 95.56 174 THR A CA 1
ATOM 1345 C C . THR A 1 174 ? -15.734 -22 0.459 1 95.56 174 THR A C 1
ATOM 1347 O O . THR A 1 174 ? -16 -20.828 0.709 1 95.56 174 THR A O 1
ATOM 1350 N N . ARG A 1 175 ? -16.359 -22.672 -0.415 1 94.81 175 ARG A N 1
ATOM 1351 C CA . ARG A 1 175 ? -17.391 -22.047 -1.251 1 94.81 175 ARG A CA 1
ATOM 1352 C C . ARG A 1 175 ? -18.625 -21.688 -0.429 1 94.81 175 ARG A C 1
ATOM 1354 O O . ARG A 1 175 ? -19.234 -20.641 -0.638 1 94.81 175 ARG A O 1
ATOM 1361 N N . ALA A 1 176 ? -19 -22.469 0.49 1 95.56 176 ALA A N 1
ATOM 1362 C CA . ALA A 1 176 ? -20.156 -22.219 1.354 1 95.56 176 ALA A CA 1
ATOM 1363 C C . ALA A 1 176 ? -19.906 -21 2.24 1 95.56 176 ALA A C 1
ATOM 1365 O O . ALA A 1 176 ? -20.781 -20.141 2.367 1 95.56 176 ALA A O 1
ATOM 1366 N N . VAL A 1 177 ? -18.719 -20.969 2.799 1 96 177 VAL A N 1
ATOM 1367 C CA . VAL A 1 177 ? -18.391 -19.859 3.68 1 96 177 VAL A CA 1
ATOM 1368 C C . VAL A 1 177 ? -18.328 -18.562 2.875 1 96 177 VAL A C 1
ATOM 1370 O O . VAL A 1 177 ? -18.734 -17.5 3.354 1 96 177 VAL A O 1
ATOM 1373 N N . ALA A 1 178 ? -17.797 -18.656 1.663 1 94.06 178 ALA A N 1
ATOM 1374 C CA . ALA A 1 178 ? -17.688 -17.484 0.792 1 94.06 178 ALA A CA 1
ATOM 1375 C C . ALA A 1 178 ? -19.062 -16.922 0.455 1 94.06 178 ALA A C 1
ATOM 1377 O O . ALA A 1 178 ? -19.219 -15.711 0.279 1 94.06 178 ALA A O 1
ATOM 1378 N N . GLN A 1 179 ? -20 -17.766 0.395 1 93.19 179 GLN A N 1
ATOM 1379 C CA . GLN A 1 179 ? -21.359 -17.344 0.059 1 93.19 179 GLN A CA 1
ATOM 1380 C C . GLN A 1 179 ? -22.062 -16.719 1.269 1 93.19 179 GLN A C 1
ATOM 1382 O O . GLN A 1 179 ? -22.656 -15.656 1.166 1 93.19 179 GLN A O 1
ATOM 1387 N N . ASP A 1 180 ? -22 -17.438 2.381 1 94.31 180 ASP A N 1
ATOM 1388 C CA . ASP A 1 180 ? -22.625 -16.969 3.621 1 94.31 180 ASP A CA 1
ATOM 1389 C C . ASP A 1 180 ? -22 -17.656 4.836 1 94.31 180 ASP A C 1
ATOM 1391 O O . ASP A 1 180 ? -22.359 -18.781 5.184 1 94.31 180 ASP A O 1
ATOM 1395 N N . SER A 1 181 ? -21.156 -16.844 5.406 1 93.31 181 SER A N 1
ATOM 1396 C CA . SER A 1 181 ? -20.391 -17.422 6.516 1 93.31 181 SER A CA 1
ATOM 1397 C C . SER A 1 181 ? -21.312 -17.844 7.652 1 93.31 181 SER A C 1
ATOM 1399 O O . SER A 1 181 ? -21.109 -18.906 8.258 1 93.31 181 SER A O 1
ATOM 1401 N N . ASP A 1 182 ? -22.312 -17.031 7.949 1 93.62 182 ASP A N 1
ATOM 1402 C CA . ASP A 1 182 ? -23.234 -17.328 9.039 1 93.62 182 ASP A CA 1
ATOM 1403 C C . ASP A 1 182 ? -24.047 -18.594 8.734 1 93.62 182 ASP A C 1
ATOM 1405 O O . ASP A 1 182 ? -24.188 -19.469 9.594 1 93.62 182 ASP A O 1
ATOM 1409 N N . ALA A 1 183 ? -24.562 -18.641 7.551 1 95.38 183 ALA A N 1
ATOM 1410 C CA . ALA A 1 183 ? -25.312 -19.828 7.137 1 95.38 183 ALA A CA 1
ATOM 1411 C C . ALA A 1 183 ? -24.438 -21.078 7.16 1 95.38 183 ALA A C 1
ATOM 1413 O O . ALA A 1 183 ? -24.891 -22.141 7.57 1 95.38 183 ALA A O 1
ATOM 1414 N N . ALA A 1 184 ? -23.25 -20.906 6.691 1 96.19 184 ALA A N 1
ATOM 1415 C CA . ALA A 1 184 ? -22.312 -22.031 6.699 1 96.19 184 ALA A CA 1
ATOM 1416 C C . ALA A 1 184 ? -22.078 -22.547 8.117 1 96.19 184 ALA A C 1
ATOM 1418 O O . ALA A 1 184 ? -22.047 -23.75 8.352 1 96.19 184 ALA A O 1
ATOM 1419 N N . ASN A 1 185 ? -21.953 -21.625 9.016 1 95.62 185 ASN A N 1
ATOM 1420 C CA . ASN A 1 185 ? -21.75 -22 10.406 1 95.62 185 ASN A CA 1
ATOM 1421 C C . ASN A 1 185 ? -22.953 -22.781 10.953 1 95.62 185 ASN A C 1
ATOM 1423 O O . ASN A 1 185 ? -22.781 -23.734 11.719 1 95.62 185 ASN A O 1
ATOM 1427 N N . LEU A 1 186 ? -24.094 -22.312 10.602 1 95.25 186 LEU A N 1
ATOM 1428 C CA . LEU A 1 186 ? -25.312 -22.969 11.039 1 95.25 186 LEU A CA 1
ATOM 1429 C C . LEU A 1 186 ? -25.391 -24.391 10.484 1 95.25 186 LEU A C 1
ATOM 1431 O O . LEU A 1 186 ? -26 -25.266 11.086 1 95.25 186 LEU A O 1
ATOM 1435 N N . MET A 1 187 ? -24.703 -24.625 9.391 1 96.06 187 MET A N 1
ATOM 1436 C CA . MET A 1 187 ? -24.703 -25.953 8.758 1 96.06 187 MET A CA 1
ATOM 1437 C C . MET A 1 187 ? -23.547 -26.797 9.305 1 96.06 187 MET A C 1
ATOM 1439 O O . MET A 1 187 ? -23.297 -27.891 8.805 1 96.06 187 MET A O 1
ATOM 1443 N N . GLY A 1 188 ? -22.812 -26.266 10.273 1 95.5 188 GLY A N 1
ATOM 1444 C CA . GLY A 1 188 ? -21.781 -27.031 10.945 1 95.5 188 GLY A CA 1
ATOM 1445 C C . GLY A 1 188 ? -20.406 -26.812 10.367 1 95.5 188 GLY A C 1
ATOM 1446 O O . GLY A 1 188 ? -19.453 -27.5 10.75 1 95.5 188 GLY A O 1
ATOM 1447 N N . ILE A 1 189 ? -20.328 -25.984 9.461 1 96.81 189 ILE A N 1
ATOM 1448 C CA . ILE A 1 189 ? -19.016 -25.688 8.883 1 96.81 189 ILE A CA 1
ATOM 1449 C C . ILE A 1 189 ? -18.297 -24.672 9.758 1 96.81 189 ILE A C 1
ATOM 1451 O O . ILE A 1 189 ? -18.859 -23.641 10.148 1 96.81 189 ILE A O 1
ATOM 1455 N N . ASN A 1 190 ? -17.047 -25 10.102 1 96.94 190 ASN A N 1
ATOM 1456 C CA . ASN A 1 190 ? -16.234 -24.047 10.859 1 96.94 190 ASN A CA 1
ATOM 1457 C C . ASN A 1 190 ? -15.633 -22.984 9.953 1 96.94 190 ASN A C 1
ATOM 1459 O O . ASN A 1 190 ? -14.594 -23.203 9.328 1 96.94 190 ASN A O 1
ATOM 1463 N N . SER A 1 191 ? -16.219 -21.875 9.969 1 96.06 191 SER A N 1
ATOM 1464 C CA . SER A 1 191 ? -15.781 -20.812 9.07 1 96.06 191 SER A CA 1
ATOM 1465 C C . SER A 1 191 ? -14.367 -20.359 9.414 1 96.06 191 SER A C 1
ATOM 1467 O O . SER A 1 191 ? -13.57 -20.047 8.523 1 96.06 191 SER A O 1
ATOM 1469 N N . ASN A 1 192 ? -14.008 -20.312 10.703 1 96.12 192 ASN A N 1
ATOM 1470 C CA . ASN A 1 192 ? -12.68 -19.875 11.117 1 96.12 192 ASN A CA 1
ATOM 1471 C C . ASN A 1 192 ? -11.594 -20.812 10.586 1 96.12 192 ASN A C 1
ATOM 1473 O O . ASN A 1 192 ? -10.562 -20.344 10.094 1 96.12 192 ASN A O 1
ATOM 1477 N N . LEU A 1 193 ? -11.852 -22.016 10.695 1 96.62 193 LEU A N 1
ATOM 1478 C CA . LEU A 1 193 ? -10.891 -23 10.211 1 96.62 193 LEU A CA 1
ATOM 1479 C C . LEU A 1 193 ? -10.766 -22.922 8.688 1 96.62 193 LEU A C 1
ATOM 1481 O O . LEU A 1 193 ? -9.664 -23.016 8.148 1 9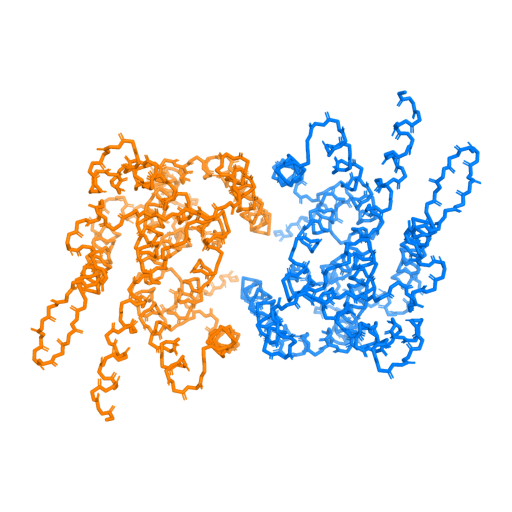6.62 193 LEU A O 1
ATOM 1485 N N . THR A 1 194 ? -11.875 -22.812 8.07 1 97.31 194 THR A N 1
ATOM 1486 C CA . THR A 1 194 ? -11.898 -22.75 6.617 1 97.31 194 THR A CA 1
ATOM 1487 C C . THR A 1 194 ? -11.141 -21.531 6.113 1 97.31 194 THR A C 1
ATOM 1489 O O . THR A 1 194 ? -10.336 -21.625 5.18 1 97.31 194 THR A O 1
ATOM 1492 N N . ILE A 1 195 ? -11.359 -20.453 6.719 1 96.94 195 ILE A N 1
ATOM 1493 C CA . ILE A 1 195 ? -10.68 -19.219 6.348 1 96.94 195 ILE A CA 1
ATOM 1494 C C . ILE A 1 195 ? -9.18 -19.344 6.629 1 96.94 195 ILE A C 1
ATOM 1496 O O . ILE A 1 195 ? -8.352 -18.984 5.789 1 96.94 195 ILE A O 1
ATOM 1500 N N . SER A 1 196 ? -8.867 -19.859 7.766 1 97.44 196 SER A N 1
ATOM 1501 C CA . SER A 1 196 ? -7.469 -20.031 8.141 1 97.44 196 SER A CA 1
ATOM 1502 C C . SER A 1 196 ? -6.734 -20.922 7.141 1 97.44 196 SER A C 1
ATOM 1504 O O . SER A 1 196 ? -5.566 -20.672 6.824 1 97.44 196 SER A O 1
ATOM 1506 N N . LEU A 1 197 ? -7.371 -21.906 6.664 1 96.94 197 LEU A N 1
ATOM 1507 C CA . LEU A 1 197 ? -6.773 -22.812 5.684 1 96.94 197 LEU A CA 1
ATOM 1508 C C . LEU A 1 197 ? -6.551 -22.109 4.355 1 96.94 197 LEU A C 1
ATOM 1510 O O . LEU A 1 197 ? -5.57 -22.375 3.656 1 96.94 197 LEU A O 1
ATOM 1514 N N . THR A 1 198 ? -7.457 -21.281 4.02 1 96.81 198 THR A N 1
ATOM 1515 C CA . THR A 1 198 ? -7.285 -20.5 2.797 1 96.81 198 THR A CA 1
ATOM 1516 C C . THR A 1 198 ? -6.086 -19.562 2.912 1 96.81 198 THR A C 1
ATOM 1518 O O . THR A 1 198 ? -5.355 -19.359 1.94 1 96.81 198 THR A O 1
ATOM 1521 N N . PHE A 1 199 ? -5.902 -19.031 4.113 1 97.75 199 PHE A N 1
ATOM 1522 C CA . PHE A 1 199 ? -4.727 -18.219 4.352 1 97.75 199 PHE A CA 1
ATOM 1523 C C . PHE A 1 199 ? -3.451 -19.047 4.227 1 97.75 199 PHE A C 1
ATOM 1525 O O . PHE A 1 199 ? -2.443 -18.562 3.701 1 97.75 199 PHE A O 1
ATOM 1532 N N . ALA A 1 200 ? -3.545 -20.234 4.688 1 98.38 200 ALA A N 1
ATOM 1533 C CA . ALA A 1 200 ? -2.404 -21.141 4.578 1 98.38 200 ALA A CA 1
ATOM 1534 C C . ALA A 1 200 ? -2.064 -21.422 3.117 1 98.38 200 ALA A C 1
ATOM 1536 O O . ALA A 1 200 ? -0.908 -21.312 2.707 1 98.38 200 ALA A O 1
ATOM 1537 N N . ILE A 1 201 ? -3.049 -21.75 2.367 1 98 201 ILE A N 1
ATOM 1538 C CA . ILE A 1 201 ? -2.861 -22.078 0.959 1 98 201 ILE A CA 1
ATOM 1539 C C . ILE A 1 201 ? -2.375 -20.859 0.198 1 98 201 ILE A C 1
ATOM 1541 O O . ILE A 1 201 ? -1.426 -20.938 -0.586 1 98 201 ILE A O 1
ATOM 1545 N N . GLY A 1 202 ? -3.035 -19.75 0.443 1 97.56 202 GLY A N 1
ATOM 1546 C CA . GLY A 1 202 ? -2.619 -18.516 -0.196 1 97.56 202 GLY A CA 1
ATOM 1547 C C . GLY A 1 202 ? -1.177 -18.156 0.098 1 97.56 202 GLY A C 1
ATOM 1548 O O . GLY A 1 202 ? -0.429 -17.781 -0.809 1 97.56 202 GLY A O 1
ATOM 1549 N N . SER A 1 203 ? -0.803 -18.234 1.322 1 98.5 203 SER A N 1
ATOM 1550 C CA . SER A 1 203 ? 0.551 -17.891 1.739 1 98.5 203 SER A CA 1
ATOM 1551 C C . SER A 1 203 ? 1.576 -18.859 1.15 1 98.5 203 SER A C 1
ATOM 1553 O O . SER A 1 203 ? 2.688 -18.453 0.805 1 98.5 203 SER A O 1
ATOM 1555 N N . ALA A 1 204 ? 1.204 -20.109 1.062 1 98.62 204 ALA A N 1
ATOM 1556 C CA . ALA A 1 204 ? 2.068 -21.094 0.43 1 98.62 204 ALA A CA 1
ATOM 1557 C C . ALA A 1 204 ? 2.34 -20.75 -1.029 1 98.62 204 ALA A C 1
ATOM 1559 O O . ALA A 1 204 ? 3.48 -20.812 -1.491 1 98.62 204 ALA A O 1
ATOM 1560 N N . LEU A 1 205 ? 1.308 -20.391 -1.718 1 98.44 205 LEU A N 1
ATOM 1561 C CA . LEU A 1 205 ? 1.443 -19.984 -3.109 1 98.44 205 LEU A CA 1
ATOM 1562 C C . LEU A 1 205 ? 2.281 -18.703 -3.219 1 98.44 205 LEU A C 1
ATOM 1564 O O . LEU A 1 205 ? 3.078 -18.562 -4.148 1 98.44 205 LEU A O 1
ATOM 1568 N N . GLY A 1 206 ? 2.07 -17.812 -2.271 1 97.81 206 GLY A N 1
ATOM 1569 C CA . GLY A 1 206 ? 2.91 -16.625 -2.215 1 97.81 206 GLY A CA 1
ATOM 1570 C C . GLY A 1 206 ? 4.383 -16.938 -2.057 1 97.81 206 GLY A C 1
ATOM 1571 O O . GLY A 1 206 ? 5.227 -16.359 -2.74 1 97.81 206 GLY A O 1
ATOM 1572 N N . ALA A 1 207 ? 4.625 -17.859 -1.185 1 98.38 207 ALA A N 1
ATOM 1573 C CA . ALA A 1 207 ? 6.004 -18.281 -0.963 1 98.38 207 ALA A CA 1
ATOM 1574 C C . ALA A 1 207 ? 6.609 -18.859 -2.238 1 98.38 207 ALA A C 1
ATOM 1576 O O . ALA A 1 207 ? 7.73 -18.516 -2.611 1 98.38 207 ALA A O 1
ATOM 1577 N N . LEU A 1 208 ? 5.863 -19.719 -2.859 1 98.25 208 LEU A N 1
ATOM 1578 C CA . LEU A 1 208 ? 6.316 -20.344 -4.098 1 98.25 208 LEU A CA 1
ATOM 1579 C C . LEU A 1 208 ? 6.566 -19.297 -5.176 1 98.25 208 LEU A C 1
ATOM 1581 O O . LEU A 1 208 ? 7.602 -19.328 -5.848 1 98.25 208 LEU A O 1
ATOM 1585 N N . GLY A 1 209 ? 5.637 -18.406 -5.324 1 97.56 209 GLY A N 1
ATOM 1586 C CA . GLY A 1 209 ? 5.816 -17.312 -6.266 1 97.56 209 GLY A CA 1
ATOM 1587 C C . GLY A 1 209 ? 7.02 -16.453 -5.953 1 97.56 209 GLY A C 1
ATOM 1588 O O . GLY A 1 209 ? 7.727 -16 -6.859 1 97.56 209 GLY A O 1
ATOM 1589 N N . GLY A 1 210 ? 7.191 -16.203 -4.668 1 97.44 210 GLY A N 1
ATOM 1590 C CA . GLY A 1 210 ? 8.32 -15.406 -4.234 1 97.44 210 GLY A CA 1
ATOM 1591 C C . GLY A 1 210 ? 9.664 -16.031 -4.562 1 97.44 210 GLY A C 1
ATOM 1592 O O . GLY A 1 210 ? 10.594 -15.336 -4.988 1 97.44 210 GLY A O 1
ATOM 1593 N N . VAL A 1 211 ? 9.766 -17.297 -4.387 1 97.38 211 VAL A N 1
ATOM 1594 C CA . VAL A 1 211 ? 11.008 -18 -4.684 1 97.38 211 VAL A CA 1
ATOM 1595 C C . VAL A 1 211 ? 11.266 -17.969 -6.188 1 97.38 211 VAL A C 1
ATOM 1597 O O . VAL A 1 211 ? 12.398 -17.734 -6.625 1 97.38 211 VAL A O 1
ATOM 1600 N N . MET A 1 212 ? 10.219 -18.25 -6.984 1 96.88 212 MET A N 1
ATOM 1601 C CA . MET A 1 212 ? 10.375 -18.203 -8.438 1 96.88 212 MET A CA 1
ATOM 1602 C C . MET A 1 212 ? 10.789 -16.812 -8.891 1 96.88 212 MET A C 1
ATOM 1604 O O . MET A 1 212 ? 11.633 -16.672 -9.781 1 96.88 212 MET A O 1
ATOM 1608 N N . TYR A 1 213 ? 10.188 -15.828 -8.25 1 96.81 213 TYR A N 1
ATOM 1609 C CA . TYR A 1 213 ? 10.531 -14.445 -8.562 1 96.81 213 TYR A CA 1
ATOM 1610 C C . TYR A 1 213 ? 11.992 -14.164 -8.234 1 96.81 213 TYR A C 1
ATOM 1612 O O . TYR A 1 213 ? 12.688 -13.492 -9.008 1 96.81 213 TYR A O 1
ATOM 1620 N N . ALA A 1 214 ? 12.461 -14.68 -7.129 1 96.19 214 ALA A N 1
ATOM 1621 C CA . ALA A 1 214 ? 13.828 -14.445 -6.68 1 96.19 214 ALA A CA 1
ATOM 1622 C C . ALA A 1 214 ? 14.836 -15.156 -7.586 1 96.19 214 ALA A C 1
ATOM 1624 O O . ALA A 1 214 ? 16 -14.758 -7.664 1 96.19 214 ALA A O 1
ATOM 1625 N N . LEU A 1 215 ? 14.391 -16.172 -8.242 1 94.81 215 LEU A N 1
ATOM 1626 C CA . LEU A 1 215 ? 15.258 -16.844 -9.203 1 94.81 215 LEU A CA 1
ATOM 1627 C C . LEU A 1 215 ? 15.383 -16.031 -10.484 1 94.81 215 LEU A C 1
ATOM 1629 O O . LEU A 1 215 ? 16.453 -16.016 -11.102 1 94.81 215 LEU A O 1
ATOM 1633 N N . MET A 1 216 ? 14.312 -15.43 -10.828 1 92.75 216 MET A N 1
ATOM 1634 C CA . MET A 1 216 ? 14.297 -14.609 -12.039 1 92.75 216 MET A CA 1
ATOM 1635 C C . MET A 1 216 ? 15.016 -13.289 -11.805 1 92.75 216 MET A C 1
ATOM 1637 O O . MET A 1 216 ? 15.75 -12.812 -12.672 1 92.75 216 MET A O 1
ATOM 1641 N N . TYR A 1 217 ? 14.695 -12.727 -10.68 1 92.06 217 TYR A N 1
ATOM 1642 C CA . TYR A 1 217 ? 15.336 -11.492 -10.242 1 92.06 217 TYR A CA 1
ATOM 1643 C C . TYR A 1 217 ? 16.094 -11.703 -8.938 1 92.06 217 TYR A C 1
ATOM 1645 O O . TYR A 1 217 ? 15.57 -11.453 -7.852 1 92.06 217 TYR A O 1
ATOM 1653 N N . PRO A 1 218 ? 17.391 -12.086 -9.102 1 93.62 218 PRO A N 1
ATOM 1654 C CA . PRO A 1 218 ? 18.125 -12.547 -7.926 1 93.62 218 PRO A CA 1
ATOM 1655 C C . PRO A 1 218 ? 18.484 -11.406 -6.973 1 93.62 218 PRO A C 1
ATOM 1657 O O . PRO A 1 218 ? 19.641 -10.992 -6.914 1 93.62 218 PRO A O 1
ATOM 1660 N N . ARG A 1 219 ? 17.594 -10.891 -6.332 1 95.38 219 ARG A N 1
ATOM 1661 C CA . ARG A 1 219 ? 17.719 -9.828 -5.348 1 95.38 219 ARG A CA 1
ATOM 1662 C C . ARG A 1 219 ? 16.672 -9.961 -4.246 1 95.38 219 ARG A C 1
ATOM 1664 O O . ARG A 1 219 ? 15.562 -9.445 -4.379 1 95.38 219 ARG A O 1
ATOM 1671 N N . ILE A 1 220 ? 17.109 -10.562 -3.217 1 97.75 220 ILE A N 1
ATOM 1672 C CA . ILE A 1 220 ? 16.203 -10.758 -2.09 1 97.75 220 ILE A CA 1
ATOM 1673 C C . ILE A 1 220 ? 16.422 -9.648 -1.064 1 97.75 220 ILE A C 1
ATOM 1675 O O . ILE A 1 220 ? 17.5 -9.516 -0.489 1 97.75 220 ILE A O 1
ATOM 1679 N N . GLU A 1 221 ? 15.516 -8.828 -0.886 1 97.38 221 GLU A N 1
ATOM 1680 C CA . GLU A 1 221 ? 15.531 -7.727 0.07 1 97.38 221 GLU A CA 1
ATOM 1681 C C . GLU A 1 221 ? 14.172 -7.551 0.741 1 97.38 221 GLU A C 1
ATOM 1683 O O . GLU A 1 221 ? 13.164 -8.047 0.243 1 97.38 221 GLU A O 1
ATOM 1688 N N . PRO A 1 222 ? 14.117 -6.867 1.843 1 96.12 222 PRO A N 1
ATOM 1689 C CA . PRO A 1 222 ? 12.914 -6.816 2.68 1 96.12 222 PRO A CA 1
ATOM 1690 C C . PRO A 1 222 ? 11.719 -6.195 1.958 1 96.12 222 PRO A C 1
ATOM 1692 O O . PRO A 1 222 ? 10.57 -6.473 2.309 1 96.12 222 PRO A O 1
ATOM 1695 N N . TYR A 1 223 ? 11.883 -5.402 0.98 1 92.81 223 TYR A N 1
ATOM 1696 C CA . TYR A 1 223 ? 10.773 -4.746 0.293 1 92.81 223 TYR A CA 1
ATOM 1697 C C . TYR A 1 223 ? 10.508 -5.395 -1.058 1 92.81 223 TYR A C 1
ATOM 1699 O O . TYR A 1 223 ? 9.68 -4.914 -1.833 1 92.81 223 TYR A O 1
ATOM 1707 N N . MET A 1 224 ? 11.141 -6.496 -1.336 1 94.88 224 MET A N 1
ATOM 1708 C CA . MET A 1 224 ? 11.133 -7.078 -2.676 1 94.88 224 MET A CA 1
ATOM 1709 C C . MET A 1 224 ? 9.727 -7.512 -3.072 1 94.88 224 MET A C 1
ATOM 1711 O O . MET A 1 224 ? 9.438 -7.672 -4.258 1 94.88 224 MET A O 1
ATOM 1715 N N . GLY A 1 225 ? 8.875 -7.789 -2.1 1 95.81 225 GLY A N 1
ATOM 1716 C CA . GLY A 1 225 ? 7.566 -8.352 -2.393 1 95.81 225 GLY A CA 1
ATOM 1717 C C . GLY A 1 225 ? 6.543 -7.305 -2.787 1 95.81 225 GLY A C 1
ATOM 1718 O O . GLY A 1 225 ? 5.473 -7.637 -3.299 1 95.81 225 GLY A O 1
ATOM 1719 N N . ILE A 1 226 ? 6.773 -6.055 -2.654 1 91 226 ILE A N 1
ATOM 1720 C CA . ILE A 1 226 ? 5.805 -4.984 -2.857 1 91 226 ILE A CA 1
ATOM 1721 C C . ILE A 1 226 ? 5.41 -4.918 -4.332 1 91 226 ILE A C 1
ATOM 1723 O O . ILE A 1 226 ? 4.234 -5.074 -4.672 1 91 226 ILE A O 1
ATOM 1727 N N . MET A 1 227 ? 6.383 -4.797 -5.16 1 91.38 227 MET A N 1
ATOM 1728 C CA . MET A 1 227 ? 6.102 -4.574 -6.574 1 91.38 227 MET A CA 1
ATOM 1729 C C . MET A 1 227 ? 5.477 -5.809 -7.207 1 91.38 227 MET A C 1
ATOM 1731 O O . MET A 1 227 ? 4.391 -5.734 -7.785 1 91.38 227 MET A O 1
ATOM 1735 N N . PRO A 1 228 ? 6.113 -6.98 -7.074 1 95.38 228 PRO A N 1
ATOM 1736 C CA . PRO A 1 228 ? 5.457 -8.148 -7.656 1 95.38 228 PRO A CA 1
ATOM 1737 C C . PRO A 1 228 ? 4.109 -8.453 -7.008 1 95.38 228 PRO A C 1
ATOM 1739 O O . PRO A 1 228 ? 3.191 -8.938 -7.676 1 95.38 228 PRO A O 1
ATOM 1742 N N . GLY A 1 229 ? 4.043 -8.211 -5.758 1 94.94 229 GLY A N 1
ATOM 1743 C CA . GLY A 1 229 ? 2.76 -8.375 -5.09 1 94.94 229 GLY A CA 1
ATOM 1744 C C . GLY A 1 229 ? 1.668 -7.5 -5.676 1 94.94 229 GLY A C 1
ATOM 1745 O O . GLY A 1 229 ? 0.555 -7.969 -5.918 1 94.94 229 GLY A O 1
ATOM 1746 N N . LEU A 1 230 ? 1.995 -6.281 -5.898 1 92.38 230 LEU A N 1
ATOM 1747 C CA . LEU A 1 230 ? 1.025 -5.344 -6.453 1 92.38 230 LEU A CA 1
ATOM 1748 C C . LEU A 1 230 ? 0.681 -5.711 -7.895 1 92.38 230 LEU A C 1
ATOM 1750 O O . LEU A 1 230 ? -0.484 -5.648 -8.297 1 92.38 230 LEU A O 1
ATOM 1754 N N . LYS A 1 231 ? 1.674 -6.035 -8.664 1 94.44 231 LYS A N 1
ATOM 1755 C CA . LYS A 1 231 ? 1.427 -6.426 -10.047 1 94.44 231 LYS A CA 1
ATOM 1756 C C . LYS A 1 231 ? 0.549 -7.672 -10.125 1 94.44 231 LYS A C 1
ATOM 1758 O O . LYS A 1 231 ? -0.35 -7.754 -10.961 1 94.44 231 LYS A O 1
ATOM 1763 N N . ALA A 1 232 ? 0.878 -8.555 -9.266 1 97.12 232 ALA A N 1
ATOM 1764 C CA . ALA A 1 232 ? 0.051 -9.758 -9.227 1 97.12 232 ALA A CA 1
ATOM 1765 C C . ALA A 1 232 ? -1.378 -9.43 -8.805 1 97.12 232 ALA A C 1
ATOM 1767 O O . ALA A 1 232 ? -2.33 -10.07 -9.266 1 97.12 232 ALA A O 1
ATOM 1768 N N . PHE A 1 233 ? -1.541 -8.516 -7.941 1 94.06 233 PHE A N 1
ATOM 1769 C CA . PHE A 1 233 ? -2.875 -8.07 -7.555 1 94.06 233 PHE A CA 1
ATOM 1770 C C . PHE A 1 233 ? -3.613 -7.48 -8.75 1 94.06 233 PHE A C 1
ATOM 1772 O O . PHE A 1 233 ? -4.797 -7.766 -8.953 1 94.06 233 PHE A O 1
ATOM 1779 N N . ILE A 1 234 ? -2.916 -6.652 -9.484 1 93.44 234 ILE A N 1
ATOM 1780 C CA . ILE A 1 234 ? -3.48 -6.062 -10.695 1 93.44 234 ILE A CA 1
ATOM 1781 C C . ILE A 1 234 ? -3.906 -7.172 -11.656 1 93.44 234 ILE A C 1
ATOM 1783 O O . ILE A 1 234 ? -4.98 -7.098 -12.258 1 93.44 234 ILE A O 1
ATOM 1787 N N . ALA A 1 235 ? -3.035 -8.148 -11.734 1 95.88 235 ALA A N 1
ATOM 1788 C CA . ALA A 1 235 ? -3.355 -9.289 -12.586 1 95.88 235 ALA A CA 1
ATOM 1789 C C . ALA A 1 235 ? -4.625 -9.992 -12.109 1 95.88 235 ALA A C 1
ATOM 1791 O O . ALA A 1 235 ? -5.488 -10.344 -12.914 1 95.88 235 ALA A O 1
ATOM 1792 N N . ALA A 1 236 ? -4.719 -10.211 -10.812 1 95.5 236 ALA A N 1
ATOM 1793 C CA . ALA A 1 236 ? -5.895 -10.867 -10.242 1 95.5 236 ALA A CA 1
ATOM 1794 C C . ALA A 1 236 ? -7.152 -10.039 -10.5 1 95.5 236 ALA A C 1
ATOM 1796 O O . ALA A 1 236 ? -8.203 -10.594 -10.836 1 95.5 236 ALA A O 1
ATOM 1797 N N . VAL A 1 237 ? -7.074 -8.742 -10.312 1 92.69 237 VAL A N 1
ATOM 1798 C CA . VAL A 1 237 ? -8.203 -7.84 -10.516 1 92.69 237 VAL A CA 1
ATOM 1799 C C . VAL A 1 237 ? -8.586 -7.824 -11.992 1 92.69 237 VAL A C 1
ATOM 1801 O O . VAL A 1 237 ? -9.773 -7.871 -12.336 1 92.69 237 VAL A O 1
ATOM 1804 N N . PHE A 1 238 ? -7.527 -7.777 -12.859 1 93.25 238 PHE A N 1
ATOM 1805 C CA . PHE A 1 238 ? -7.73 -7.785 -14.305 1 93.25 238 PHE A CA 1
ATOM 1806 C C . PHE A 1 238 ? -8.477 -9.039 -14.742 1 93.25 238 PHE A C 1
ATOM 1808 O O . PHE A 1 238 ? -9.414 -8.969 -15.539 1 93.25 238 PHE A O 1
ATOM 1815 N N . GLY A 1 239 ? -8.078 -10.086 -14.273 1 94.38 239 GLY A N 1
ATOM 1816 C CA . GLY A 1 239 ? -8.703 -11.359 -14.617 1 94.38 239 GLY A CA 1
ATOM 1817 C C . GLY A 1 239 ? -10.023 -11.586 -13.906 1 94.38 239 GLY A C 1
ATOM 1818 O O . GLY A 1 239 ? -10.875 -12.336 -14.398 1 94.38 239 GLY A O 1
ATOM 1819 N N . GLY A 1 240 ? -10.266 -10.977 -12.789 1 92.69 240 GLY A N 1
ATOM 1820 C CA . GLY A 1 240 ? -11.375 -11.234 -11.891 1 92.69 240 GLY A CA 1
ATOM 1821 C C . GLY A 1 240 ? -10.953 -11.898 -10.594 1 92.69 240 GLY A C 1
ATOM 1822 O O . GLY A 1 240 ? -10.945 -13.125 -10.484 1 92.69 240 GLY A O 1
ATOM 1823 N N . ILE A 1 241 ? -10.672 -11.016 -9.633 1 90.75 241 ILE A N 1
ATOM 1824 C CA . ILE A 1 241 ? -10.156 -11.539 -8.375 1 90.75 241 ILE A CA 1
ATOM 1825 C C . ILE A 1 241 ? -11.203 -12.43 -7.715 1 90.75 241 ILE A C 1
ATOM 1827 O O . ILE A 1 241 ? -12.398 -12.117 -7.734 1 90.75 241 ILE A O 1
ATOM 1831 N N . GLY A 1 242 ? -10.844 -13.609 -7.219 1 91.19 242 GLY A N 1
ATOM 1832 C CA . GLY A 1 242 ? -11.75 -14.617 -6.684 1 91.19 242 GLY A CA 1
ATOM 1833 C C . GLY A 1 242 ? -11.984 -15.773 -7.637 1 91.19 242 GLY A C 1
ATOM 1834 O O . GLY A 1 242 ? -12.5 -16.812 -7.234 1 91.19 242 GLY A O 1
ATOM 1835 N N . SER A 1 243 ? -11.602 -15.547 -8.836 1 93.94 243 SER A N 1
ATOM 1836 C CA . SER A 1 243 ? -11.695 -16.609 -9.836 1 93.94 243 SER A CA 1
ATOM 1837 C C . SER A 1 243 ? -10.32 -17.203 -10.133 1 93.94 243 SER A C 1
ATOM 1839 O O . SER A 1 243 ? -9.43 -16.516 -10.617 1 93.94 243 SER A O 1
ATOM 1841 N N . ILE A 1 244 ? -10.242 -18.484 -9.938 1 95.62 244 ILE A N 1
ATOM 1842 C CA . ILE A 1 244 ? -8.969 -19.172 -10.117 1 95.62 244 ILE A CA 1
ATOM 1843 C C . ILE A 1 244 ? -8.531 -19.078 -11.578 1 95.62 244 ILE A C 1
ATOM 1845 O O . ILE A 1 244 ? -7.426 -18.625 -11.875 1 95.62 244 ILE A O 1
ATOM 1849 N N . PRO A 1 245 ? -9.414 -19.391 -12.555 1 95 245 PRO A N 1
ATOM 1850 C CA . PRO A 1 245 ? -9 -19.219 -13.953 1 95 245 PRO A CA 1
ATOM 1851 C C . PRO A 1 245 ? -8.742 -17.75 -14.312 1 95 245 PRO A C 1
ATOM 1853 O O . PRO A 1 245 ? -7.883 -17.469 -15.156 1 95 245 PRO A O 1
ATOM 1856 N N . GLY A 1 246 ? -9.508 -16.891 -13.742 1 95.44 246 GLY A N 1
ATOM 1857 C CA . GLY A 1 246 ? -9.281 -15.469 -13.969 1 95.44 246 GLY A CA 1
ATOM 1858 C C . GLY A 1 246 ? -7.898 -15.008 -13.539 1 95.44 246 GLY A C 1
ATOM 1859 O O . GLY A 1 246 ? -7.238 -14.258 -14.258 1 95.44 246 GLY A O 1
ATOM 1860 N N . ALA A 1 247 ? -7.484 -15.461 -12.375 1 96.56 247 ALA A N 1
ATOM 1861 C CA . ALA A 1 247 ? -6.168 -15.102 -11.852 1 96.56 247 ALA A CA 1
ATOM 1862 C C . ALA A 1 247 ? -5.062 -15.57 -12.797 1 96.56 247 ALA A C 1
ATOM 1864 O O . ALA A 1 247 ? -4.094 -14.844 -13.039 1 96.56 247 ALA A O 1
ATOM 1865 N N . MET A 1 248 ? -5.219 -16.781 -13.297 1 97.06 248 MET A N 1
ATOM 1866 C CA . MET A 1 248 ? -4.238 -17.328 -14.234 1 97.06 248 MET A CA 1
ATOM 1867 C C . MET A 1 248 ? -4.191 -16.516 -15.516 1 97.06 248 MET A C 1
ATOM 1869 O O . MET A 1 248 ? -3.115 -16.141 -15.984 1 97.06 248 MET A O 1
ATOM 1873 N N . PHE A 1 249 ? -5.336 -16.266 -16.047 1 97.12 249 PHE A N 1
ATOM 1874 C CA . PHE A 1 249 ? -5.43 -15.484 -17.266 1 97.12 249 PHE A CA 1
ATOM 1875 C C . PHE A 1 249 ? -4.84 -14.094 -17.078 1 97.12 249 PHE A C 1
ATOM 1877 O O . PHE A 1 249 ? -4.062 -13.617 -17.906 1 97.12 249 PHE A O 1
ATOM 1884 N N . GLY A 1 250 ? -5.227 -13.469 -16.016 1 97.12 250 GLY A N 1
ATOM 1885 C CA . GLY A 1 250 ? -4.715 -12.148 -15.703 1 97.12 250 GLY A CA 1
ATOM 1886 C C . GLY A 1 250 ? -3.205 -12.109 -15.562 1 97.12 250 GLY A C 1
ATOM 1887 O O . GLY A 1 250 ? -2.557 -11.172 -16.031 1 97.12 250 GLY A O 1
ATOM 1888 N N . GLY A 1 251 ? -2.643 -13.086 -14.852 1 98 251 GLY A N 1
ATOM 1889 C CA . GLY A 1 251 ? -1.199 -13.164 -14.695 1 98 251 GLY A CA 1
ATOM 1890 C C . GLY A 1 251 ? -0.459 -13.25 -16.016 1 98 251 GLY A C 1
ATOM 1891 O O . GLY A 1 251 ? 0.487 -12.492 -16.25 1 98 251 GLY A O 1
ATOM 1892 N N . TYR A 1 252 ? -0.921 -14.094 -16.859 1 97.94 252 TYR A N 1
ATOM 1893 C CA . TYR A 1 252 ? -0.271 -14.273 -18.156 1 97.94 252 TYR A CA 1
ATOM 1894 C C . TYR A 1 252 ? -0.438 -13.031 -19.031 1 97.94 252 TYR A C 1
ATOM 1896 O O . TYR A 1 252 ? 0.495 -12.617 -19.719 1 97.94 252 TYR A O 1
ATOM 1904 N N . MET A 1 253 ? -1.584 -12.453 -18.984 1 97.31 253 MET A N 1
ATOM 1905 C CA . MET A 1 253 ? -1.818 -11.242 -19.766 1 97.31 253 MET A CA 1
ATOM 1906 C C . MET A 1 253 ? -0.923 -10.102 -19.281 1 97.31 253 MET A C 1
ATOM 1908 O O . MET A 1 253 ? -0.329 -9.391 -20.094 1 97.31 253 MET A O 1
ATOM 1912 N N . LEU A 1 254 ? -0.888 -9.953 -18.016 1 97.5 254 LEU A N 1
ATOM 1913 C CA . LEU A 1 254 ? -0.06 -8.883 -17.469 1 97.5 254 LEU A CA 1
ATOM 1914 C C . LEU A 1 254 ? 1.409 -9.102 -17.812 1 97.5 254 LEU A C 1
ATOM 1916 O O . LEU A 1 254 ? 2.123 -8.156 -18.141 1 97.5 254 LEU A O 1
ATOM 1920 N N . GLY A 1 255 ? 1.87 -10.375 -17.641 1 97.62 255 GLY A N 1
ATOM 1921 C CA . GLY A 1 255 ? 3.24 -10.695 -18 1 97.62 255 GLY A CA 1
ATOM 1922 C C . GLY A 1 255 ? 3.561 -10.359 -19.453 1 97.62 255 GLY A C 1
ATOM 1923 O O . GLY A 1 255 ? 4.621 -9.805 -19.734 1 97.62 255 GLY A O 1
ATOM 1924 N N . MET A 1 256 ? 2.672 -10.656 -20.328 1 97.25 256 MET A N 1
ATOM 1925 C CA . MET A 1 256 ? 2.852 -10.359 -21.75 1 97.25 256 MET A CA 1
ATOM 1926 C C . MET A 1 256 ? 2.893 -8.852 -21.984 1 97.25 256 MET A C 1
ATOM 1928 O O . MET A 1 256 ? 3.77 -8.352 -22.703 1 97.25 256 MET A O 1
ATOM 1932 N N . ILE A 1 257 ? 1.979 -8.164 -21.406 1 96.94 257 ILE A N 1
ATOM 1933 C CA . ILE A 1 257 ? 1.9 -6.715 -21.578 1 96.94 257 ILE A CA 1
ATOM 1934 C C . ILE A 1 257 ? 3.184 -6.062 -21.062 1 96.94 257 ILE A C 1
ATOM 1936 O O . ILE A 1 257 ? 3.762 -5.207 -21.734 1 96.94 257 ILE A O 1
ATOM 1940 N N . GLU A 1 258 ? 3.541 -6.48 -19.922 1 96.38 258 GLU A N 1
ATOM 1941 C CA . GLU A 1 258 ? 4.754 -5.918 -19.328 1 96.38 258 GLU A CA 1
ATOM 1942 C C . GLU A 1 258 ? 5.973 -6.203 -20.203 1 96.38 258 GLU A C 1
ATOM 1944 O O . GLU A 1 258 ? 6.773 -5.305 -20.484 1 96.38 258 GLU A O 1
ATOM 1949 N N . THR A 1 259 ? 6.117 -7.453 -20.641 1 96.44 259 THR A N 1
ATOM 1950 C CA . THR A 1 259 ? 7.277 -7.855 -21.422 1 96.44 259 THR A CA 1
ATOM 1951 C C . THR A 1 259 ? 7.285 -7.148 -22.781 1 96.44 259 THR A C 1
ATOM 1953 O O . THR A 1 259 ? 8.328 -6.672 -23.234 1 96.44 259 THR A O 1
ATOM 1956 N N . TYR A 1 260 ? 6.172 -7.031 -23.422 1 96.88 260 TYR A N 1
ATOM 1957 C CA . TYR A 1 260 ? 6.102 -6.352 -24.719 1 96.88 260 TYR A CA 1
ATOM 1958 C C . TYR A 1 260 ? 6.359 -4.855 -24.562 1 96.88 260 TYR A C 1
ATOM 1960 O O . TYR A 1 260 ? 6.961 -4.23 -25.438 1 96.88 260 TYR A O 1
ATOM 1968 N N . THR A 1 261 ? 5.871 -4.285 -23.5 1 96 261 THR A N 1
ATOM 1969 C CA . THR A 1 261 ? 6.148 -2.877 -23.234 1 96 261 THR A CA 1
ATOM 1970 C C . THR A 1 261 ? 7.648 -2.641 -23.062 1 96 261 THR A C 1
ATOM 1972 O O . THR A 1 261 ? 8.203 -1.703 -23.641 1 96 261 THR A O 1
ATOM 1975 N N . LYS A 1 262 ? 8.273 -3.508 -22.297 1 94.88 262 LYS A N 1
ATOM 1976 C CA . LYS A 1 262 ? 9.711 -3.385 -22.078 1 94.88 262 LYS A CA 1
ATOM 1977 C C . LYS A 1 262 ? 10.484 -3.555 -23.391 1 94.88 262 LYS A C 1
ATOM 1979 O O . LYS A 1 262 ? 11.461 -2.844 -23.641 1 94.88 262 LYS A O 1
ATOM 1984 N N . ALA A 1 263 ? 10.055 -4.449 -24.219 1 94 263 ALA A N 1
ATOM 1985 C CA . ALA A 1 263 ? 10.789 -4.824 -25.422 1 94 263 ALA A CA 1
ATOM 1986 C C . ALA A 1 263 ? 10.555 -3.809 -26.531 1 94 263 ALA A C 1
ATOM 1988 O O . ALA A 1 263 ? 11.477 -3.49 -27.297 1 94 263 ALA A O 1
ATOM 1989 N N . TYR A 1 264 ? 9.375 -3.268 -26.609 1 94.25 264 TYR A N 1
ATOM 1990 C CA . TYR A 1 264 ? 9.023 -2.514 -27.797 1 94.25 264 TYR A CA 1
ATOM 1991 C C . TYR A 1 264 ? 8.805 -1.041 -27.484 1 94.25 264 TYR A C 1
ATOM 1993 O O . TYR A 1 264 ? 8.734 -0.205 -28.391 1 94.25 264 TYR A O 1
ATOM 2001 N N . ILE A 1 265 ? 8.586 -0.657 -26.328 1 94.12 265 ILE A N 1
ATOM 2002 C CA . ILE A 1 265 ? 8.469 0.739 -25.938 1 94.12 265 ILE A CA 1
ATOM 2003 C C . ILE A 1 265 ? 9.68 1.139 -25.094 1 94.12 265 ILE A C 1
ATOM 2005 O O . ILE A 1 265 ? 10.609 1.772 -25.594 1 94.12 265 ILE A O 1
ATOM 2009 N N . SER A 1 266 ? 9.742 0.824 -23.875 1 93.69 266 SER A N 1
ATOM 2010 C CA . SER A 1 266 ? 10.859 1.059 -22.969 1 93.69 266 SER A CA 1
ATOM 2011 C C . SER A 1 266 ? 10.633 0.39 -21.625 1 93.69 266 SER A C 1
ATOM 2013 O O . SER A 1 266 ? 9.484 0.159 -21.234 1 93.69 266 SER A O 1
ATOM 2015 N N . THR A 1 267 ? 11.664 0.091 -20.969 1 91.81 267 THR A N 1
ATOM 2016 C CA . THR A 1 267 ? 11.594 -0.538 -19.656 1 91.81 267 THR A CA 1
ATOM 2017 C C . THR A 1 267 ? 10.961 0.407 -18.641 1 91.81 267 THR A C 1
ATOM 2019 O O . THR A 1 267 ? 10.258 -0.035 -17.719 1 91.81 267 THR A O 1
ATOM 2022 N N . SER A 1 268 ? 11.164 1.699 -18.812 1 90.69 268 SER A N 1
ATOM 2023 C CA . SER A 1 268 ? 10.664 2.686 -17.859 1 90.69 268 SER A CA 1
ATOM 2024 C C . SER A 1 268 ? 9.141 2.793 -17.922 1 90.69 268 SER A C 1
ATOM 2026 O O . SER A 1 268 ? 8.508 3.189 -16.938 1 90.69 268 SER A O 1
ATOM 2028 N N . TRP A 1 269 ? 8.586 2.391 -18.984 1 93.31 269 TRP A N 1
ATOM 2029 C CA . TRP A 1 269 ? 7.152 2.561 -19.188 1 93.31 269 TRP A CA 1
ATOM 2030 C C . TRP A 1 269 ? 6.391 1.316 -18.75 1 93.31 269 TRP A C 1
ATOM 2032 O O . TRP A 1 269 ? 5.16 1.314 -18.703 1 93.31 269 TRP A O 1
ATOM 2042 N N . ALA A 1 270 ? 7.086 0.272 -18.344 1 94 270 ALA A N 1
ATOM 2043 C CA . ALA A 1 270 ? 6.441 -0.981 -17.969 1 94 270 ALA A CA 1
ATOM 2044 C C . ALA A 1 270 ? 5.496 -0.775 -16.781 1 94 270 ALA A C 1
ATOM 2046 O O . ALA A 1 270 ? 4.316 -1.135 -16.859 1 94 270 ALA A O 1
ATOM 2047 N N . ASN A 1 271 ? 5.949 -0.131 -15.75 1 92.62 271 ASN A N 1
ATOM 2048 C CA . ASN A 1 271 ? 5.148 0.04 -14.547 1 92.62 271 ASN A CA 1
ATOM 2049 C C . ASN A 1 271 ? 4 1.021 -14.766 1 92.62 271 ASN A C 1
ATOM 2051 O O . ASN A 1 271 ? 2.848 0.714 -14.461 1 92.62 271 ASN A O 1
ATOM 2055 N N . PRO A 1 272 ? 4.258 2.193 -15.375 1 93.19 272 PRO A N 1
ATOM 2056 C CA . PRO A 1 272 ? 3.148 3.119 -15.609 1 93.19 272 PRO A CA 1
ATOM 2057 C C . PRO A 1 272 ? 2.021 2.496 -16.422 1 93.19 272 PRO A C 1
ATOM 2059 O O . PRO A 1 272 ? 0.843 2.736 -16.141 1 93.19 272 PRO A O 1
ATOM 2062 N N . ILE A 1 273 ? 2.365 1.763 -17.359 1 94.06 273 ILE A N 1
ATOM 2063 C CA . ILE A 1 273 ? 1.355 1.169 -18.219 1 94.06 273 ILE A CA 1
ATOM 2064 C C . ILE A 1 273 ? 0.551 0.129 -17.453 1 94.06 273 ILE A C 1
ATOM 2066 O O . ILE A 1 273 ? -0.674 0.063 -17.562 1 94.06 273 ILE A O 1
ATOM 2070 N N . VAL A 1 274 ? 1.274 -0.697 -16.656 1 92.94 274 VAL A N 1
ATOM 2071 C CA . VAL A 1 274 ? 0.602 -1.722 -15.867 1 92.94 274 VAL A CA 1
ATOM 2072 C C . VAL A 1 274 ? -0.375 -1.063 -14.898 1 92.94 274 VAL A C 1
ATOM 2074 O O . VAL A 1 274 ? -1.516 -1.511 -14.758 1 92.94 274 VAL A O 1
ATOM 2077 N N . PHE A 1 275 ? -0.017 0.02 -14.266 1 92.5 275 PHE A N 1
ATOM 2078 C CA . PHE A 1 275 ? -0.875 0.67 -13.289 1 92.5 275 PHE A CA 1
ATOM 2079 C C . PHE A 1 275 ? -1.986 1.455 -13.977 1 92.5 275 PHE A C 1
ATOM 2081 O O . PHE A 1 275 ? -3.1 1.553 -13.453 1 92.5 275 PHE A O 1
ATOM 2088 N N . LEU A 1 276 ? -1.677 2.021 -15.125 1 92.81 276 LEU A N 1
ATOM 2089 C CA . LEU A 1 276 ? -2.723 2.652 -15.922 1 92.81 276 LEU A CA 1
ATOM 2090 C C . LEU A 1 276 ? -3.777 1.633 -16.344 1 92.81 276 LEU A C 1
ATOM 2092 O O . LEU A 1 276 ? -4.973 1.939 -16.359 1 92.81 276 LEU A O 1
ATOM 2096 N N . LEU A 1 277 ? -3.295 0.456 -16.688 1 90.94 277 LEU A N 1
ATOM 2097 C CA . LEU A 1 277 ? -4.207 -0.628 -17.031 1 90.94 277 LEU A CA 1
ATOM 2098 C C . LEU A 1 277 ? -5.152 -0.936 -15.875 1 90.94 277 LEU A C 1
ATOM 2100 O O . LEU A 1 277 ? -6.344 -1.165 -16.094 1 90.94 277 LEU A O 1
ATOM 2104 N N . LEU A 1 278 ? -4.602 -1.021 -14.656 1 90.06 278 LEU A N 1
ATOM 2105 C CA . LEU A 1 278 ? -5.422 -1.269 -13.469 1 90.06 278 LEU A CA 1
ATOM 2106 C C . LEU A 1 278 ? -6.543 -0.24 -13.359 1 90.06 278 LEU A C 1
ATOM 2108 O O . LEU A 1 278 ? -7.707 -0.602 -13.18 1 90.06 278 LEU A O 1
ATOM 2112 N N . ILE A 1 279 ? -6.246 1.05 -13.508 1 89.88 279 ILE A N 1
ATOM 2113 C CA . ILE A 1 279 ? -7.207 2.137 -13.359 1 89.88 279 ILE A CA 1
ATOM 2114 C C . ILE A 1 279 ? -8.281 2.029 -14.445 1 89.88 279 ILE A C 1
ATOM 2116 O O . ILE A 1 279 ? -9.477 2.115 -14.156 1 89.88 279 ILE A O 1
ATOM 2120 N N . ILE A 1 280 ? -7.859 1.769 -15.664 1 91.5 280 ILE A N 1
ATOM 2121 C CA . ILE A 1 280 ? -8.781 1.683 -16.797 1 91.5 280 ILE A CA 1
ATOM 2122 C C . ILE A 1 280 ? -9.734 0.509 -16.594 1 91.5 280 ILE A C 1
ATOM 2124 O O . ILE A 1 280 ? -10.945 0.643 -16.781 1 91.5 280 ILE A O 1
ATOM 2128 N N . ILE A 1 281 ? -9.211 -0.594 -16.156 1 87.94 281 ILE A N 1
ATOM 2129 C CA . ILE A 1 281 ? -10.039 -1.784 -15.977 1 87.94 281 ILE A CA 1
ATOM 2130 C C . ILE A 1 281 ? -11.086 -1.521 -14.898 1 87.94 281 ILE A C 1
ATOM 2132 O O . ILE A 1 281 ? -12.242 -1.926 -15.039 1 87.94 281 ILE A O 1
ATOM 2136 N N . LEU A 1 282 ? -10.695 -0.91 -13.82 1 85.69 282 LEU A N 1
ATOM 2137 C CA . LEU A 1 282 ? -11.633 -0.662 -12.727 1 85.69 282 LEU A CA 1
ATOM 2138 C C . LEU A 1 282 ? -12.695 0.347 -13.141 1 85.69 282 LEU A C 1
ATOM 2140 O O . LEU A 1 282 ? -13.828 0.299 -12.648 1 85.69 282 LEU A O 1
ATOM 2144 N N . LEU A 1 283 ? -12.352 1.228 -14.031 1 87.19 283 LEU A N 1
ATOM 2145 C CA . LEU A 1 283 ? -13.312 2.221 -14.508 1 87.19 283 LEU A CA 1
ATOM 2146 C C . LEU A 1 283 ? -14.312 1.591 -15.469 1 87.19 283 LEU A C 1
ATOM 2148 O O . LEU A 1 283 ? -15.492 1.964 -15.477 1 87.19 283 LEU A O 1
ATOM 2152 N N . VAL A 1 284 ? -13.883 0.571 -16.203 1 88.25 284 VAL A N 1
ATOM 2153 C CA . VAL A 1 284 ? -14.719 -0.011 -17.25 1 88.25 284 VAL A CA 1
ATOM 2154 C C . VAL A 1 284 ? -15.438 -1.246 -16.703 1 88.25 284 VAL A C 1
ATOM 2156 O O . VAL A 1 284 ? -16.625 -1.438 -16.953 1 88.25 284 VAL A O 1
ATOM 2159 N N . LYS A 1 285 ? -14.633 -2.08 -15.977 1 88.25 285 LYS A N 1
ATOM 2160 C CA . LYS A 1 285 ? -15.164 -3.332 -15.445 1 88.25 285 LYS A CA 1
ATOM 2161 C C . LYS A 1 285 ? -14.562 -3.656 -14.086 1 88.25 285 LYS A C 1
ATOM 2163 O O . LYS A 1 285 ? -13.719 -4.543 -13.969 1 88.25 285 LYS A O 1
ATOM 2168 N N . PRO A 1 286 ? -15.188 -3.168 -13.086 1 81.69 286 PRO A N 1
ATOM 2169 C CA . PRO A 1 286 ? -14.617 -3.305 -11.742 1 81.69 286 PRO A CA 1
ATOM 2170 C C . PRO A 1 286 ? -14.594 -4.75 -11.258 1 81.69 286 PRO A C 1
ATOM 2172 O O . PRO A 1 286 ? -13.812 -5.09 -10.359 1 81.69 286 PRO A O 1
ATOM 2175 N N . SER A 1 287 ? -15.352 -5.668 -11.875 1 83.5 287 SER A N 1
ATOM 2176 C CA . SER A 1 287 ? -15.383 -7.062 -11.445 1 83.5 287 SER A CA 1
ATOM 2177 C C . SER A 1 287 ? -14.312 -7.879 -12.156 1 83.5 287 SER A C 1
ATOM 2179 O O . SER A 1 287 ? -14.055 -9.031 -11.789 1 83.5 287 SER A O 1
ATOM 2181 N N . GLY A 1 288 ? -13.594 -7.309 -13.102 1 84.31 288 GLY A N 1
ATOM 2182 C CA . GLY A 1 288 ? -12.625 -8.031 -13.914 1 84.31 288 GLY A CA 1
ATOM 2183 C C . GLY A 1 288 ? -13.266 -8.852 -15.008 1 84.31 288 GLY A C 1
ATOM 2184 O O . GLY A 1 288 ? -14.492 -8.961 -15.078 1 84.31 288 GLY A O 1
ATOM 2185 N N . ILE A 1 289 ? -12.531 -9.477 -15.766 1 87.94 289 ILE A N 1
ATOM 2186 C CA . ILE A 1 289 ? -12.984 -10.172 -16.969 1 87.94 289 ILE A CA 1
ATOM 2187 C C . ILE A 1 289 ? -13.797 -11.406 -16.578 1 87.94 289 ILE A C 1
ATOM 2189 O O . ILE A 1 289 ? -14.867 -11.656 -17.141 1 87.94 289 ILE A O 1
ATOM 2193 N N . PHE A 1 290 ? -13.336 -12.062 -15.57 1 87.62 290 PHE A N 1
ATOM 2194 C CA . PHE A 1 290 ? -14.008 -13.297 -15.172 1 87.62 290 PHE A CA 1
ATOM 2195 C C . PHE A 1 290 ? -14.742 -13.109 -13.844 1 87.62 290 PHE A C 1
ATOM 2197 O O . PHE A 1 290 ? -15.148 -14.086 -13.219 1 87.62 290 PHE A O 1
ATOM 2204 N N . GLY A 1 291 ? -14.797 -11.836 -13.414 1 79.94 291 GLY A N 1
ATOM 2205 C CA . GLY A 1 291 ? -15.461 -11.594 -12.141 1 79.94 291 GLY A CA 1
ATOM 2206 C C . GLY A 1 291 ? -16.969 -11.664 -12.234 1 79.94 291 GLY A C 1
ATOM 2207 O O . GLY A 1 291 ? -17.547 -11.422 -13.297 1 79.94 291 GLY A O 1
ATOM 2208 N N . LYS A 1 292 ? -17.625 -12.25 -11.125 1 69.75 292 LYS A N 1
ATOM 2209 C CA . LYS A 1 292 ? -19.078 -12.281 -11.07 1 69.75 292 LYS A CA 1
ATOM 2210 C C . LYS A 1 292 ? -19.641 -10.984 -10.492 1 69.75 292 LYS A C 1
ATOM 2212 O O . LYS A 1 292 ? -19 -10.367 -9.625 1 69.75 292 LYS A O 1
ATOM 2217 N N . ASN A 1 293 ? -20.531 -10.289 -11.141 1 57.34 293 ASN A N 1
ATOM 2218 C CA . ASN A 1 293 ? -21.219 -9.086 -10.664 1 57.34 293 ASN A CA 1
ATOM 2219 C C . ASN A 1 293 ? -21.891 -9.32 -9.312 1 57.34 293 ASN A C 1
ATOM 2221 O O . ASN A 1 293 ? -22.719 -10.211 -9.18 1 57.34 293 ASN A O 1
ATOM 2225 N N . VAL A 1 294 ? -21.094 -9.188 -8.195 1 49.53 294 VAL A N 1
ATOM 2226 C CA . VAL A 1 294 ? -21.75 -9.312 -6.906 1 49.53 294 VAL A CA 1
ATOM 2227 C C . VAL A 1 294 ? -22.828 -8.234 -6.773 1 49.53 294 VAL A C 1
ATOM 2229 O O . VAL A 1 294 ? -22.516 -7.039 -6.801 1 49.53 294 VAL A O 1
ATOM 2232 N N . LYS A 1 295 ? -23.984 -8.5 -7.109 1 46.09 295 LYS A N 1
ATOM 2233 C CA . LYS A 1 295 ? -25.094 -7.621 -6.762 1 46.09 295 LYS A CA 1
ATOM 2234 C C . LYS A 1 295 ? -25.219 -7.453 -5.25 1 46.09 295 LYS A C 1
ATOM 2236 O O . LYS A 1 295 ? -25.25 -8.438 -4.512 1 46.09 295 LYS A O 1
ATOM 2241 N N . GLU A 1 296 ? -24.625 -6.34 -4.73 1 39.53 296 GLU A N 1
ATOM 2242 C CA . GLU A 1 296 ? -25.031 -6.113 -3.346 1 39.53 296 GLU A CA 1
ATOM 2243 C C . GLU A 1 296 ? -26.531 -6.375 -3.16 1 39.53 296 GLU A C 1
ATOM 2245 O O . GLU A 1 296 ? -27.344 -5.832 -3.896 1 39.53 296 GLU A O 1
ATOM 2250 N N . LYS A 1 297 ? -26.766 -7.5 -2.643 1 36.25 297 LYS A N 1
ATOM 2251 C CA . LYS A 1 297 ? -28.188 -7.617 -2.289 1 36.25 297 LYS A CA 1
ATOM 2252 C C . LYS A 1 297 ? -28.656 -6.402 -1.492 1 36.25 297 LYS A C 1
ATOM 2254 O O . LYS A 1 297 ? -28.047 -6.047 -0.48 1 36.25 297 LYS A O 1
ATOM 2259 N N . VAL A 1 298 ? -29.5 -5.578 -2.102 1 29.66 298 VAL A N 1
ATOM 2260 C CA . VAL A 1 298 ? -30.328 -4.59 -1.419 1 29.66 298 VAL A CA 1
ATOM 2261 C C . VAL A 1 298 ? -31.484 -5.293 -0.718 1 29.66 298 VAL A C 1
ATOM 2263 O O . VAL A 1 298 ? -32.062 -6.242 -1.254 1 29.66 298 VAL A O 1
ATOM 2266 N N . MET B 1 1 ? 20.438 13.758 31.422 1 67 1 MET B N 1
ATOM 2267 C CA . MET B 1 1 ? 19.281 12.883 31.188 1 67 1 MET B CA 1
ATOM 2268 C C . MET B 1 1 ? 18.047 13.688 30.797 1 67 1 MET B C 1
ATOM 2270 O O . MET B 1 1 ? 17.453 13.43 29.75 1 67 1 MET B O 1
ATOM 2274 N N . ILE B 1 2 ? 17.797 14.703 31.562 1 73.94 2 ILE B N 1
ATOM 2275 C CA . ILE B 1 2 ? 16.625 15.547 31.328 1 73.94 2 ILE B CA 1
ATOM 2276 C C . ILE B 1 2 ? 16.812 16.344 30.031 1 73.94 2 ILE B C 1
ATOM 2278 O O . ILE B 1 2 ? 15.898 16.453 29.219 1 73.94 2 ILE B O 1
ATOM 2282 N N . LYS B 1 3 ? 18.031 16.906 29.812 1 74.81 3 LYS B N 1
ATOM 2283 C CA . LYS B 1 3 ? 18.312 17.688 28.609 1 74.81 3 LYS B CA 1
ATOM 2284 C C . LYS B 1 3 ? 18.094 16.844 27.359 1 74.81 3 LYS B C 1
ATOM 2286 O O . LYS B 1 3 ? 17.547 17.344 26.359 1 74.81 3 LYS B O 1
ATOM 2291 N N . ASN B 1 4 ? 18.531 15.688 27.5 1 85.06 4 ASN B N 1
ATOM 2292 C CA . ASN B 1 4 ? 18.344 14.789 26.375 1 85.06 4 ASN B CA 1
ATOM 2293 C C . ASN B 1 4 ? 16.875 14.523 26.078 1 85.06 4 ASN B C 1
ATOM 2295 O O . ASN B 1 4 ? 16.469 14.469 24.922 1 85.06 4 ASN B O 1
ATOM 2299 N N . LEU B 1 5 ? 16.188 14.438 27.203 1 90.31 5 LEU B N 1
ATOM 2300 C CA . LEU B 1 5 ? 14.75 14.188 27.062 1 90.31 5 LEU B CA 1
ATOM 2301 C C . LEU B 1 5 ? 14.055 15.375 26.391 1 90.31 5 LEU B C 1
ATOM 2303 O O . LEU B 1 5 ? 13.18 15.195 25.547 1 90.31 5 LEU B O 1
ATOM 2307 N N . ILE B 1 6 ? 14.383 16.562 26.797 1 90.12 6 ILE B N 1
ATOM 2308 C CA . ILE B 1 6 ? 13.773 17.766 26.25 1 90.12 6 ILE B CA 1
ATOM 2309 C C . ILE B 1 6 ? 14.141 17.906 24.766 1 90.12 6 ILE B C 1
ATOM 2311 O O . ILE B 1 6 ? 13.297 18.25 23.938 1 90.12 6 ILE B O 1
ATOM 2315 N N . ASP B 1 7 ? 15.398 17.672 24.469 1 89.56 7 ASP B N 1
ATOM 2316 C CA . ASP B 1 7 ? 15.844 17.719 23.094 1 89.56 7 ASP B CA 1
ATOM 2317 C C . ASP B 1 7 ? 15.062 16.734 22.219 1 89.56 7 ASP B C 1
ATOM 2319 O O . ASP B 1 7 ? 14.625 17.078 21.125 1 89.56 7 ASP B O 1
ATOM 2323 N N . GLN B 1 8 ? 14.898 15.602 22.781 1 93.25 8 GLN B N 1
ATOM 2324 C CA . GLN B 1 8 ? 14.164 14.586 22.047 1 93.25 8 GLN B CA 1
ATOM 2325 C C . GLN B 1 8 ? 12.695 14.961 21.891 1 93.25 8 GLN B C 1
ATOM 2327 O O . GLN B 1 8 ? 12.062 14.656 20.891 1 93.25 8 GLN B O 1
ATOM 2332 N N . THR B 1 9 ? 12.18 15.586 22.906 1 94.88 9 THR B N 1
ATOM 2333 C CA . THR B 1 9 ? 10.797 16.031 22.859 1 94.88 9 THR B CA 1
ATOM 2334 C C . THR B 1 9 ? 10.609 17.078 21.766 1 94.88 9 THR B C 1
ATOM 2336 O O . THR B 1 9 ? 9.594 17.078 21.047 1 94.88 9 THR B O 1
ATOM 2339 N N . ILE B 1 10 ? 11.508 17.938 21.594 1 92.62 10 ILE B N 1
ATOM 2340 C CA . ILE B 1 10 ? 11.445 18.969 20.562 1 92.62 10 ILE B CA 1
ATOM 2341 C C . ILE B 1 10 ? 11.508 18.312 19.188 1 92.62 10 ILE B C 1
ATOM 2343 O O . ILE B 1 10 ? 10.734 18.672 18.281 1 92.62 10 ILE B O 1
ATOM 2347 N N . ILE B 1 11 ? 12.367 17.375 19.062 1 92.81 11 ILE B N 1
ATOM 2348 C CA . ILE B 1 11 ? 12.484 16.656 17.812 1 92.81 11 ILE B CA 1
ATOM 2349 C C . ILE B 1 11 ? 11.188 15.898 17.531 1 92.81 11 ILE B C 1
ATOM 2351 O O . ILE B 1 11 ? 10.719 15.852 16.391 1 92.81 11 ILE B O 1
ATOM 2355 N N . GLY B 1 12 ? 10.672 15.305 18.547 1 96.38 12 GLY B N 1
ATOM 2356 C CA . GLY B 1 12 ? 9.406 14.609 18.422 1 96.38 12 GLY B CA 1
ATOM 2357 C C . GLY B 1 12 ? 8.266 15.516 18 1 96.38 12 GLY B C 1
ATOM 2358 O O . GLY B 1 12 ? 7.414 15.125 17.203 1 96.38 12 GLY B O 1
ATOM 2359 N N . LEU B 1 13 ? 8.25 16.688 18.547 1 96.31 13 LEU B N 1
ATOM 2360 C CA . LEU B 1 13 ? 7.238 17.672 18.172 1 96.31 13 LEU B CA 1
ATOM 2361 C C . LEU B 1 13 ? 7.402 18.094 16.719 1 96.31 13 LEU B C 1
ATOM 2363 O O . LEU B 1 13 ? 6.414 18.297 16.016 1 96.31 13 LEU B O 1
ATOM 2367 N N . GLN B 1 14 ? 8.656 18.266 16.312 1 95.44 14 GLN B N 1
ATOM 2368 C CA . GLN B 1 14 ? 8.93 18.625 14.922 1 95.44 14 GLN B CA 1
ATOM 2369 C C . GLN B 1 14 ? 8.438 17.531 13.969 1 95.44 14 GLN B C 1
ATOM 2371 O O . GLN B 1 14 ? 7.684 17.812 13.031 1 95.44 14 GLN B O 1
ATOM 2376 N N . THR B 1 15 ? 8.812 16.312 14.266 1 96.44 15 THR B N 1
ATOM 2377 C CA . THR B 1 15 ? 8.414 15.172 13.445 1 96.44 15 THR B CA 1
ATOM 2378 C C . THR B 1 15 ? 6.898 14.984 13.484 1 96.44 15 THR B C 1
ATOM 2380 O O . THR B 1 15 ? 6.266 14.758 12.453 1 96.44 15 THR B O 1
ATOM 2383 N N . GLY B 1 16 ? 6.391 15.078 14.656 1 98.12 16 GLY B N 1
ATOM 2384 C CA . GLY B 1 16 ? 4.953 14.945 14.836 1 98.12 16 GLY B CA 1
ATOM 2385 C C . GLY B 1 16 ? 4.156 16 14.094 1 98.12 16 GLY B C 1
ATOM 2386 O O . GLY B 1 16 ? 3.064 15.727 13.586 1 98.12 16 GLY B O 1
ATOM 2387 N N . SER B 1 17 ? 4.676 17.172 14.031 1 98 17 SER B N 1
ATOM 2388 C CA . SER B 1 17 ? 4.004 18.25 13.312 1 98 17 SER B CA 1
ATOM 2389 C C . SER B 1 17 ? 3.92 17.953 11.82 1 98 17 SER B C 1
ATOM 2391 O O . SER B 1 17 ? 2.922 18.281 11.172 1 98 17 SER B O 1
ATOM 2393 N N . ILE B 1 18 ? 4.93 17.406 11.32 1 97.62 18 ILE B N 1
ATOM 2394 C CA . ILE B 1 18 ? 4.934 17.031 9.914 1 97.62 18 ILE B CA 1
ATOM 2395 C C . ILE B 1 18 ? 3.891 15.945 9.664 1 97.62 18 ILE B C 1
ATOM 2397 O O . ILE B 1 18 ? 3.086 16.047 8.734 1 97.62 18 ILE B O 1
ATOM 2401 N N . TYR B 1 19 ? 3.889 14.938 10.516 1 97.94 19 TYR B N 1
ATOM 2402 C CA . TYR B 1 19 ? 2.893 13.875 10.398 1 97.94 19 TYR B CA 1
ATOM 2403 C C . TYR B 1 19 ? 1.484 14.43 10.57 1 97.94 19 TYR B C 1
ATOM 2405 O O . TYR B 1 19 ? 0.551 13.992 9.891 1 97.94 19 TYR B O 1
ATOM 2413 N N . ALA B 1 20 ? 1.385 15.352 11.477 1 98.12 20 ALA B N 1
ATOM 2414 C CA . ALA B 1 20 ? 0.081 15.969 11.703 1 98.12 20 ALA B CA 1
ATOM 2415 C C . ALA B 1 20 ? -0.419 16.688 10.453 1 98.12 20 ALA B C 1
ATOM 2417 O O . ALA B 1 20 ? -1.595 16.578 10.094 1 98.12 20 ALA B O 1
ATOM 2418 N N . LEU B 1 21 ? 0.438 17.391 9.844 1 97.5 21 LEU B N 1
ATOM 2419 C CA . LEU B 1 21 ? 0.082 18.109 8.625 1 97.5 21 LEU B CA 1
ATOM 2420 C C . LEU B 1 21 ? -0.408 17.156 7.547 1 97.5 21 LEU B C 1
ATOM 2422 O O . LEU B 1 21 ? -1.43 17.391 6.902 1 97.5 21 LEU B O 1
ATOM 2426 N N . ILE B 1 22 ? 0.305 16.125 7.355 1 98.12 22 ILE B N 1
ATOM 2427 C CA . ILE B 1 22 ? -0.049 15.117 6.363 1 98.12 22 ILE B CA 1
ATOM 2428 C C . ILE B 1 22 ? -1.341 14.422 6.773 1 98.12 22 ILE B C 1
ATOM 2430 O O . ILE B 1 22 ? -2.221 14.18 5.941 1 98.12 22 ILE B O 1
ATOM 2434 N N . ALA B 1 23 ? -1.444 14.125 8.039 1 98 23 ALA B N 1
ATOM 2435 C CA . ALA B 1 23 ? -2.631 13.461 8.578 1 98 23 ALA B CA 1
ATOM 2436 C C . ALA B 1 23 ? -3.871 14.328 8.398 1 98 23 ALA B C 1
ATOM 2438 O O . ALA B 1 23 ? -4.973 13.82 8.18 1 98 23 ALA B O 1
ATOM 2439 N N . LEU B 1 24 ? -3.729 15.602 8.555 1 97.94 24 LEU B N 1
ATOM 2440 C CA . LEU B 1 24 ? -4.836 16.531 8.32 1 97.94 24 LEU B CA 1
ATOM 2441 C C . LEU B 1 24 ? -5.367 16.391 6.898 1 97.94 24 LEU B C 1
ATOM 2443 O O . LEU B 1 24 ? -6.578 16.438 6.676 1 97.94 24 LEU B O 1
ATOM 2447 N N . GLY B 1 25 ? -4.445 16.266 5.996 1 97.25 25 GLY B N 1
ATOM 2448 C CA . GLY B 1 25 ? -4.863 16.047 4.621 1 97.25 25 GLY B CA 1
ATOM 2449 C C . GLY B 1 25 ? -5.656 14.773 4.438 1 97.25 25 GLY B C 1
ATOM 2450 O O . GLY B 1 25 ? -6.707 14.773 3.795 1 97.25 25 GLY B O 1
ATOM 2451 N N . TYR B 1 26 ? -5.141 13.648 4.988 1 96.5 26 TYR B N 1
ATOM 2452 C CA . TYR B 1 26 ? -5.883 12.391 4.969 1 96.5 26 TYR B CA 1
ATOM 2453 C C . TYR B 1 26 ? -7.281 12.578 5.547 1 96.5 26 TYR B C 1
ATOM 2455 O O . TYR B 1 26 ? -8.258 12.07 4.992 1 96.5 26 TYR B O 1
ATOM 2463 N N . THR B 1 27 ? -7.332 13.266 6.672 1 95.62 27 THR B N 1
ATOM 2464 C CA . THR B 1 27 ? -8.562 13.445 7.438 1 95.62 27 THR B CA 1
ATOM 2465 C C . THR B 1 27 ? -9.602 14.211 6.621 1 95.62 27 THR B C 1
ATOM 2467 O O . THR B 1 27 ? -10.789 13.891 6.668 1 95.62 27 THR B O 1
ATOM 2470 N N . MET B 1 28 ? -9.156 15.195 5.918 1 95.12 28 MET B N 1
ATOM 2471 C CA . MET B 1 28 ? -10.078 15.992 5.109 1 95.12 28 MET B CA 1
ATOM 2472 C C . MET B 1 28 ? -10.75 15.133 4.043 1 95.12 28 MET B C 1
ATOM 2474 O O . MET B 1 28 ? -11.969 15.203 3.865 1 95.12 28 MET B O 1
ATOM 2478 N N . VAL B 1 29 ? -10.055 14.336 3.375 1 94.31 29 VAL B N 1
ATOM 2479 C CA . VAL B 1 29 ? -10.602 13.523 2.293 1 94.31 29 VAL B CA 1
ATOM 2480 C C . VAL B 1 29 ? -11.422 12.375 2.871 1 94.31 29 VAL B C 1
ATOM 2482 O O . VAL B 1 29 ? -12.547 12.117 2.428 1 94.31 29 VAL B O 1
ATOM 2485 N N . TYR B 1 30 ? -10.891 11.711 3.836 1 93.69 30 TYR B N 1
ATOM 2486 C CA . TYR B 1 30 ? -11.617 10.609 4.465 1 93.69 30 TYR B CA 1
ATOM 2487 C C . TYR B 1 30 ? -12.906 11.102 5.102 1 93.69 30 TYR B C 1
ATOM 2489 O O . TYR B 1 30 ? -13.914 10.391 5.102 1 93.69 30 TYR B O 1
ATOM 2497 N N . GLY B 1 31 ? -12.906 12.227 5.648 1 91.31 31 GLY B N 1
ATOM 2498 C CA . GLY B 1 31 ? -14.062 12.773 6.344 1 91.31 31 GLY B CA 1
ATOM 2499 C C . GLY B 1 31 ? -15.289 12.883 5.461 1 91.31 31 GLY B C 1
ATOM 2500 O O . GLY B 1 31 ? -16.422 12.844 5.957 1 91.31 31 GLY B O 1
ATOM 2501 N N . ILE B 1 32 ? -15.062 12.938 4.23 1 91.75 32 ILE B N 1
ATOM 2502 C CA . ILE B 1 32 ? -16.203 13.156 3.35 1 91.75 32 ILE B CA 1
ATOM 2503 C C . ILE B 1 32 ? -16.469 11.906 2.52 1 91.75 32 ILE B C 1
ATOM 2505 O O . ILE B 1 32 ? -17.625 11.516 2.305 1 91.75 32 ILE B O 1
ATOM 2509 N N . VAL B 1 33 ? -15.461 11.227 2.072 1 88.75 33 VAL B N 1
ATOM 2510 C CA . VAL B 1 33 ? -15.648 10.086 1.178 1 88.75 33 VAL B CA 1
ATOM 2511 C C . VAL B 1 33 ? -15.578 8.789 1.977 1 88.75 33 VAL B C 1
ATOM 2513 O O . VAL B 1 33 ? -16 7.734 1.495 1 88.75 33 VAL B O 1
ATOM 2516 N N . LYS B 1 34 ? -14.977 8.781 3.127 1 88.38 34 LYS B N 1
ATOM 2517 C CA . LYS B 1 34 ? -14.867 7.652 4.043 1 88.38 34 LYS B CA 1
ATOM 2518 C C . LYS B 1 34 ? -14.047 6.52 3.428 1 88.38 34 LYS B C 1
ATOM 2520 O O . LYS B 1 34 ? -14.398 5.348 3.57 1 88.38 34 LYS B O 1
ATOM 2525 N N . LEU B 1 35 ? -13.141 6.91 2.648 1 86.56 35 LEU B N 1
ATOM 2526 C CA . LEU B 1 35 ? -12.18 5.977 2.062 1 86.56 35 LEU B CA 1
ATOM 2527 C C . LEU B 1 35 ? -10.766 6.535 2.133 1 8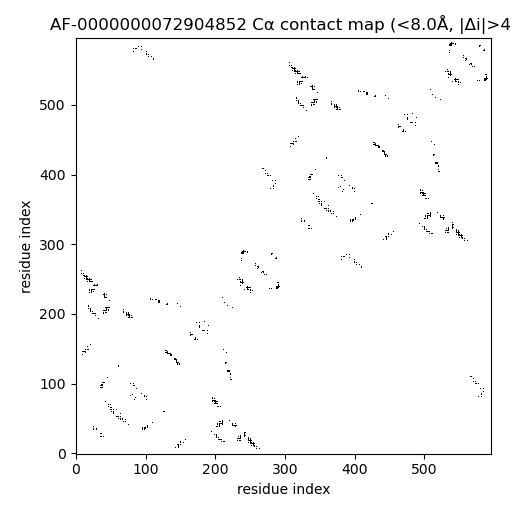6.56 35 LEU B C 1
ATOM 2529 O O . LEU B 1 35 ? -10.57 7.754 2.076 1 86.56 35 LEU B O 1
ATOM 2533 N N . ILE B 1 36 ? -9.883 5.648 2.217 1 86.5 36 ILE B N 1
ATOM 2534 C CA . ILE B 1 36 ? -8.484 6.051 2.33 1 86.5 36 ILE B CA 1
ATOM 2535 C C . ILE B 1 36 ? -7.922 6.363 0.944 1 86.5 36 ILE B C 1
ATOM 2537 O O . ILE B 1 36 ? -8.039 5.551 0.024 1 86.5 36 ILE B O 1
ATOM 2541 N N . ASN B 1 37 ? -7.34 7.527 0.863 1 90.25 37 ASN B N 1
ATOM 2542 C CA . ASN B 1 37 ? -6.652 7.934 -0.359 1 90.25 37 ASN B CA 1
ATOM 2543 C C . ASN B 1 37 ? -5.168 7.598 -0.304 1 90.25 37 ASN B C 1
ATOM 2545 O O . ASN B 1 37 ? -4.348 8.445 0.062 1 90.25 37 ASN B O 1
ATOM 2549 N N . PHE B 1 38 ? -4.766 6.512 -0.849 1 89.75 38 PHE B N 1
ATOM 2550 C CA . PHE B 1 38 ? -3.385 6.055 -0.769 1 89.75 38 PHE B CA 1
ATOM 2551 C C . PHE B 1 38 ? -2.477 6.918 -1.636 1 89.75 38 PHE B C 1
ATOM 2553 O O . PHE B 1 38 ? -1.257 6.914 -1.462 1 89.75 38 PHE B O 1
ATOM 2560 N N . ALA B 1 39 ? -3.061 7.625 -2.484 1 94.38 39 ALA B N 1
ATOM 2561 C CA . ALA B 1 39 ? -2.281 8.5 -3.355 1 94.38 39 ALA B CA 1
ATOM 2562 C C . ALA B 1 39 ? -1.836 9.758 -2.613 1 94.38 39 ALA B C 1
ATOM 2564 O O . ALA B 1 39 ? -1.03 10.539 -3.127 1 94.38 39 ALA B O 1
ATOM 2565 N N . HIS B 1 40 ? -2.338 9.922 -1.465 1 96.31 40 HIS B N 1
ATOM 2566 C CA . HIS B 1 40 ? -2.02 11.109 -0.669 1 96.31 40 HIS B CA 1
ATOM 2567 C C . HIS B 1 40 ? -0.516 11.227 -0.443 1 96.31 40 HIS B C 1
ATOM 2569 O O . HIS B 1 40 ? 0.036 12.328 -0.498 1 96.31 40 HIS B O 1
ATOM 2575 N N . GLY B 1 41 ? 0.156 10.172 -0.178 1 96.12 41 GLY B N 1
ATOM 2576 C CA . GLY B 1 41 ? 1.6 10.188 -0.002 1 96.12 41 GLY B CA 1
ATOM 2577 C C . GLY B 1 41 ? 2.348 10.641 -1.24 1 96.12 41 GLY B C 1
ATOM 2578 O O . GLY B 1 41 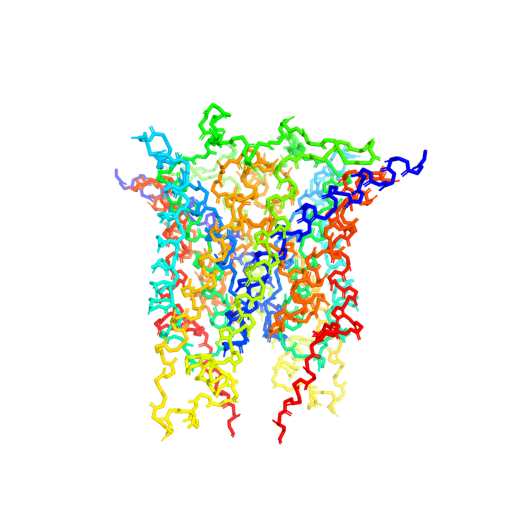? 3.422 11.234 -1.138 1 96.12 41 GLY B O 1
ATOM 2579 N N . ASP B 1 42 ? 1.791 10.328 -2.344 1 97.44 42 ASP B N 1
ATOM 2580 C CA . ASP B 1 42 ? 2.443 10.695 -3.598 1 97.44 42 ASP B CA 1
ATOM 2581 C C . ASP B 1 42 ? 2.264 12.188 -3.893 1 97.44 42 ASP B C 1
ATOM 2583 O O . ASP B 1 42 ? 3.057 12.781 -4.625 1 97.44 42 ASP B O 1
ATOM 2587 N N . LEU B 1 43 ? 1.238 12.758 -3.311 1 98.06 43 LEU B N 1
ATOM 2588 C CA . LEU B 1 43 ? 1.083 14.203 -3.43 1 98.06 43 LEU B CA 1
ATOM 2589 C C . LEU B 1 43 ? 2.156 14.93 -2.629 1 98.06 43 LEU B C 1
ATOM 2591 O O . LEU B 1 43 ? 2.604 16.016 -3.023 1 98.06 43 LEU B O 1
ATOM 2595 N N . LEU B 1 44 ? 2.547 14.266 -1.527 1 98.06 44 LEU B N 1
ATOM 2596 C CA . LEU B 1 44 ? 3.707 14.766 -0.799 1 98.06 44 LEU B CA 1
ATOM 2597 C C . LEU B 1 44 ? 4.938 14.812 -1.7 1 98.06 44 LEU B C 1
ATOM 2599 O O . LEU B 1 44 ? 5.648 15.82 -1.736 1 98.06 44 LEU B O 1
ATOM 2603 N N . MET B 1 45 ? 5.168 13.742 -2.395 1 98.38 45 MET B N 1
ATOM 2604 C CA . MET B 1 45 ? 6.305 13.594 -3.303 1 98.38 45 MET B CA 1
ATOM 2605 C C . MET B 1 45 ? 6.254 14.648 -4.406 1 98.38 45 MET B C 1
ATOM 2607 O O . MET B 1 45 ? 7.258 15.305 -4.684 1 98.38 45 MET B O 1
ATOM 2611 N N . VAL B 1 46 ? 5.105 14.82 -4.984 1 98.62 46 VAL B N 1
ATOM 2612 C CA . VAL B 1 46 ? 4.945 15.797 -6.059 1 98.62 46 VAL B CA 1
ATOM 2613 C C . VAL B 1 46 ? 5.199 17.203 -5.527 1 98.62 46 VAL B C 1
ATOM 2615 O O . VAL B 1 46 ? 5.859 18.016 -6.18 1 98.62 46 VAL B O 1
ATOM 2618 N N . GLY B 1 47 ? 4.668 17.469 -4.352 1 98.62 47 GLY B N 1
ATOM 2619 C CA . GLY B 1 47 ? 4.91 18.766 -3.74 1 98.62 47 GLY B CA 1
ATOM 2620 C C . GLY B 1 47 ? 6.387 19.078 -3.545 1 98.62 47 GLY B C 1
ATOM 2621 O O . GLY B 1 47 ? 6.844 20.188 -3.83 1 98.62 47 GLY B O 1
ATOM 2622 N N . ALA B 1 48 ? 7.086 18.109 -3.07 1 98.5 48 ALA B N 1
ATOM 2623 C CA . ALA B 1 48 ? 8.523 18.266 -2.863 1 98.5 48 ALA B CA 1
ATOM 2624 C C . ALA B 1 48 ? 9.25 18.5 -4.188 1 98.5 48 ALA B C 1
ATOM 2626 O O . ALA B 1 48 ? 10.117 19.375 -4.281 1 98.5 48 ALA B O 1
ATOM 2627 N N . TYR B 1 49 ? 8.883 17.734 -5.227 1 98.56 49 TYR B N 1
ATOM 2628 C CA . TYR B 1 49 ? 9.508 17.875 -6.539 1 98.56 49 TYR B CA 1
ATOM 2629 C C . TYR B 1 49 ? 9.227 19.25 -7.133 1 98.56 49 TYR B C 1
ATOM 2631 O O . TYR B 1 49 ? 10.125 19.891 -7.688 1 98.56 49 TYR B O 1
ATOM 2639 N N . VAL B 1 50 ? 7.973 19.672 -7.062 1 98.56 50 VAL B N 1
ATOM 2640 C CA . VAL B 1 50 ? 7.594 20.953 -7.633 1 98.56 50 VAL B CA 1
ATOM 2641 C C . VAL B 1 50 ? 8.359 22.078 -6.93 1 98.56 50 VAL B C 1
ATOM 2643 O O . VAL B 1 50 ? 8.836 23.016 -7.574 1 98.56 50 VAL B O 1
ATOM 2646 N N . THR B 1 51 ? 8.469 22 -5.656 1 98.5 51 THR B N 1
ATOM 2647 C CA . THR B 1 51 ? 9.234 22.984 -4.918 1 98.5 51 THR B CA 1
ATOM 2648 C C . THR B 1 51 ? 10.703 22.953 -5.336 1 98.5 51 THR B C 1
ATOM 2650 O O . THR B 1 51 ? 11.305 24.016 -5.582 1 98.5 51 THR B O 1
ATOM 2653 N N . TYR B 1 52 ? 11.281 21.781 -5.391 1 98.12 52 TYR B N 1
ATOM 2654 C CA . TYR B 1 52 ? 12.68 21.609 -5.789 1 98.12 52 TYR B CA 1
ATOM 2655 C C . TYR B 1 52 ? 12.938 22.266 -7.141 1 98.12 52 TYR B C 1
ATOM 2657 O O . TYR B 1 52 ? 13.875 23.062 -7.289 1 98.12 52 TYR B O 1
ATOM 2665 N N . TYR B 1 53 ? 12.109 21.938 -8.102 1 97.81 53 TYR B N 1
ATOM 2666 C CA . TYR B 1 53 ? 12.344 22.438 -9.453 1 97.81 53 TYR B CA 1
ATOM 2667 C C . TYR B 1 53 ? 12.047 23.938 -9.547 1 97.81 53 TYR B C 1
ATOM 2669 O O . TYR B 1 53 ? 12.656 24.641 -10.336 1 97.81 53 TYR B O 1
ATOM 2677 N N . GLY B 1 54 ? 11.086 24.438 -8.758 1 97.81 54 GLY B N 1
ATOM 2678 C CA . GLY B 1 54 ? 10.875 25.875 -8.672 1 97.81 54 GLY B CA 1
ATOM 2679 C C . GLY B 1 54 ? 12.102 26.625 -8.188 1 97.81 54 GLY B C 1
ATOM 2680 O O . GLY B 1 54 ? 12.484 27.641 -8.781 1 97.81 54 GLY B O 1
ATOM 2681 N N . VAL B 1 55 ? 12.688 26.094 -7.176 1 97.06 55 VAL B N 1
ATOM 2682 C CA . VAL B 1 55 ? 13.883 26.719 -6.617 1 97.06 55 VAL B CA 1
ATOM 2683 C C . VAL B 1 55 ? 15.031 26.609 -7.609 1 97.06 55 VAL B C 1
ATOM 2685 O O . VAL B 1 55 ? 15.789 27.562 -7.809 1 97.06 55 VAL B O 1
ATOM 2688 N N . GLU B 1 56 ? 15.203 25.453 -8.219 1 95.62 56 GLU B N 1
ATOM 2689 C CA . GLU B 1 56 ? 16.266 25.234 -9.195 1 95.62 56 GLU B CA 1
ATOM 2690 C C . GLU B 1 56 ? 16.141 26.203 -10.375 1 95.62 56 GLU B C 1
ATOM 2692 O O . GLU B 1 56 ? 17.141 26.594 -10.977 1 95.62 56 GLU B O 1
ATOM 2697 N N . LYS B 1 57 ? 14.961 26.594 -10.695 1 96.06 57 LYS B N 1
ATOM 2698 C CA . LYS B 1 57 ? 14.711 27.516 -11.805 1 96.06 57 LYS B CA 1
ATOM 2699 C C . LYS B 1 57 ? 14.867 28.969 -11.359 1 96.06 57 LYS B C 1
ATOM 2701 O O . LYS B 1 57 ? 14.609 29.891 -12.141 1 96.06 57 LYS B O 1
ATOM 2706 N N . GLY B 1 58 ? 15.094 29.188 -10.102 1 95.44 58 GLY B N 1
ATOM 2707 C CA . GLY B 1 58 ? 15.445 30.516 -9.633 1 95.44 58 GLY B CA 1
ATOM 2708 C C . GLY B 1 58 ? 14.344 31.156 -8.805 1 95.44 58 GLY B C 1
ATOM 2709 O O . GLY B 1 58 ? 14.477 32.312 -8.383 1 95.44 58 GLY B O 1
ATOM 2710 N N . LEU B 1 59 ? 13.289 30.484 -8.531 1 97.38 59 LEU B N 1
ATOM 2711 C CA . LEU B 1 59 ? 12.227 31.047 -7.711 1 97.38 59 LEU B CA 1
ATOM 2712 C C . LEU B 1 59 ? 12.617 31.031 -6.238 1 97.38 59 LEU B C 1
ATOM 2714 O O . LEU B 1 59 ? 13.273 30.109 -5.77 1 97.38 59 LEU B O 1
ATOM 2718 N N . PRO B 1 60 ? 12.188 32.188 -5.629 1 96.75 60 PRO B N 1
ATOM 2719 C CA . PRO B 1 60 ? 12.367 32.125 -4.176 1 96.75 60 PRO B CA 1
ATOM 2720 C C . PRO B 1 60 ? 11.641 30.922 -3.547 1 96.75 60 PRO B C 1
ATOM 2722 O O . PRO B 1 60 ? 10.562 30.547 -4.016 1 96.75 60 PRO B O 1
ATOM 2725 N N . PHE B 1 61 ? 12.18 30.391 -2.502 1 96.75 61 PHE B N 1
ATOM 2726 C CA . PHE B 1 61 ? 11.664 29.203 -1.837 1 96.75 61 PHE B CA 1
ATOM 2727 C C . PHE B 1 61 ? 10.203 29.375 -1.456 1 96.75 61 PHE B C 1
ATOM 2729 O O . PHE B 1 61 ? 9.383 28.484 -1.671 1 96.75 61 PHE B O 1
ATOM 2736 N N . SER B 1 62 ? 9.812 30.531 -0.928 1 95.62 62 SER B N 1
ATOM 2737 C CA . SER B 1 62 ? 8.453 30.797 -0.469 1 95.62 62 SER B CA 1
ATOM 2738 C C . SER B 1 62 ? 7.461 30.75 -1.627 1 95.62 62 SER B C 1
ATOM 2740 O O . SER B 1 62 ? 6.344 30.25 -1.475 1 95.62 62 SER B O 1
ATOM 2742 N N . ILE B 1 63 ? 7.859 31.219 -2.729 1 97.62 63 ILE B N 1
ATOM 2743 C CA . ILE B 1 63 ? 7.004 31.219 -3.91 1 97.62 63 ILE B CA 1
ATOM 2744 C C . ILE B 1 63 ? 6.898 29.797 -4.461 1 97.62 63 ILE B C 1
ATOM 2746 O O . ILE B 1 63 ? 5.832 29.375 -4.91 1 97.62 63 ILE B O 1
ATOM 2750 N N . ALA B 1 64 ? 8.078 29.094 -4.414 1 98.25 64 ALA B N 1
ATOM 2751 C CA . ALA B 1 64 ? 8.102 27.719 -4.902 1 98.25 64 ALA B CA 1
ATOM 2752 C C . ALA B 1 64 ? 7.141 26.844 -4.098 1 98.25 64 ALA B C 1
ATOM 2754 O O . ALA B 1 64 ? 6.43 26.016 -4.668 1 98.25 64 ALA B O 1
ATOM 2755 N N . ILE B 1 65 ? 7.133 27.047 -2.811 1 97.75 65 ILE B N 1
ATOM 2756 C CA . ILE B 1 65 ? 6.242 26.266 -1.966 1 97.75 65 ILE B CA 1
ATOM 2757 C C . ILE B 1 65 ? 4.789 26.625 -2.285 1 97.75 65 ILE B C 1
ATOM 2759 O O . ILE B 1 65 ? 3.926 25.734 -2.33 1 97.75 65 ILE B O 1
ATOM 2763 N N . LEU B 1 66 ? 4.473 27.859 -2.473 1 98.25 66 LEU B N 1
ATOM 2764 C CA . LEU B 1 66 ? 3.117 28.281 -2.803 1 98.25 66 LEU B CA 1
ATOM 2765 C C . LEU B 1 66 ? 2.66 27.672 -4.125 1 98.25 66 LEU B C 1
ATOM 2767 O O . LEU B 1 66 ? 1.523 27.219 -4.238 1 98.25 66 LEU B O 1
ATOM 2771 N N . ILE B 1 67 ? 3.529 27.703 -5.078 1 98.62 67 ILE B N 1
ATOM 2772 C CA . ILE B 1 67 ? 3.225 27.094 -6.371 1 98.62 67 ILE B CA 1
ATOM 2773 C C . ILE B 1 67 ? 2.982 25.594 -6.195 1 98.62 67 ILE B C 1
ATOM 2775 O O . ILE B 1 67 ? 2.078 25.031 -6.812 1 98.62 67 ILE B O 1
ATOM 2779 N N . SER B 1 68 ? 3.846 25 -5.379 1 98.69 68 SER B N 1
ATOM 2780 C CA . SER B 1 68 ? 3.697 23.578 -5.098 1 98.69 68 SER B CA 1
ATOM 2781 C C . SER B 1 68 ? 2.334 23.266 -4.488 1 98.69 68 SER B C 1
ATOM 2783 O O . SER B 1 68 ? 1.671 22.312 -4.883 1 98.69 68 SER B O 1
ATOM 2785 N N . ILE B 1 69 ? 1.913 24.062 -3.529 1 98.69 69 ILE B N 1
ATOM 2786 C CA . ILE B 1 69 ? 0.63 23.891 -2.855 1 98.69 69 ILE B CA 1
ATOM 2787 C C . ILE B 1 69 ? -0.506 24.016 -3.869 1 98.69 69 ILE B C 1
ATOM 2789 O O . ILE B 1 69 ? -1.403 23.172 -3.908 1 98.69 69 ILE B O 1
ATOM 2793 N N . ILE B 1 70 ? -0.498 24.969 -4.746 1 98.81 70 ILE B N 1
ATOM 2794 C CA . ILE B 1 70 ? -1.52 25.203 -5.758 1 98.81 70 ILE B CA 1
ATOM 2795 C C . ILE B 1 70 ? -1.509 24.062 -6.781 1 98.81 70 ILE B C 1
ATOM 2797 O O . ILE B 1 70 ? -2.564 23.547 -7.148 1 98.81 70 ILE B O 1
ATOM 2801 N N . PHE B 1 71 ? -0.32 23.719 -7.207 1 98.81 71 PHE B N 1
ATOM 2802 C CA . PHE B 1 71 ? -0.18 22.641 -8.188 1 98.81 71 PHE B CA 1
ATOM 2803 C C . PHE B 1 71 ? -0.781 21.344 -7.652 1 98.81 71 PHE B C 1
ATOM 2805 O O . PHE B 1 71 ? -1.519 20.656 -8.367 1 98.81 71 PHE B O 1
ATOM 2812 N N . CYS B 1 72 ? -0.441 21.031 -6.438 1 98.75 72 CYS B N 1
ATOM 2813 C CA . CYS B 1 72 ? -0.938 19.781 -5.859 1 98.75 72 CYS B CA 1
ATOM 2814 C C . CYS B 1 72 ? -2.436 19.875 -5.594 1 98.75 72 CYS B C 1
ATOM 2816 O O . CYS B 1 72 ? -3.145 18.859 -5.688 1 98.75 72 CYS B O 1
ATOM 2818 N N . ALA B 1 73 ? -2.898 21.078 -5.238 1 98.75 73 ALA B N 1
ATOM 2819 C CA . ALA B 1 73 ? -4.344 21.25 -5.113 1 98.75 73 ALA B CA 1
ATOM 2820 C C . ALA B 1 73 ? -5.051 20.922 -6.426 1 98.75 73 ALA B C 1
ATOM 2822 O O . ALA B 1 73 ? -6.047 20.188 -6.438 1 98.75 73 ALA B O 1
ATOM 2823 N N . ILE B 1 74 ? -4.539 21.406 -7.512 1 98.81 74 ILE B N 1
ATOM 2824 C CA . ILE B 1 74 ? -5.105 21.156 -8.836 1 98.81 74 ILE B CA 1
ATOM 2825 C C . ILE B 1 74 ? -4.988 19.672 -9.164 1 98.81 74 ILE B C 1
ATOM 2827 O O . ILE B 1 74 ? -5.934 19.062 -9.672 1 98.81 74 ILE B O 1
ATOM 2831 N N . LEU B 1 75 ? -3.83 19.125 -8.844 1 98.56 75 LEU B N 1
ATOM 2832 C CA . LEU B 1 75 ? -3.623 17.703 -9.102 1 98.56 75 LEU B CA 1
ATOM 2833 C C . LEU B 1 75 ? -4.621 16.875 -8.305 1 98.56 75 LEU B C 1
ATOM 2835 O O . LEU B 1 75 ? -5.105 15.852 -8.805 1 98.56 75 LEU B O 1
ATOM 2839 N N . GLY B 1 76 ? -4.824 17.297 -7.051 1 98.19 76 GLY B N 1
ATOM 2840 C CA . GLY B 1 76 ? -5.836 16.609 -6.262 1 98.19 76 GLY B CA 1
ATOM 2841 C C . GLY B 1 76 ? -7.207 16.625 -6.914 1 98.19 76 GLY B C 1
ATOM 2842 O O . GLY B 1 76 ? -7.898 15.602 -6.926 1 98.19 76 GLY B O 1
ATOM 2843 N N . ILE B 1 77 ? -7.609 17.734 -7.48 1 98.31 77 ILE B N 1
ATOM 2844 C CA . ILE B 1 77 ? -8.883 17.859 -8.18 1 98.31 77 ILE B CA 1
ATOM 2845 C C . ILE B 1 77 ? -8.891 16.953 -9.398 1 98.31 77 ILE B C 1
ATOM 2847 O O . ILE B 1 77 ? -9.891 16.266 -9.672 1 98.31 77 ILE B O 1
ATOM 2851 N N . LEU B 1 78 ? -7.812 16.891 -10.086 1 98.12 78 LEU B N 1
ATOM 2852 C CA . LEU B 1 78 ? -7.711 16.062 -11.281 1 98.12 78 LEU B CA 1
ATOM 2853 C C . LEU B 1 78 ? -7.801 14.586 -10.93 1 98.12 78 LEU B C 1
ATOM 2855 O O . LEU B 1 78 ? -8.438 13.812 -11.641 1 98.12 78 LEU B O 1
ATOM 2859 N N . ILE B 1 79 ? -7.129 14.227 -9.914 1 96.81 79 ILE B N 1
ATOM 2860 C CA . ILE B 1 79 ? -7.188 12.836 -9.469 1 96.81 79 ILE B CA 1
ATOM 2861 C C . ILE B 1 79 ? -8.625 12.469 -9.109 1 96.81 79 ILE B C 1
ATOM 2863 O O . ILE B 1 79 ? -9.117 11.406 -9.5 1 96.81 79 ILE B O 1
ATOM 2867 N N . ASP B 1 80 ? -9.258 13.359 -8.352 1 96.75 80 ASP B N 1
ATOM 2868 C CA . ASP B 1 80 ? -10.656 13.117 -8.016 1 96.75 80 ASP B CA 1
ATOM 2869 C C . ASP B 1 80 ? -11.508 12.992 -9.273 1 96.75 80 ASP B C 1
ATOM 2871 O O . ASP B 1 80 ? -12.305 12.055 -9.398 1 96.75 80 ASP B O 1
ATOM 2875 N N . PHE B 1 81 ? -11.328 13.883 -10.18 1 96.75 81 PHE B N 1
ATOM 2876 C CA . PHE B 1 81 ? -12.156 13.961 -11.375 1 96.75 81 PHE B CA 1
ATOM 2877 C C . PHE B 1 81 ? -11.961 12.727 -12.25 1 96.75 81 PHE B C 1
ATOM 2879 O O . PHE B 1 81 ? -12.93 12.133 -12.727 1 96.75 81 PHE B O 1
ATOM 2886 N N . PHE B 1 82 ? -10.742 12.25 -12.422 1 94.69 82 PHE B N 1
ATOM 2887 C CA . PHE B 1 82 ? -10.469 11.195 -13.391 1 94.69 82 PHE B CA 1
ATOM 2888 C C . PHE B 1 82 ? -10.562 9.82 -12.734 1 94.69 82 PHE B C 1
ATOM 2890 O O . PHE B 1 82 ? -10.922 8.844 -13.391 1 94.69 82 PHE B O 1
ATOM 2897 N N . ALA B 1 83 ? -10.195 9.789 -11.508 1 92.88 83 ALA B N 1
ATOM 2898 C CA . ALA B 1 83 ? -10.031 8.453 -10.922 1 92.88 83 ALA B CA 1
ATOM 2899 C C . ALA B 1 83 ? -11.133 8.164 -9.906 1 92.88 83 ALA B C 1
ATOM 2901 O O . ALA B 1 83 ? -11.688 7.066 -9.891 1 92.88 83 ALA B O 1
ATOM 2902 N N . TYR B 1 84 ? -11.555 9.086 -9.109 1 92.12 84 TYR B N 1
ATOM 2903 C CA . TYR B 1 84 ? -12.438 8.789 -7.98 1 92.12 84 TYR B CA 1
ATOM 2904 C C . TYR B 1 84 ? -13.883 9.094 -8.328 1 92.12 84 TYR B C 1
ATOM 2906 O O . TYR B 1 84 ? -14.781 8.312 -8.016 1 92.12 84 TYR B O 1
ATOM 2914 N N . LYS B 1 85 ? -14.133 10.125 -8.977 1 94.56 85 LYS B N 1
ATOM 2915 C CA . LYS B 1 85 ? -15.492 10.562 -9.297 1 94.56 85 LYS B CA 1
ATOM 2916 C C . LYS B 1 85 ? -16.25 9.484 -10.07 1 94.56 85 LYS B C 1
ATOM 2918 O O . LYS B 1 85 ? -17.375 9.148 -9.734 1 94.56 85 LYS B O 1
ATOM 2923 N N . PRO B 1 86 ? -15.664 8.891 -11.047 1 94.06 86 PRO B N 1
ATOM 2924 C CA . PRO B 1 86 ? -16.391 7.883 -11.82 1 94.06 86 PRO B CA 1
ATOM 2925 C C . PRO B 1 86 ? -16.734 6.641 -10.992 1 94.06 86 PRO B C 1
ATOM 2927 O O . PRO B 1 86 ? -17.578 5.84 -11.398 1 94.06 86 PRO B O 1
ATOM 2930 N N . LEU B 1 87 ? -16.094 6.484 -9.898 1 90.88 87 LEU B N 1
ATOM 2931 C CA . LEU B 1 87 ? -16.266 5.25 -9.133 1 90.88 87 LEU B CA 1
ATOM 2932 C C . LEU B 1 87 ? -17.062 5.5 -7.859 1 90.88 87 LEU B C 1
ATOM 2934 O O . LEU B 1 87 ? -17.094 4.648 -6.973 1 90.88 87 LEU B O 1
ATOM 2938 N N . ARG B 1 88 ? -17.656 6.617 -7.73 1 87.69 88 ARG B N 1
ATOM 2939 C CA . ARG B 1 88 ? -18.359 6.969 -6.504 1 87.69 88 ARG B CA 1
ATOM 2940 C C . ARG B 1 88 ? -19.531 6.027 -6.254 1 87.69 88 ARG B C 1
ATOM 2942 O O . ARG B 1 88 ? -19.938 5.816 -5.105 1 87.69 88 ARG B O 1
ATOM 2949 N N . ASN B 1 89 ? -20.062 5.387 -7.277 1 84.88 89 ASN B N 1
ATOM 2950 C CA . ASN B 1 89 ? -21.172 4.445 -7.133 1 84.88 89 ASN B CA 1
ATOM 2951 C C . ASN B 1 89 ? -20.688 3 -7.219 1 84.88 89 ASN B C 1
ATOM 2953 O O . ASN B 1 89 ? -21.5 2.072 -7.215 1 84.88 89 ASN B O 1
ATOM 2957 N N . ALA B 1 90 ? -19.406 2.844 -7.363 1 84.75 90 ALA B N 1
ATOM 2958 C CA . ALA B 1 90 ? -18.812 1.505 -7.395 1 84.75 90 ALA B CA 1
ATOM 2959 C C . ALA B 1 90 ? -18.594 0.972 -5.984 1 84.75 90 ALA B C 1
ATOM 2961 O O . ALA B 1 90 ? -18.672 1.723 -5.008 1 84.75 90 ALA B O 1
ATOM 2962 N N . PRO B 1 91 ? -18.391 -0.343 -5.914 1 81.06 91 PRO B N 1
ATOM 2963 C CA . PRO B 1 91 ? -18.047 -0.882 -4.594 1 81.06 91 PRO B CA 1
ATOM 2964 C C . PRO B 1 91 ? -16.828 -0.206 -3.979 1 81.06 91 PRO B C 1
ATOM 2966 O O . PRO B 1 91 ? -15.906 0.181 -4.699 1 81.06 91 PRO B O 1
ATOM 2969 N N . ARG B 1 92 ? -16.828 -0.088 -2.711 1 81.19 92 ARG B N 1
ATOM 2970 C CA . ARG B 1 92 ? -15.781 0.604 -1.961 1 81.19 92 ARG B CA 1
ATOM 2971 C C . ARG B 1 92 ? -14.406 0.03 -2.279 1 81.19 92 ARG B C 1
ATOM 2973 O O . ARG B 1 92 ? -13.422 0.765 -2.332 1 81.19 92 ARG B O 1
ATOM 2980 N N . MET B 1 93 ? -14.367 -1.213 -2.541 1 78.38 93 MET B N 1
ATOM 2981 C CA . MET B 1 93 ? -13.102 -1.876 -2.83 1 78.38 93 MET B CA 1
ATOM 2982 C C . MET B 1 93 ? -12.5 -1.361 -4.133 1 78.38 93 MET B C 1
ATOM 2984 O O . MET B 1 93 ? -11.281 -1.231 -4.254 1 78.38 93 MET B O 1
ATOM 2988 N N . SER B 1 94 ? -13.367 -1.087 -5.066 1 83.06 94 SER B N 1
ATOM 2989 C CA . SER B 1 94 ? -12.898 -0.572 -6.348 1 83.06 94 SER B CA 1
ATOM 2990 C C . SER B 1 94 ? -12.219 0.782 -6.184 1 83.06 94 SER B C 1
ATOM 2992 O O . SER B 1 94 ? -11.195 1.048 -6.816 1 83.06 94 SER B O 1
ATOM 2994 N N . VAL B 1 95 ? -12.789 1.59 -5.293 1 86.44 95 VAL B N 1
ATOM 2995 C CA . VAL B 1 95 ? -12.234 2.92 -5.059 1 86.44 95 VAL B CA 1
ATOM 2996 C C . VAL B 1 95 ? -10.875 2.801 -4.371 1 86.44 95 VAL B C 1
ATOM 2998 O O . VAL B 1 95 ? -9.93 3.504 -4.727 1 86.44 95 VAL B O 1
ATOM 3001 N N . LEU B 1 96 ? -10.773 1.912 -3.475 1 84.06 96 LEU B N 1
ATOM 3002 C CA . LEU B 1 96 ? -9.516 1.693 -2.764 1 84.06 96 LEU B CA 1
ATOM 3003 C C . LEU B 1 96 ? -8.43 1.207 -3.715 1 84.06 96 LEU B C 1
ATOM 3005 O O . LEU B 1 96 ? -7.301 1.699 -3.676 1 84.06 96 LEU B O 1
ATOM 3009 N N . ILE B 1 97 ? -8.758 0.273 -4.504 1 84.62 97 ILE B N 1
ATOM 3010 C CA . ILE B 1 97 ? -7.809 -0.282 -5.465 1 84.62 97 ILE B CA 1
ATOM 3011 C C . ILE B 1 97 ? -7.363 0.804 -6.438 1 84.62 97 ILE B C 1
ATOM 3013 O O . ILE B 1 97 ? -6.184 0.89 -6.789 1 84.62 97 ILE B O 1
ATOM 3017 N N . THR B 1 98 ? -8.312 1.604 -6.82 1 89.25 98 THR B N 1
ATOM 3018 C CA . THR B 1 98 ? -7.973 2.709 -7.711 1 89.25 98 THR B CA 1
ATOM 3019 C C . THR B 1 98 ? -7.012 3.678 -7.031 1 89.25 98 THR B C 1
ATOM 3021 O O . THR B 1 98 ? -6.094 4.199 -7.668 1 89.25 98 THR B O 1
ATOM 3024 N N . ALA B 1 99 ? -7.262 3.912 -5.773 1 90.94 99 ALA B N 1
ATOM 3025 C CA . ALA B 1 99 ? -6.363 4.785 -5.027 1 90.94 99 ALA B CA 1
ATOM 3026 C C . ALA B 1 99 ? -4.938 4.242 -5.035 1 90.94 99 ALA B C 1
ATOM 3028 O O . ALA B 1 99 ? -3.979 5.004 -5.191 1 90.94 99 ALA B O 1
ATOM 3029 N N . ILE B 1 100 ? -4.805 3.033 -4.883 1 87.62 100 ILE B N 1
ATOM 3030 C CA . ILE B 1 100 ? -3.5 2.381 -4.922 1 87.62 100 ILE B CA 1
ATOM 3031 C C . ILE B 1 100 ? -2.91 2.496 -6.324 1 87.62 100 ILE B C 1
ATOM 3033 O O . ILE B 1 100 ? -1.726 2.805 -6.484 1 87.62 100 ILE B O 1
ATOM 3037 N N . GLY B 1 101 ? -3.738 2.223 -7.328 1 91.38 101 GLY B N 1
ATOM 3038 C CA . GLY B 1 101 ? -3.307 2.379 -8.711 1 91.38 101 GLY B CA 1
ATOM 3039 C C . GLY B 1 101 ? -2.787 3.771 -9.016 1 91.38 101 GLY B C 1
ATOM 3040 O O . GLY B 1 101 ? -1.737 3.922 -9.641 1 91.38 101 GLY B O 1
ATOM 3041 N N . VAL B 1 102 ? -3.539 4.75 -8.555 1 95.44 102 VAL B N 1
ATOM 3042 C CA . VAL B 1 102 ? -3.143 6.137 -8.773 1 95.44 102 VAL B CA 1
ATOM 3043 C C . VAL B 1 102 ? -1.817 6.414 -8.07 1 95.44 102 VAL B C 1
ATOM 3045 O O . VAL B 1 102 ? -0.95 7.102 -8.617 1 95.44 102 VAL B O 1
ATOM 3048 N N . SER B 1 103 ? -1.652 5.902 -6.883 1 94.56 103 SER B N 1
ATOM 3049 C CA . SER B 1 103 ? -0.42 6.082 -6.121 1 94.56 103 SER B CA 1
ATOM 3050 C C . SER B 1 103 ? 0.79 5.582 -6.898 1 94.56 103 SER B C 1
ATOM 3052 O O . SER B 1 103 ? 1.73 6.336 -7.152 1 94.56 103 SER B O 1
ATOM 3054 N N . PHE B 1 104 ? 0.708 4.438 -7.406 1 91.62 104 PHE B N 1
ATOM 3055 C CA . PHE B 1 104 ? 1.856 3.838 -8.078 1 91.62 104 PHE B CA 1
ATOM 3056 C C . PHE B 1 104 ? 2.045 4.434 -9.469 1 91.62 104 PHE B C 1
ATOM 3058 O O . PHE B 1 104 ? 3.17 4.531 -9.961 1 91.62 104 PHE B O 1
ATOM 3065 N N . LEU B 1 105 ? 0.967 4.824 -10.062 1 94.88 105 LEU B N 1
ATOM 3066 C CA . LEU B 1 105 ? 1.084 5.535 -11.328 1 94.88 105 LEU B CA 1
ATOM 3067 C C . LEU B 1 105 ? 1.859 6.836 -11.156 1 94.88 105 LEU B C 1
ATOM 3069 O O . LEU B 1 105 ? 2.766 7.133 -11.938 1 94.88 105 LEU B O 1
ATOM 3073 N N . LEU B 1 106 ? 1.506 7.57 -10.125 1 96.62 106 LEU B N 1
ATOM 3074 C CA . LEU B 1 106 ? 2.197 8.828 -9.859 1 96.62 106 LEU B CA 1
ATOM 3075 C C . LEU B 1 106 ? 3.678 8.586 -9.586 1 96.62 106 LEU B C 1
ATOM 3077 O O . LEU B 1 106 ? 4.535 9.336 -10.07 1 96.62 106 LEU B O 1
ATOM 3081 N N . GLU B 1 107 ? 3.953 7.562 -8.836 1 95.75 107 GLU B N 1
ATOM 3082 C CA . GLU B 1 107 ? 5.344 7.219 -8.547 1 95.75 107 GLU B CA 1
ATOM 3083 C C . GLU B 1 107 ? 6.094 6.852 -9.828 1 95.75 107 GLU B C 1
ATOM 3085 O O . GLU B 1 107 ? 7.223 7.297 -10.039 1 95.75 107 GLU B O 1
ATOM 3090 N N . SER B 1 108 ? 5.441 6.082 -10.672 1 94.19 108 SER B N 1
ATOM 3091 C CA . SER B 1 108 ? 6.078 5.629 -11.898 1 94.19 108 SER B CA 1
ATOM 3092 C C . SER B 1 108 ? 6.285 6.785 -12.875 1 94.19 108 SER B C 1
ATOM 3094 O O . SER B 1 108 ? 7.312 6.859 -13.547 1 94.19 108 SER B O 1
ATOM 3096 N N . VAL B 1 109 ? 5.379 7.645 -12.938 1 95.25 109 VAL B N 1
ATOM 3097 C CA . VAL B 1 109 ? 5.5 8.812 -13.805 1 95.25 109 VAL B CA 1
ATOM 3098 C C . VAL B 1 109 ? 6.609 9.727 -13.289 1 95.25 109 VAL B C 1
ATOM 3100 O O . VAL B 1 109 ? 7.375 10.281 -14.07 1 95.25 109 VAL B O 1
ATOM 3103 N N . ALA B 1 110 ? 6.68 9.859 -11.992 1 96.38 110 ALA B N 1
ATOM 3104 C CA . ALA B 1 110 ? 7.766 10.656 -11.406 1 96.38 110 ALA B CA 1
ATOM 3105 C C . ALA B 1 110 ? 9.125 10.047 -11.742 1 96.38 110 ALA B C 1
ATOM 3107 O O . ALA B 1 110 ? 10.078 10.773 -12.039 1 96.38 110 ALA B O 1
ATOM 3108 N N . LEU B 1 111 ? 9.18 8.758 -11.703 1 94.25 111 LEU B N 1
ATOM 3109 C CA . LEU B 1 111 ? 10.422 8.07 -12.055 1 94.25 111 LEU B CA 1
ATOM 3110 C C . LEU B 1 111 ? 10.82 8.367 -13.492 1 94.25 111 LEU B C 1
ATOM 3112 O O . LEU B 1 111 ? 12 8.555 -13.789 1 94.25 111 LEU B O 1
ATOM 3116 N N . ILE B 1 112 ? 9.875 8.43 -14.398 1 93.69 112 ILE B N 1
ATOM 3117 C CA . ILE B 1 112 ? 10.117 8.672 -15.812 1 93.69 112 ILE B CA 1
ATOM 3118 C C . ILE B 1 112 ? 10.555 10.117 -16.016 1 93.69 112 ILE B C 1
ATOM 3120 O O . ILE B 1 112 ? 11.516 10.391 -16.75 1 93.69 112 ILE B O 1
ATOM 3124 N N . ILE B 1 113 ? 9.883 11.008 -15.297 1 94.62 113 ILE B N 1
ATOM 3125 C CA . ILE B 1 113 ? 10.094 12.438 -15.523 1 94.62 113 ILE B CA 1
ATOM 3126 C C . ILE B 1 113 ? 11.344 12.898 -14.781 1 94.62 113 ILE B C 1
ATOM 3128 O O . ILE B 1 113 ? 12.156 13.648 -15.328 1 94.62 113 ILE B O 1
ATOM 3132 N N . PHE B 1 114 ? 11.555 12.406 -13.523 1 95.56 114 PHE B N 1
ATOM 3133 C CA . PHE B 1 114 ? 12.57 13.016 -12.672 1 95.56 114 PHE B CA 1
ATOM 3134 C C . PHE B 1 114 ? 13.727 12.055 -12.438 1 95.56 114 PHE B C 1
ATOM 3136 O O . PHE B 1 114 ? 14.773 12.445 -11.906 1 95.56 114 PHE B O 1
ATOM 3143 N N . GLY B 1 115 ? 13.555 10.812 -12.828 1 92.44 115 GLY B N 1
ATOM 3144 C CA . GLY B 1 115 ? 14.586 9.812 -12.594 1 92.44 115 GLY B CA 1
ATOM 3145 C C . GLY B 1 115 ? 14.562 9.25 -11.188 1 92.44 115 GLY B C 1
ATOM 3146 O O . GLY B 1 115 ? 13.789 9.711 -10.336 1 92.44 115 GLY B O 1
ATOM 3147 N N . ALA B 1 116 ? 15.383 8.32 -10.938 1 91.94 116 ALA B N 1
ATOM 3148 C CA . ALA B 1 116 ? 15.422 7.617 -9.656 1 91.94 116 ALA B CA 1
ATOM 3149 C C . ALA B 1 116 ? 16.391 8.297 -8.688 1 91.94 116 ALA B C 1
ATOM 3151 O O . ALA B 1 116 ? 16.312 8.078 -7.477 1 91.94 116 ALA B O 1
ATOM 3152 N N . ALA B 1 117 ? 17.328 9.117 -9.172 1 94.94 117 ALA B N 1
ATOM 3153 C CA . ALA B 1 117 ? 18.359 9.742 -8.336 1 94.94 117 ALA B CA 1
ATOM 3154 C C . ALA B 1 117 ? 17.75 10.766 -7.383 1 94.94 117 ALA B C 1
ATOM 3156 O O . ALA B 1 117 ? 16.953 11.609 -7.797 1 94.94 117 ALA B O 1
ATOM 3157 N N . PRO B 1 118 ? 18.109 10.68 -6.203 1 96.56 118 PRO B N 1
ATOM 3158 C CA . PRO B 1 118 ? 17.562 11.625 -5.227 1 96.56 118 PRO B CA 1
ATOM 3159 C C . PRO B 1 118 ? 18 13.07 -5.512 1 96.56 118 PRO B C 1
ATOM 3161 O O . PRO B 1 118 ? 19.109 13.305 -5.98 1 96.56 118 PRO B O 1
ATOM 3164 N N . LYS B 1 119 ? 17.094 13.969 -5.289 1 97.44 119 LYS B N 1
ATOM 3165 C CA . LYS B 1 119 ? 17.359 15.406 -5.395 1 97.44 119 LYS B CA 1
ATOM 3166 C C . LYS B 1 119 ? 17.344 16.062 -4.023 1 97.44 119 LYS B C 1
ATOM 3168 O O . LYS B 1 119 ? 16.609 15.641 -3.129 1 97.44 119 LYS B O 1
ATOM 3173 N N . VAL B 1 120 ? 18.188 17.078 -3.883 1 96.5 120 VAL B N 1
ATOM 3174 C CA . VAL B 1 120 ? 18.281 17.797 -2.615 1 96.5 120 VAL B CA 1
ATOM 3175 C C . VAL B 1 120 ? 18.203 19.297 -2.863 1 96.5 120 VAL B C 1
ATOM 3177 O O . VAL B 1 120 ? 18.891 19.828 -3.729 1 96.5 120 VAL B O 1
ATOM 3180 N N . ILE B 1 121 ? 17.359 19.953 -2.17 1 94.69 121 ILE B N 1
ATOM 3181 C CA . ILE B 1 121 ? 17.328 21.406 -2.227 1 94.69 121 ILE B CA 1
ATOM 3182 C C . ILE B 1 121 ? 18.547 21.984 -1.502 1 94.69 121 ILE B C 1
ATOM 3184 O O . ILE B 1 121 ? 18.719 21.766 -0.3 1 94.69 121 ILE B O 1
ATOM 3188 N N . LYS B 1 122 ? 19.312 22.672 -2.248 1 92.31 122 LYS B N 1
ATOM 3189 C CA . LYS B 1 122 ? 20.547 23.219 -1.665 1 92.31 122 LYS B CA 1
ATOM 3190 C C . LYS B 1 122 ? 20.219 24.156 -0.513 1 92.31 122 LYS B C 1
ATOM 3192 O O . LYS B 1 122 ? 19.266 24.938 -0.584 1 92.31 122 LYS B O 1
ATOM 3197 N N . HIS B 1 123 ? 21.016 24.078 0.48 1 89.81 123 HIS B N 1
ATOM 3198 C CA . HIS B 1 123 ? 20.812 24.844 1.707 1 89.81 123 HIS B CA 1
ATOM 3199 C C . HIS B 1 123 ? 20.797 26.344 1.425 1 89.81 123 HIS B C 1
ATOM 3201 O O . HIS B 1 123 ? 20.094 27.094 2.1 1 89.81 123 HIS B O 1
ATOM 3207 N N . GLU B 1 124 ? 21.531 26.734 0.425 1 89.56 124 GLU B N 1
ATOM 3208 C CA . GLU B 1 124 ? 21.656 28.141 0.097 1 89.56 124 GLU B CA 1
ATOM 3209 C C . GLU B 1 124 ? 20.328 28.719 -0.374 1 89.56 124 GLU B C 1
ATOM 3211 O O . GLU B 1 124 ? 20.109 29.938 -0.285 1 89.56 124 GLU B O 1
ATOM 3216 N N . TYR B 1 125 ? 19.469 27.875 -0.817 1 91.19 125 TYR B N 1
ATOM 3217 C CA . TYR B 1 125 ? 18.203 28.344 -1.376 1 91.19 125 TYR B CA 1
ATOM 3218 C C . TYR B 1 125 ? 17.094 28.281 -0.338 1 91.19 125 TYR B C 1
ATOM 3220 O O . TYR B 1 125 ? 15.969 28.703 -0.603 1 91.19 125 TYR B O 1
ATOM 3228 N N . ILE B 1 126 ? 17.406 27.766 0.822 1 91.25 126 ILE B N 1
ATOM 3229 C CA . ILE B 1 126 ? 16.422 27.656 1.897 1 91.25 126 ILE B CA 1
ATOM 3230 C C . ILE B 1 126 ? 16.562 28.828 2.857 1 91.25 126 ILE B C 1
ATOM 3232 O O . ILE B 1 126 ? 17.641 29.047 3.438 1 91.25 126 ILE B O 1
ATOM 3236 N N . PRO B 1 127 ? 15.469 29.562 2.953 1 90.81 127 PRO B N 1
ATOM 3237 C CA . PRO B 1 127 ? 15.547 30.688 3.9 1 90.81 127 PRO B CA 1
ATOM 3238 C C . PRO B 1 127 ? 15.883 30.234 5.32 1 90.81 127 PRO B C 1
ATOM 3240 O O . PRO B 1 127 ? 15.57 29.094 5.699 1 90.81 127 PRO B O 1
ATOM 3243 N N . LYS B 1 128 ? 16.359 31.156 6.09 1 86.94 128 LYS B N 1
ATOM 3244 C CA . LYS B 1 128 ? 16.828 30.875 7.449 1 86.94 128 LYS B CA 1
ATOM 3245 C C . LYS B 1 128 ? 15.719 30.281 8.305 1 86.94 128 LYS B C 1
ATOM 3247 O O . LYS B 1 128 ? 15.953 29.375 9.094 1 86.94 128 LYS B O 1
ATOM 3252 N N . TYR B 1 129 ? 14.523 30.766 8.086 1 86.12 129 TYR B N 1
ATOM 3253 C CA . TYR B 1 129 ? 13.406 30.359 8.93 1 86.12 129 TYR B CA 1
ATOM 3254 C C . TYR B 1 129 ? 13.031 28.906 8.672 1 86.12 129 TYR B C 1
ATOM 3256 O O . TYR B 1 129 ? 12.32 28.281 9.469 1 86.12 129 TYR B O 1
ATOM 3264 N N . PHE B 1 130 ? 13.586 28.391 7.578 1 88.38 130 PHE B N 1
ATOM 3265 C CA . PHE B 1 130 ? 13.305 27 7.258 1 88.38 130 PHE B CA 1
ATOM 3266 C C . PHE B 1 130 ? 14.555 26.141 7.438 1 88.38 130 PHE B C 1
ATOM 3268 O O . PHE B 1 130 ? 14.578 24.969 7.02 1 88.38 130 PHE B O 1
ATOM 3275 N N . SER B 1 131 ? 15.523 26.703 8.102 1 86.25 131 SER B N 1
ATOM 3276 C CA . SER B 1 131 ? 16.812 26.047 8.211 1 86.25 131 SER B CA 1
ATOM 3277 C C . SER B 1 131 ? 16.812 25.016 9.336 1 86.25 131 SER B C 1
ATOM 3279 O O . SER B 1 131 ? 16.234 25.25 10.406 1 86.25 131 SER B O 1
ATOM 3281 N N . THR B 1 132 ? 17.453 23.875 9.102 1 82.12 132 THR B N 1
ATOM 3282 C CA . THR B 1 132 ? 17.641 22.844 10.109 1 82.12 132 THR B CA 1
ATOM 3283 C C . THR B 1 132 ? 18.891 23.125 10.938 1 82.12 132 THR B C 1
ATOM 3285 O O . THR B 1 132 ? 19.047 22.578 12.039 1 82.12 132 THR B O 1
ATOM 3288 N N . THR B 1 133 ? 19.734 23.922 10.43 1 80.19 133 THR B N 1
ATOM 3289 C CA . THR B 1 133 ? 21.047 24.109 11.047 1 80.19 133 THR B CA 1
ATOM 3290 C C . THR B 1 133 ? 21.031 25.328 11.969 1 80.19 133 THR B C 1
ATOM 3292 O O . THR B 1 133 ? 21.719 25.344 12.992 1 80.19 133 THR B O 1
ATOM 3295 N N . ASP B 1 134 ? 20.234 26.281 11.602 1 85.12 134 ASP B N 1
ATOM 3296 C CA . ASP B 1 134 ? 20.125 27.469 12.445 1 85.12 134 ASP B CA 1
ATOM 3297 C C . ASP B 1 134 ? 19.156 27.219 13.602 1 85.12 134 ASP B C 1
ATOM 3299 O O . ASP B 1 134 ? 18.109 26.594 13.422 1 85.12 134 ASP B O 1
ATOM 3303 N N . SER B 1 135 ? 19.656 27.625 14.781 1 87.69 135 SER B N 1
ATOM 3304 C CA . SER B 1 135 ? 18.844 27.344 15.961 1 87.69 135 SER B CA 1
ATOM 3305 C C . SER B 1 135 ? 18.641 28.594 16.797 1 87.69 135 SER B C 1
ATOM 3307 O O . SER B 1 135 ? 19.344 29.578 16.641 1 87.69 135 SER B O 1
ATOM 3309 N N . ILE B 1 136 ? 17.594 28.594 17.469 1 83.44 136 ILE B N 1
ATOM 3310 C CA . ILE B 1 136 ? 17.312 29.609 18.453 1 83.44 136 ILE B CA 1
ATOM 3311 C C . ILE B 1 136 ? 17.453 29.016 19.859 1 83.44 136 ILE B C 1
ATOM 3313 O O . ILE B 1 136 ? 17.094 27.859 20.094 1 83.44 136 ILE B O 1
ATOM 3317 N N . ASN B 1 137 ? 18.125 29.734 20.641 1 83.06 137 ASN B N 1
ATOM 3318 C CA . ASN B 1 137 ? 18.281 29.281 22.016 1 83.06 137 ASN B CA 1
ATOM 3319 C C . ASN B 1 137 ? 17.094 29.656 22.891 1 83.06 137 ASN B C 1
ATOM 3321 O O . ASN B 1 137 ? 16.781 30.844 23.031 1 83.06 137 ASN B O 1
ATOM 3325 N N . ILE B 1 138 ? 16.359 28.688 23.234 1 76.5 138 ILE B N 1
ATOM 3326 C CA . ILE B 1 138 ? 15.25 28.922 24.156 1 76.5 138 ILE B CA 1
ATOM 3327 C C . ILE B 1 138 ? 15.547 28.25 25.5 1 76.5 138 ILE B C 1
ATOM 3329 O O . ILE B 1 138 ? 15.586 27.031 25.594 1 76.5 138 ILE B O 1
ATOM 3333 N N . PHE B 1 139 ? 15.5 29 26.578 1 73.75 139 PHE B N 1
ATOM 3334 C CA . PHE B 1 139 ? 15.711 28.516 27.938 1 73.75 139 PHE B CA 1
ATOM 3335 C C . PHE B 1 139 ? 16.875 27.531 28 1 73.75 139 PHE B C 1
ATOM 3337 O O . PHE B 1 139 ? 16.75 26.469 28.594 1 73.75 139 PHE B O 1
ATOM 3344 N N . ASN B 1 140 ? 17.844 27.688 27.172 1 76.06 140 ASN B N 1
ATOM 3345 C CA . ASN B 1 140 ? 19.078 26.906 27.188 1 76.06 140 ASN B CA 1
ATOM 3346 C C . ASN B 1 140 ? 19 25.703 26.25 1 76.06 140 ASN B C 1
ATOM 3348 O O . ASN B 1 140 ? 19.828 24.797 26.328 1 76.06 140 ASN B O 1
ATOM 3352 N N . PHE B 1 141 ? 17.938 25.656 25.578 1 82.31 141 PHE B N 1
ATOM 3353 C CA . PHE B 1 141 ? 17.828 24.594 24.594 1 82.31 141 PHE B CA 1
ATOM 3354 C C . PHE B 1 141 ? 17.906 25.125 23.188 1 82.31 141 PHE B C 1
ATOM 3356 O O . PHE B 1 141 ? 17.391 26.203 22.891 1 82.31 141 PHE B O 1
ATOM 3363 N N . SER B 1 142 ? 18.688 24.453 22.406 1 83.44 142 SER B N 1
ATOM 3364 C CA . SER B 1 142 ? 18.828 24.844 21 1 83.44 142 SER B CA 1
ATOM 3365 C C . SER B 1 142 ? 17.75 24.203 20.141 1 83.44 142 SER B C 1
ATOM 3367 O O . SER B 1 142 ? 17.672 22.984 20.031 1 83.44 142 SER B O 1
ATOM 3369 N N . VAL B 1 143 ? 16.812 25.062 19.703 1 88.62 143 VAL B N 1
ATOM 3370 C CA . VAL B 1 143 ? 15.719 24.594 18.859 1 88.62 143 VAL B CA 1
ATOM 3371 C C . VAL B 1 143 ? 15.93 25.078 17.422 1 88.62 143 VAL B C 1
ATOM 3373 O O . VAL B 1 143 ? 16.141 26.281 17.188 1 88.62 143 VAL B O 1
ATOM 3376 N N . SER B 1 144 ? 15.898 24.188 16.531 1 88.62 144 SER B N 1
ATOM 3377 C CA . SER B 1 144 ? 16.078 24.562 15.125 1 88.62 144 SER B CA 1
ATOM 3378 C C . SER B 1 144 ? 14.938 25.438 14.633 1 88.62 144 SER B C 1
ATOM 3380 O O . SER B 1 144 ? 13.805 25.312 15.117 1 88.62 144 SER B O 1
ATOM 3382 N N . TYR B 1 145 ? 15.203 26.344 13.719 1 90.81 145 TYR B N 1
ATOM 3383 C CA . TYR B 1 145 ? 14.172 27.188 13.117 1 90.81 145 TYR B CA 1
ATOM 3384 C C . TYR B 1 145 ? 13.102 26.344 12.438 1 90.81 145 TYR B C 1
ATOM 3386 O O . TYR B 1 145 ? 11.914 26.672 12.5 1 90.81 145 TYR B O 1
ATOM 3394 N N . LEU B 1 146 ? 13.547 25.297 11.82 1 90.69 146 LEU B N 1
ATOM 3395 C CA . LEU B 1 146 ? 12.586 24.422 11.164 1 90.69 146 LEU B CA 1
ATOM 3396 C C . LEU B 1 146 ? 11.578 23.875 12.164 1 90.69 146 LEU B C 1
ATOM 3398 O O . LEU B 1 146 ? 10.383 23.797 11.867 1 90.69 146 LEU B O 1
ATOM 3402 N N . SER B 1 147 ? 12.086 23.453 13.312 1 93.44 147 SER B N 1
ATOM 3403 C CA . SER B 1 147 ? 11.195 22.922 14.344 1 93.44 147 SER B CA 1
ATOM 3404 C C . SER B 1 147 ? 10.102 23.922 14.703 1 93.44 147 SER B C 1
ATOM 3406 O O . SER B 1 147 ? 8.93 23.547 14.797 1 93.44 147 SER B O 1
ATOM 3408 N N . VAL B 1 148 ? 10.445 25.109 14.82 1 93.56 148 VAL B N 1
ATOM 3409 C CA . VAL B 1 148 ? 9.492 26.141 15.195 1 93.56 148 VAL B CA 1
ATOM 3410 C C . VAL B 1 148 ? 8.492 26.375 14.062 1 93.56 148 VAL B C 1
ATOM 3412 O O . VAL B 1 148 ? 7.285 26.438 14.297 1 93.56 148 VAL B O 1
ATOM 3415 N N . VAL B 1 149 ? 8.977 26.484 12.914 1 94.25 149 VAL B N 1
ATOM 3416 C CA . VAL B 1 149 ? 8.133 26.812 11.766 1 94.25 149 VAL B CA 1
ATOM 3417 C C . VAL B 1 149 ? 7.137 25.672 11.523 1 94.25 149 VAL B C 1
ATOM 3419 O O . VAL B 1 149 ? 5.949 25.922 11.289 1 94.25 149 VAL B O 1
ATOM 3422 N N . VAL B 1 150 ? 7.625 24.453 11.555 1 95.62 150 VAL B N 1
ATOM 3423 C CA . VAL B 1 150 ? 6.746 23.328 11.25 1 95.62 150 VAL B CA 1
ATOM 3424 C C . VAL B 1 150 ? 5.664 23.219 12.32 1 95.62 150 VAL B C 1
ATOM 3426 O O . VAL B 1 150 ? 4.516 22.891 12.016 1 95.62 150 VAL B O 1
ATOM 3429 N N . ILE B 1 151 ? 6.016 23.422 13.57 1 96.38 151 ILE B N 1
ATOM 3430 C CA . ILE B 1 151 ? 5.043 23.375 14.656 1 96.38 151 ILE B CA 1
ATOM 3431 C C . ILE B 1 151 ? 4.004 24.469 14.461 1 96.38 151 ILE B C 1
ATOM 3433 O O . ILE B 1 151 ? 2.801 24.219 14.539 1 96.38 151 ILE B O 1
ATOM 3437 N N . LEU B 1 152 ? 4.426 25.656 14.141 1 96.69 152 LEU B N 1
ATOM 3438 C CA . LEU B 1 152 ? 3.533 26.797 13.953 1 96.69 152 LEU B CA 1
ATOM 3439 C C . LEU B 1 152 ? 2.629 26.578 12.742 1 96.69 152 LEU B C 1
ATOM 3441 O O . LEU B 1 152 ? 1.424 26.828 12.812 1 96.69 152 LEU B O 1
ATOM 3445 N N . VAL B 1 153 ? 3.24 26.172 11.68 1 96.94 153 VAL B N 1
ATOM 3446 C CA . VAL B 1 153 ? 2.484 25.969 10.453 1 96.94 153 VAL B CA 1
ATOM 3447 C C . VAL B 1 153 ? 1.441 24.875 10.648 1 96.94 153 VAL B C 1
ATOM 3449 O O . VAL B 1 153 ? 0.306 25 10.188 1 96.94 153 VAL B O 1
ATOM 3452 N N . SER B 1 154 ? 1.865 23.766 11.273 1 97.56 154 SER B N 1
ATOM 3453 C CA . SER B 1 154 ? 0.929 22.672 11.492 1 97.56 154 SER B CA 1
ATOM 3454 C C . SER B 1 154 ? -0.245 23.109 12.359 1 97.56 154 SER B C 1
ATOM 3456 O O . SER B 1 154 ? -1.398 22.797 12.062 1 97.56 154 SER B O 1
ATOM 3458 N N . VAL B 1 155 ? 0.01 23.844 13.422 1 97.44 155 VAL B N 1
ATOM 3459 C CA . VAL B 1 155 ? -1.041 24.328 14.312 1 97.44 155 VAL B CA 1
ATOM 3460 C C . VAL B 1 155 ? -1.92 25.328 13.57 1 97.44 155 VAL B C 1
ATOM 3462 O O . VAL B 1 155 ? -3.146 25.312 13.695 1 97.44 155 VAL B O 1
ATOM 3465 N N . LEU B 1 156 ? -1.313 26.172 12.836 1 97.94 156 LEU B N 1
ATOM 3466 C CA . LEU B 1 156 ? -2.061 27.156 12.055 1 97.94 156 LEU B CA 1
ATOM 3467 C C . LEU B 1 156 ? -2.99 26.469 11.062 1 97.94 156 LEU B C 1
ATOM 3469 O O . LEU B 1 156 ? -4.152 26.859 10.922 1 97.94 156 LEU B O 1
ATOM 3473 N N . CYS B 1 157 ? -2.453 25.484 10.344 1 97.94 157 CYS B N 1
ATOM 3474 C CA . CYS B 1 157 ? -3.271 24.766 9.383 1 97.94 157 CYS B CA 1
ATOM 3475 C C . CYS B 1 157 ? -4.43 24.062 10.07 1 97.94 157 CYS B C 1
ATOM 3477 O O . CYS B 1 157 ? -5.547 24.016 9.547 1 97.94 157 CYS B O 1
ATOM 3479 N N . MET B 1 158 ? -4.137 23.469 11.227 1 97.44 158 MET B N 1
ATOM 3480 C CA . MET B 1 158 ? -5.195 22.812 11.992 1 97.44 158 MET B CA 1
ATOM 3481 C C . MET B 1 158 ? -6.297 23.797 12.352 1 97.44 158 MET B C 1
ATOM 3483 O O . MET B 1 158 ? -7.48 23.516 12.188 1 97.44 158 MET B O 1
ATOM 3487 N N . VAL B 1 159 ? -5.926 24.969 12.852 1 97.44 159 VAL B N 1
ATOM 3488 C CA . VAL B 1 159 ? -6.879 25.984 13.273 1 97.44 159 VAL B CA 1
ATOM 3489 C C . VAL B 1 159 ? -7.66 26.484 12.055 1 97.44 159 VAL B C 1
ATOM 3491 O O . VAL B 1 159 ? -8.891 26.609 12.109 1 97.44 159 VAL B O 1
ATOM 3494 N N . LEU B 1 160 ? -6.973 26.734 10.969 1 97.44 160 LEU B N 1
ATOM 3495 C CA . LEU B 1 160 ? -7.617 27.219 9.75 1 97.44 160 LEU B CA 1
ATOM 3496 C C . LEU B 1 160 ? -8.602 26.188 9.211 1 97.44 160 LEU B C 1
ATOM 3498 O O . LEU B 1 160 ? -9.703 26.547 8.773 1 97.44 160 LEU B O 1
ATOM 3502 N N . LEU B 1 161 ? -8.203 24.953 9.219 1 97.06 161 LEU B N 1
ATOM 3503 C CA . LEU B 1 161 ? -9.086 23.906 8.734 1 97.06 161 LEU B CA 1
ATOM 3504 C C . LEU B 1 161 ? -10.305 23.766 9.641 1 97.06 161 LEU B C 1
ATOM 3506 O O . LEU B 1 161 ? -11.43 23.578 9.148 1 97.06 161 LEU B O 1
ATOM 3510 N N . HIS B 1 162 ? -10.039 23.812 10.922 1 95.19 162 HIS B N 1
ATOM 3511 C CA . HIS B 1 162 ? -11.141 23.734 11.875 1 95.19 162 HIS B CA 1
ATOM 3512 C C . HIS B 1 162 ? -12.141 24.859 11.664 1 95.19 162 HIS B C 1
ATOM 3514 O O . HIS B 1 162 ? -13.352 24.641 11.672 1 95.19 162 HIS B O 1
ATOM 3520 N N . LEU B 1 163 ? -11.68 26.062 11.508 1 96.56 163 LEU B N 1
ATOM 3521 C CA . LEU B 1 163 ? -12.531 27.219 11.25 1 96.56 163 LEU B CA 1
ATOM 3522 C C . LEU B 1 163 ? -13.25 27.078 9.914 1 96.56 163 LEU B C 1
ATOM 3524 O O . LEU B 1 163 ? -14.43 27.438 9.797 1 96.56 163 LEU B O 1
ATOM 3528 N N . PHE B 1 164 ? -12.562 26.578 8.938 1 96.12 164 PHE B N 1
ATOM 3529 C CA . PHE B 1 164 ? -13.117 26.391 7.609 1 96.12 164 PHE B CA 1
ATOM 3530 C C . PHE B 1 164 ? -14.305 25.422 7.656 1 96.12 164 PHE B C 1
ATOM 3532 O O . PHE B 1 164 ? -15.391 25.75 7.16 1 96.12 164 PHE B O 1
ATOM 3539 N N . ILE B 1 165 ? -14.156 24.297 8.312 1 94.75 165 ILE B N 1
ATOM 3540 C CA . ILE B 1 165 ? -15.164 23.234 8.336 1 94.75 165 ILE B CA 1
ATOM 3541 C C . ILE B 1 165 ? -16.344 23.672 9.203 1 94.75 165 ILE B C 1
ATOM 3543 O O . ILE B 1 165 ? -17.5 23.344 8.906 1 94.75 165 ILE B O 1
ATOM 3547 N N . THR B 1 166 ? -16.094 24.5 10.242 1 94.44 166 THR B N 1
ATOM 3548 C CA . THR B 1 166 ? -17.109 24.812 11.242 1 94.44 166 THR B CA 1
ATOM 3549 C C . THR B 1 166 ? -17.891 26.062 10.844 1 94.44 166 THR B C 1
ATOM 3551 O O . THR B 1 166 ? -19.094 26.141 11.062 1 94.44 166 THR B O 1
ATOM 3554 N N . TYR B 1 167 ? -17.234 26.969 10.125 1 96.38 167 TYR B N 1
ATOM 3555 C CA . TYR B 1 167 ? -17.875 28.281 10.078 1 96.38 167 TYR B CA 1
ATOM 3556 C C . TYR B 1 167 ? -18.141 28.703 8.633 1 96.38 167 TYR B C 1
ATOM 3558 O O . TYR B 1 167 ? -18.859 29.672 8.383 1 96.38 167 TYR B O 1
ATOM 3566 N N . THR B 1 168 ? -17.625 28.062 7.695 1 96.5 168 THR B N 1
ATOM 3567 C CA . THR B 1 168 ? -17.812 28.516 6.32 1 96.5 168 THR B CA 1
ATOM 3568 C C . THR B 1 168 ? -18.953 27.734 5.66 1 96.5 168 THR B C 1
ATOM 3570 O O . THR B 1 168 ? -19.344 26.672 6.137 1 96.5 168 THR B O 1
ATOM 3573 N N . LYS B 1 169 ? -19.531 28.297 4.617 1 95.44 169 LYS B N 1
ATOM 3574 C CA . LYS B 1 169 ? -20.594 27.641 3.85 1 95.44 169 LYS B CA 1
ATOM 3575 C C . LYS B 1 169 ? -20.094 26.344 3.223 1 95.44 169 LYS B C 1
ATOM 3577 O O . LYS B 1 169 ? -20.812 25.328 3.229 1 95.44 169 LYS B O 1
ATOM 3582 N N . MET B 1 170 ? -18.922 26.438 2.758 1 94.62 170 MET B N 1
ATOM 3583 C CA . MET B 1 170 ? -18.344 25.234 2.158 1 94.62 170 MET B CA 1
ATOM 3584 C C . MET B 1 170 ? -18.109 24.156 3.213 1 94.62 170 MET B C 1
ATOM 3586 O O . MET B 1 170 ? -18.266 22.969 2.932 1 94.62 170 MET B O 1
ATOM 3590 N N . GLY B 1 171 ? -17.656 24.594 4.312 1 95.81 171 GLY B N 1
ATOM 3591 C CA . GLY B 1 171 ? -17.5 23.656 5.414 1 95.81 171 GLY B CA 1
ATOM 3592 C C . GLY B 1 171 ? -18.797 22.969 5.793 1 95.81 171 GLY B C 1
ATOM 3593 O O . GLY B 1 171 ? -18.828 21.75 6 1 95.81 171 GLY B O 1
ATOM 3594 N N . LYS B 1 172 ? -19.875 23.703 5.832 1 95.62 172 LYS B N 1
ATOM 3595 C CA . LYS B 1 172 ? -21.188 23.141 6.105 1 95.62 172 LYS B CA 1
ATOM 3596 C C . LYS B 1 172 ? -21.594 22.141 5.023 1 95.62 172 LYS B C 1
ATOM 3598 O O . LYS B 1 172 ? -22.188 21.109 5.32 1 95.62 172 LYS B O 1
ATOM 3603 N N . ALA B 1 173 ? -21.297 22.516 3.898 1 96.5 173 ALA B N 1
ATOM 3604 C CA . ALA B 1 173 ? -21.578 21.625 2.781 1 96.5 173 ALA B CA 1
ATOM 3605 C C . ALA B 1 173 ? -20.828 20.312 2.914 1 96.5 173 ALA B C 1
ATOM 3607 O O . ALA B 1 173 ? -21.375 19.234 2.633 1 96.5 173 ALA B O 1
ATOM 3608 N N . THR B 1 174 ? -19.562 20.453 3.312 1 95.62 174 THR B N 1
ATOM 3609 C CA . THR B 1 174 ? -18.734 19.266 3.494 1 95.62 174 THR B CA 1
ATOM 3610 C C . THR B 1 174 ? -19.328 18.344 4.555 1 95.62 174 THR B C 1
ATOM 3612 O O . THR B 1 174 ? -19.406 17.141 4.359 1 95.62 174 THR B O 1
ATOM 3615 N N . ARG B 1 175 ? -19.797 18.891 5.602 1 94.75 175 ARG B N 1
ATOM 3616 C CA . ARG B 1 175 ? -20.375 18.109 6.68 1 94.75 175 ARG B CA 1
ATOM 3617 C C . ARG B 1 175 ? -21.703 17.484 6.242 1 94.75 175 ARG B C 1
ATOM 3619 O O . ARG B 1 175 ? -22 16.328 6.586 1 94.75 175 ARG B O 1
ATOM 3626 N N . ALA B 1 176 ? -22.484 18.156 5.5 1 95.56 176 ALA B N 1
ATOM 3627 C CA . ALA B 1 176 ? -23.766 17.641 4.996 1 95.56 176 ALA B CA 1
ATOM 3628 C C . ALA B 1 176 ? -23.547 16.469 4.043 1 95.56 176 ALA B C 1
ATOM 3630 O O . ALA B 1 176 ? -24.219 15.445 4.148 1 95.56 176 ALA B O 1
ATOM 3631 N N . VAL B 1 177 ? -22.578 16.656 3.152 1 96.06 177 VAL B N 1
ATOM 3632 C CA . VAL B 1 177 ? -22.312 15.609 2.18 1 96.06 177 VAL B CA 1
ATOM 3633 C C . VAL B 1 177 ? -21.75 14.383 2.893 1 96.06 177 VAL B C 1
ATOM 3635 O O . VAL B 1 177 ? -22.062 13.25 2.525 1 96.06 177 VAL B O 1
ATOM 3638 N N . ALA B 1 178 ? -20.922 14.617 3.896 1 94.12 178 ALA B N 1
ATOM 3639 C CA . ALA B 1 178 ? -20.328 13.523 4.664 1 94.12 178 ALA B CA 1
ATOM 3640 C C . ALA B 1 178 ? -21.406 12.703 5.371 1 94.12 178 ALA B C 1
ATOM 3642 O O . ALA B 1 178 ? -21.25 11.492 5.551 1 94.12 178 ALA B O 1
ATOM 3643 N N . GLN B 1 179 ? -22.438 13.336 5.734 1 93.12 179 GLN B N 1
ATOM 3644 C CA . GLN B 1 179 ? -23.531 12.656 6.441 1 93.12 179 GLN B CA 1
ATOM 3645 C C . GLN B 1 179 ? -24.406 11.867 5.473 1 93.12 179 GLN B C 1
ATOM 3647 O O . GLN B 1 179 ? -24.734 10.703 5.719 1 93.12 179 GLN B O 1
ATOM 3652 N N . ASP B 1 180 ? -24.828 12.547 4.414 1 94.31 180 ASP B N 1
ATOM 3653 C CA . ASP B 1 180 ? -25.688 11.93 3.4 1 94.31 180 ASP B CA 1
ATOM 3654 C C . ASP B 1 180 ? -25.594 12.688 2.076 1 94.31 180 ASP B C 1
ATOM 3656 O O . ASP B 1 180 ? -26.266 13.695 1.884 1 94.31 180 ASP B O 1
ATOM 3660 N N . SER B 1 181 ? -24.797 12.047 1.263 1 93.25 181 SER B N 1
ATOM 3661 C CA . SER B 1 181 ? -24.531 12.727 -0.002 1 93.25 181 SER B CA 1
ATOM 3662 C C . SER B 1 181 ? -25.812 12.93 -0.806 1 93.25 181 SER B C 1
ATOM 3664 O O . SER B 1 181 ? -26.016 13.977 -1.417 1 93.25 181 SER B O 1
ATOM 3666 N N . ASP B 1 182 ? -26.672 11.914 -0.818 1 93.69 182 ASP B N 1
ATOM 3667 C CA . ASP B 1 182 ? -27.922 12 -1.573 1 93.69 182 ASP B CA 1
ATOM 3668 C C . ASP B 1 182 ? -28.828 13.086 -1.01 1 93.69 182 ASP B C 1
ATOM 3670 O O . ASP B 1 182 ? -29.391 13.883 -1.762 1 93.69 182 ASP B O 1
ATOM 3674 N N . ALA B 1 183 ? -28.969 13.055 0.275 1 95.38 183 ALA B N 1
ATOM 3675 C CA . ALA B 1 183 ? -29.797 14.07 0.928 1 95.38 183 ALA B CA 1
ATOM 3676 C C . ALA B 1 183 ? -29.234 15.469 0.688 1 95.38 183 ALA B C 1
ATOM 3678 O O . ALA B 1 183 ? -30 16.422 0.461 1 95.38 183 ALA B O 1
ATOM 3679 N N . ALA B 1 184 ? -27.953 15.562 0.775 1 96.19 184 ALA B N 1
ATOM 3680 C CA . ALA B 1 184 ? -27.312 16.844 0.531 1 96.19 184 ALA B CA 1
ATOM 3681 C C . ALA B 1 184 ? -27.609 17.359 -0.876 1 96.19 184 ALA B C 1
ATOM 3683 O O . ALA B 1 184 ? -27.891 18.547 -1.068 1 96.19 184 ALA B O 1
ATOM 3684 N N . ASN B 1 185 ? -27.562 16.469 -1.794 1 95.56 185 ASN B N 1
ATOM 3685 C CA . ASN B 1 185 ? -27.875 16.828 -3.174 1 95.56 185 ASN B CA 1
ATOM 3686 C C . ASN B 1 185 ? -29.312 17.328 -3.316 1 95.56 185 ASN B C 1
ATOM 3688 O O . 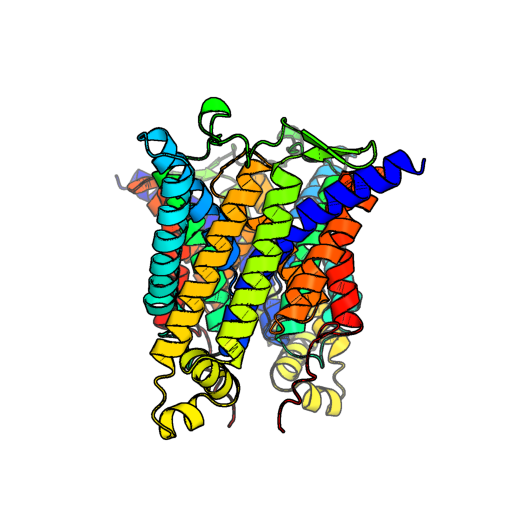ASN B 1 185 ? -29.562 18.281 -4.066 1 95.56 185 ASN B O 1
ATOM 3692 N N . LEU B 1 186 ? -30.172 16.656 -2.668 1 95.25 186 LEU B N 1
ATOM 3693 C CA . LEU B 1 186 ? -31.578 17.047 -2.703 1 95.25 186 LEU B CA 1
ATOM 3694 C C . LEU B 1 186 ? -31.766 18.438 -2.113 1 95.25 186 LEU B C 1
ATOM 3696 O O . LEU B 1 186 ? -32.688 19.156 -2.482 1 95.25 186 LEU B O 1
ATOM 3700 N N . MET B 1 187 ? -30.859 18.844 -1.255 1 96.12 187 MET B N 1
ATOM 3701 C CA . MET B 1 187 ? -30.922 20.156 -0.621 1 96.12 187 MET B CA 1
ATOM 3702 C C . MET B 1 187 ? -30.188 21.188 -1.454 1 96.12 187 MET B C 1
ATOM 3704 O O . MET B 1 187 ? -30.016 22.328 -1.021 1 96.12 187 MET B O 1
ATOM 3708 N N . GLY B 1 188 ? -29.688 20.781 -2.615 1 95.56 188 GLY B N 1
ATOM 3709 C CA . GLY B 1 188 ? -29.078 21.734 -3.543 1 95.56 188 GLY B CA 1
ATOM 3710 C C . GLY B 1 188 ? -27.562 21.812 -3.404 1 95.56 188 GLY B C 1
ATOM 3711 O O . GLY B 1 188 ? -26.922 22.656 -4.031 1 95.56 188 GLY B O 1
ATOM 3712 N N . ILE B 1 189 ? -27.047 21.047 -2.576 1 96.81 189 ILE B N 1
ATOM 3713 C CA . ILE B 1 189 ? -25.594 21.031 -2.414 1 96.81 189 ILE B CA 1
ATOM 3714 C C . ILE B 1 189 ? -24.969 20.156 -3.498 1 96.81 189 ILE B C 1
ATOM 3716 O O . ILE B 1 189 ? -25.422 19.031 -3.73 1 96.81 189 ILE B O 1
ATOM 3720 N N . ASN B 1 190 ? -23.984 20.719 -4.176 1 96.94 190 ASN B N 1
ATOM 3721 C CA . ASN B 1 190 ? -23.266 19.922 -5.168 1 96.94 190 ASN B CA 1
ATOM 3722 C C . ASN B 1 190 ? -22.203 19.031 -4.512 1 96.94 190 ASN B C 1
ATOM 3724 O O . ASN B 1 190 ? -21.094 19.484 -4.219 1 96.94 190 ASN B O 1
ATOM 3728 N N . SER B 1 191 ? -22.531 17.844 -4.391 1 96.06 191 SER B N 1
ATOM 3729 C CA . SER B 1 191 ? -21.641 16.922 -3.691 1 96.06 191 SER B CA 1
ATOM 3730 C C . SER B 1 191 ? -20.344 16.734 -4.449 1 96.06 191 SER B C 1
ATOM 3732 O O . SER B 1 191 ? -19.266 16.625 -3.84 1 96.06 191 SER B O 1
ATOM 3734 N N . ASN B 1 192 ? -20.375 16.734 -5.789 1 96.12 192 ASN B N 1
ATOM 3735 C CA . ASN B 1 192 ? -19.156 16.562 -6.594 1 96.12 192 ASN B CA 1
ATOM 3736 C C . ASN B 1 192 ? -18.172 17.703 -6.375 1 96.12 192 ASN B C 1
ATOM 3738 O O . ASN B 1 192 ? -16.984 17.484 -6.215 1 96.12 192 ASN B O 1
ATOM 3742 N N . LEU B 1 193 ? -18.703 18.828 -6.367 1 96.62 193 LEU B N 1
ATOM 3743 C CA . LEU B 1 193 ? -17.844 20 -6.152 1 96.62 193 LEU B CA 1
ATOM 3744 C C . LEU B 1 193 ? -17.281 20 -4.742 1 96.62 193 LEU B C 1
ATOM 3746 O O . LEU B 1 193 ? -16.094 20.328 -4.543 1 96.62 193 LEU B O 1
ATOM 3750 N N . THR B 1 194 ? -18.109 19.703 -3.826 1 97.31 194 THR B N 1
ATOM 3751 C CA . THR B 1 194 ? -17.688 19.672 -2.43 1 97.31 194 THR B CA 1
ATOM 3752 C C . THR B 1 194 ? -16.594 18.641 -2.213 1 97.31 194 THR B C 1
ATOM 3754 O O . THR B 1 194 ? -15.586 18.938 -1.55 1 97.31 194 THR B O 1
ATOM 3757 N N . ILE B 1 195 ? -16.75 17.516 -2.76 1 97 195 ILE B N 1
ATOM 3758 C CA . ILE B 1 195 ? -15.758 16.469 -2.641 1 97 195 ILE B CA 1
ATOM 3759 C C . ILE B 1 195 ? -14.469 16.891 -3.344 1 97 195 ILE B C 1
ATOM 3761 O O . ILE B 1 195 ? -13.375 16.719 -2.795 1 97 195 ILE B O 1
ATOM 3765 N N . SER B 1 196 ? -14.617 17.406 -4.508 1 97.5 196 SER B N 1
ATOM 3766 C CA . SER B 1 196 ? -13.453 17.859 -5.273 1 97.5 196 SER B CA 1
ATOM 3767 C C . SER B 1 196 ? -12.648 18.906 -4.504 1 97.5 196 SER B C 1
ATOM 3769 O O . SER B 1 196 ? -11.422 18.906 -4.551 1 97.5 196 SER B O 1
ATOM 3771 N N . LEU B 1 197 ? -13.297 19.766 -3.834 1 96.94 197 LEU B N 1
ATOM 3772 C CA . LEU B 1 197 ? -12.641 20.797 -3.051 1 96.94 197 LEU B CA 1
ATOM 3773 C C . LEU B 1 197 ? -11.898 20.188 -1.861 1 96.94 197 LEU B C 1
ATOM 3775 O O . LEU B 1 197 ? -10.836 20.672 -1.471 1 96.94 197 LEU B O 1
ATOM 3779 N N . THR B 1 198 ? -12.492 19.203 -1.302 1 96.81 198 THR B N 1
ATOM 3780 C CA . THR B 1 198 ? -11.82 18.531 -0.203 1 96.81 198 THR B CA 1
ATOM 3781 C C . THR B 1 198 ? -10.539 17.844 -0.689 1 96.81 198 THR B C 1
ATOM 3783 O O . THR B 1 198 ? -9.531 17.828 0.022 1 96.81 198 THR B O 1
ATOM 3786 N N . PHE B 1 199 ? -10.609 17.328 -1.908 1 97.81 199 PHE B N 1
ATOM 3787 C CA . PHE B 1 199 ? -9.414 16.734 -2.502 1 97.81 199 PHE B CA 1
ATOM 3788 C C . PHE B 1 199 ? -8.352 17.812 -2.734 1 97.81 199 PHE B C 1
ATOM 3790 O O . PHE B 1 199 ? -7.16 17.562 -2.537 1 97.81 199 PHE B O 1
ATOM 3797 N N . ALA B 1 200 ? -8.812 18.953 -3.119 1 98.38 200 ALA B N 1
ATOM 3798 C CA . ALA B 1 200 ? -7.895 20.078 -3.322 1 98.38 200 ALA B CA 1
ATOM 3799 C C . ALA B 1 200 ? -7.207 20.469 -2.018 1 98.38 200 ALA B C 1
ATOM 3801 O O . ALA B 1 200 ? -5.98 20.594 -1.969 1 98.38 200 ALA B O 1
ATOM 3802 N N . ILE B 1 201 ? -7.977 20.609 -0.997 1 98 201 ILE B N 1
ATOM 3803 C CA . ILE B 1 201 ? -7.457 21.016 0.305 1 98 201 ILE B CA 1
ATOM 3804 C C . ILE B 1 201 ? -6.527 19.922 0.853 1 98 201 ILE B C 1
ATOM 3806 O O . ILE B 1 201 ? -5.43 20.219 1.324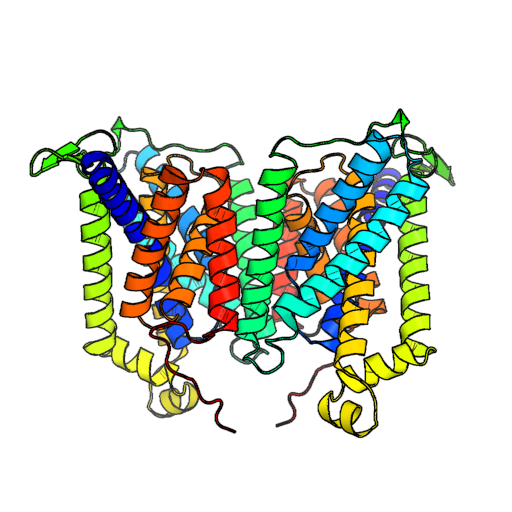 1 98 201 ILE B O 1
ATOM 3810 N N . GLY B 1 202 ? -6.996 18.719 0.784 1 97.62 202 GLY B N 1
ATOM 3811 C CA . GLY B 1 202 ? -6.168 17.609 1.234 1 97.62 202 GLY B CA 1
ATOM 3812 C C . GLY B 1 202 ? -4.832 17.531 0.52 1 97.62 202 GLY B C 1
ATOM 3813 O O . GLY B 1 202 ? -3.793 17.344 1.154 1 97.62 202 GLY B O 1
ATOM 3814 N N . SER B 1 203 ? -4.859 17.656 -0.765 1 98.56 203 SER B N 1
ATOM 3815 C CA . SER B 1 203 ? -3.645 17.562 -1.57 1 98.56 203 SER B CA 1
ATOM 3816 C C . SER B 1 203 ? -2.709 18.734 -1.278 1 98.56 203 SER B C 1
ATOM 3818 O O . SER B 1 203 ? -1.486 18.578 -1.287 1 98.56 203 SER B O 1
ATOM 3820 N N . ALA B 1 204 ? -3.287 19.906 -1.045 1 98.62 204 ALA B N 1
ATOM 3821 C CA . ALA B 1 204 ? -2.494 21.062 -0.665 1 98.62 204 ALA B CA 1
ATOM 3822 C C . ALA B 1 204 ? -1.741 20.812 0.639 1 98.62 204 ALA B C 1
ATOM 3824 O O . ALA B 1 204 ? -0.555 21.141 0.748 1 98.62 204 ALA B O 1
ATOM 3825 N N . LEU B 1 205 ? -2.432 20.281 1.587 1 98.44 205 LEU B N 1
ATOM 3826 C CA . LEU B 1 205 ? -1.811 19.938 2.865 1 98.44 205 LEU B CA 1
ATOM 3827 C C . LEU B 1 205 ? -0.738 18.875 2.686 1 98.44 205 LEU B C 1
ATOM 3829 O O . LEU B 1 205 ? 0.309 18.922 3.336 1 98.44 205 LEU B O 1
ATOM 3833 N N . GLY B 1 206 ? -1.029 17.922 1.819 1 97.88 206 GLY B N 1
ATOM 3834 C CA . GLY B 1 206 ? -0.022 16.922 1.483 1 97.88 206 GLY B CA 1
ATOM 3835 C C . GLY B 1 206 ? 1.246 17.531 0.91 1 97.88 206 GLY B C 1
ATOM 3836 O O . GLY B 1 206 ? 2.352 17.156 1.299 1 97.88 206 GLY B O 1
ATOM 3837 N N . ALA B 1 207 ? 1.028 18.453 0.03 1 98.38 207 ALA B N 1
ATOM 3838 C CA . ALA B 1 207 ? 2.166 19.141 -0.572 1 98.38 207 ALA B CA 1
ATOM 3839 C C . ALA B 1 207 ? 2.984 19.875 0.487 1 98.38 207 ALA B C 1
ATOM 3841 O O . ALA B 1 207 ? 4.215 19.781 0.503 1 98.38 207 ALA B O 1
ATOM 3842 N N . LEU B 1 208 ? 2.303 20.594 1.323 1 98.25 208 LEU B N 1
ATOM 3843 C CA . LEU B 1 208 ? 2.961 21.328 2.395 1 98.25 208 LEU B CA 1
ATOM 3844 C C . LEU B 1 208 ? 3.725 20.391 3.316 1 98.25 208 LEU B C 1
ATOM 3846 O O . LEU B 1 208 ? 4.883 20.641 3.654 1 98.25 208 LEU B O 1
ATOM 3850 N N . GLY B 1 209 ? 3.078 19.328 3.713 1 97.56 209 GLY B N 1
ATOM 3851 C CA . GLY B 1 209 ? 3.742 18.328 4.527 1 97.56 209 GLY B CA 1
ATOM 3852 C C . GLY B 1 209 ? 4.949 17.703 3.848 1 97.56 209 GLY B C 1
ATOM 3853 O O . GLY B 1 209 ? 5.965 17.453 4.492 1 97.56 209 GLY B O 1
ATOM 3854 N N . GLY B 1 210 ? 4.781 17.469 2.557 1 97.38 210 GLY B N 1
ATOM 3855 C CA . GLY B 1 210 ? 5.871 16.891 1.786 1 97.38 210 GLY B CA 1
ATOM 3856 C C . GLY B 1 210 ? 7.094 17.781 1.727 1 97.38 210 GLY B C 1
ATOM 3857 O O . GLY B 1 210 ? 8.227 17.312 1.84 1 97.38 210 GLY B O 1
ATOM 3858 N N . VAL B 1 211 ? 6.883 19.031 1.562 1 97.38 211 VAL B N 1
ATOM 3859 C CA . VAL B 1 211 ? 7.988 19.984 1.503 1 97.38 211 VAL B CA 1
ATOM 3860 C C . VAL B 1 211 ? 8.672 20.062 2.865 1 97.38 211 VAL B C 1
ATOM 3862 O O . VAL B 1 211 ? 9.906 20.062 2.947 1 97.38 211 VAL B O 1
ATOM 3865 N N . MET B 1 212 ? 7.879 20.141 3.938 1 96.94 212 MET B N 1
ATOM 3866 C CA . MET B 1 212 ? 8.453 20.172 5.277 1 96.94 212 MET B CA 1
ATOM 3867 C C . MET B 1 212 ? 9.258 18.906 5.551 1 96.94 212 MET B C 1
ATOM 3869 O O . MET B 1 212 ? 10.336 18.969 6.152 1 96.94 212 MET B O 1
ATOM 3873 N N . TYR B 1 213 ? 8.703 17.812 5.09 1 96.81 213 TYR B N 1
ATOM 3874 C CA . TYR B 1 213 ? 9.398 16.531 5.254 1 96.81 213 TYR B CA 1
ATOM 3875 C C . TYR B 1 213 ? 10.727 16.531 4.504 1 96.81 213 TYR B C 1
ATOM 3877 O O . TYR B 1 213 ? 11.734 16.047 5.016 1 96.81 213 TYR B O 1
ATOM 3885 N N . ALA B 1 214 ? 10.727 17.109 3.318 1 96.19 214 ALA B N 1
ATOM 3886 C CA . ALA B 1 214 ? 11.93 17.141 2.48 1 96.19 214 ALA B CA 1
ATOM 3887 C C . ALA B 1 214 ? 12.984 18.062 3.074 1 96.19 214 ALA B C 1
ATOM 3889 O O . ALA B 1 214 ? 14.18 17.906 2.795 1 96.19 214 ALA B O 1
ATOM 3890 N N . LEU B 1 215 ? 12.562 18.984 3.859 1 94.81 215 LEU B N 1
ATOM 3891 C CA . LEU B 1 215 ? 13.516 19.859 4.543 1 94.81 215 LEU B CA 1
ATOM 3892 C C . LEU B 1 215 ? 14.18 19.125 5.707 1 94.81 215 LEU B C 1
ATOM 3894 O O . LEU B 1 215 ? 15.359 19.328 5.988 1 94.81 215 LEU B O 1
ATOM 3898 N N . MET B 1 216 ? 13.398 18.328 6.344 1 92.81 216 MET B N 1
ATOM 3899 C CA . MET B 1 216 ? 13.906 17.547 7.477 1 92.81 216 MET B CA 1
ATOM 3900 C C . MET B 1 216 ? 14.773 16.391 7 1 92.81 216 MET B C 1
ATOM 3902 O O . MET B 1 216 ? 15.805 16.094 7.598 1 92.81 216 MET B O 1
ATOM 3906 N N . TYR B 1 217 ? 14.258 15.758 6.004 1 92.19 217 TYR B N 1
ATOM 3907 C CA . TYR B 1 217 ? 14.969 14.664 5.352 1 92.19 217 TYR B CA 1
ATOM 3908 C C . TYR B 1 217 ? 15.258 14.992 3.893 1 92.19 217 TYR B C 1
ATOM 3910 O O . TYR B 1 217 ? 14.5 14.602 3.002 1 92.19 217 TYR B O 1
ATOM 3918 N N . PRO B 1 218 ? 16.438 15.609 3.682 1 93.62 218 PRO B N 1
ATOM 3919 C CA . PRO B 1 218 ? 16.703 16.188 2.355 1 93.62 218 PRO B CA 1
ATOM 3920 C C . PRO B 1 218 ? 16.984 15.117 1.301 1 93.62 218 PRO B C 1
ATOM 3922 O O . PRO B 1 218 ? 18.125 14.945 0.882 1 93.62 218 PRO B O 1
ATOM 3925 N N . ARG B 1 219 ? 16.062 14.406 0.94 1 95.44 219 ARG B N 1
ATOM 3926 C CA . ARG B 1 219 ? 16.109 13.359 -0.076 1 95.44 219 ARG B CA 1
ATOM 3927 C C . ARG B 1 219 ? 14.781 13.242 -0.811 1 95.44 219 ARG B C 1
ATOM 3929 O O . ARG B 1 219 ? 13.883 12.516 -0.37 1 95.44 219 ARG B O 1
ATOM 3936 N N . ILE B 1 220 ? 14.758 13.883 -1.906 1 97.81 220 ILE B N 1
ATOM 3937 C CA . ILE B 1 220 ? 13.547 13.852 -2.713 1 97.81 220 ILE B CA 1
ATOM 3938 C C . ILE B 1 220 ? 13.664 12.773 -3.785 1 97.81 220 ILE B C 1
ATOM 3940 O O . ILE B 1 220 ? 14.539 12.844 -4.656 1 97.81 220 ILE B O 1
ATOM 3944 N N . GLU B 1 221 ? 12.938 11.789 -3.713 1 97.44 221 GLU B N 1
ATOM 3945 C CA . GLU B 1 221 ? 12.898 10.68 -4.664 1 97.44 221 GLU B CA 1
ATOM 3946 C C . GLU B 1 221 ? 11.469 10.211 -4.914 1 97.44 221 GLU B C 1
ATOM 3948 O O . GLU B 1 221 ? 10.57 10.516 -4.129 1 97.44 221 GLU B O 1
ATOM 3953 N N . PRO B 1 222 ? 11.227 9.5 -5.973 1 96.12 222 PRO B N 1
ATOM 3954 C CA . PRO B 1 222 ? 9.867 9.18 -6.426 1 96.12 222 PRO B CA 1
ATOM 3955 C C . PRO B 1 222 ? 9.086 8.359 -5.406 1 96.12 222 PRO B C 1
ATOM 3957 O O . PRO B 1 222 ? 7.855 8.383 -5.398 1 96.12 222 PRO B O 1
ATOM 3960 N N . TYR B 1 223 ? 9.68 7.641 -4.535 1 92.75 223 TYR B N 1
ATOM 3961 C CA . TYR B 1 223 ? 8.977 6.797 -3.572 1 92.75 223 TYR B CA 1
ATOM 3962 C C . TYR B 1 223 ? 8.992 7.422 -2.184 1 92.75 223 TYR B C 1
ATOM 3964 O O . TYR B 1 223 ? 8.547 6.805 -1.213 1 92.75 223 TYR B O 1
ATOM 3972 N N . MET B 1 224 ? 9.445 8.648 -2.076 1 95 224 MET B N 1
ATOM 3973 C CA . MET B 1 224 ? 9.719 9.25 -0.775 1 95 224 MET B CA 1
ATOM 3974 C C . MET B 1 224 ? 8.43 9.406 0.03 1 95 224 MET B C 1
ATOM 3976 O O . MET B 1 224 ? 8.477 9.539 1.254 1 95 224 MET B O 1
ATOM 3980 N N . GLY B 1 225 ? 7.293 9.477 -0.639 1 95.81 225 GLY B N 1
ATOM 3981 C CA . GLY B 1 225 ? 6.043 9.773 0.044 1 95.81 225 GLY B CA 1
ATOM 3982 C C . GLY B 1 225 ? 5.414 8.555 0.691 1 95.81 225 GLY B C 1
ATOM 3983 O O . GLY B 1 225 ? 4.496 8.68 1.503 1 95.81 225 GLY B O 1
ATOM 3984 N N . ILE B 1 226 ? 5.84 7.371 0.456 1 90.88 226 ILE B N 1
ATOM 3985 C CA . ILE B 1 226 ? 5.207 6.133 0.906 1 90.88 226 ILE B CA 1
ATOM 3986 C C . ILE B 1 226 ? 5.285 6.039 2.428 1 90.88 226 ILE B C 1
ATOM 3988 O O . ILE B 1 226 ? 4.258 5.961 3.105 1 90.88 226 ILE B O 1
ATOM 3992 N N . MET B 1 227 ? 6.465 6.145 2.926 1 91.38 227 MET B N 1
ATOM 3993 C CA . MET B 1 227 ? 6.664 5.918 4.355 1 91.38 227 MET B CA 1
ATOM 3994 C C . MET B 1 227 ? 6.016 7.023 5.18 1 91.38 227 MET B C 1
ATOM 3996 O O . MET B 1 227 ? 5.184 6.75 6.047 1 91.38 227 MET B O 1
ATOM 4000 N N . PRO B 1 228 ? 6.336 8.289 4.902 1 95.31 228 PRO B N 1
ATOM 4001 C CA . PRO B 1 228 ? 5.652 9.32 5.688 1 95.31 228 PRO B CA 1
ATOM 4002 C C . PRO B 1 228 ? 4.141 9.328 5.469 1 95.31 228 PRO B C 1
ATOM 4004 O O . PRO B 1 228 ? 3.383 9.633 6.387 1 95.31 228 PRO B O 1
ATOM 4007 N N . GLY B 1 229 ? 3.762 9.039 4.281 1 94.88 229 GLY B N 1
ATOM 4008 C CA . GLY B 1 229 ? 2.336 8.914 4.023 1 94.88 229 GLY B CA 1
ATOM 4009 C C . GLY B 1 229 ? 1.665 7.852 4.879 1 94.88 229 GLY B C 1
ATOM 4010 O O . GLY B 1 229 ? 0.604 8.094 5.457 1 94.88 229 GLY B O 1
ATOM 4011 N N . LEU B 1 230 ? 2.285 6.734 4.961 1 92.25 230 LEU B N 1
ATOM 4012 C CA . LEU B 1 230 ? 1.734 5.641 5.75 1 92.25 230 LEU B CA 1
ATOM 4013 C C . LEU B 1 230 ? 1.761 5.973 7.238 1 92.25 230 LEU B C 1
ATOM 4015 O O . LEU B 1 230 ? 0.803 5.688 7.961 1 92.25 230 LEU B O 1
ATOM 4019 N N . LYS B 1 231 ? 2.846 6.516 7.691 1 94.38 231 LYS B N 1
ATOM 4020 C CA . LYS B 1 231 ? 2.943 6.887 9.102 1 94.38 231 LYS B CA 1
ATOM 4021 C C . LYS B 1 231 ? 1.893 7.934 9.469 1 94.38 231 LYS B C 1
ATOM 4023 O O . LYS B 1 231 ? 1.283 7.859 10.531 1 94.38 231 LYS B O 1
ATOM 4028 N N . ALA B 1 232 ? 1.771 8.844 8.578 1 97.06 232 ALA B N 1
ATOM 4029 C CA . ALA B 1 232 ? 0.744 9.852 8.82 1 97.06 232 ALA B CA 1
ATOM 4030 C C . ALA B 1 232 ? -0.648 9.227 8.828 1 97.06 232 ALA B C 1
ATOM 4032 O O . ALA B 1 232 ? -1.532 9.672 9.562 1 97.06 232 ALA B O 1
ATOM 4033 N N . PHE B 1 233 ? -0.87 8.273 8.023 1 93.94 233 PHE B N 1
ATOM 4034 C CA . PHE B 1 233 ? -2.139 7.555 8.031 1 93.94 233 PHE B CA 1
ATOM 4035 C C . PHE B 1 233 ? -2.359 6.863 9.367 1 93.94 233 PHE B C 1
ATOM 4037 O O . PHE B 1 233 ? -3.461 6.906 9.922 1 93.94 233 PHE B O 1
ATOM 4044 N N . ILE B 1 234 ? -1.322 6.219 9.844 1 93.25 234 ILE B N 1
ATOM 4045 C CA . ILE B 1 234 ? -1.376 5.566 11.148 1 93.25 234 ILE B CA 1
ATOM 4046 C C . ILE B 1 234 ? -1.715 6.59 12.227 1 93.25 234 ILE B C 1
ATOM 4048 O O . ILE B 1 234 ? -2.527 6.324 13.109 1 93.25 234 ILE B O 1
ATOM 4052 N N . ALA B 1 235 ? -1.067 7.727 12.078 1 95.75 235 ALA B N 1
ATOM 4053 C CA . ALA B 1 235 ? -1.346 8.805 13.023 1 95.75 235 ALA B CA 1
ATOM 4054 C C . ALA B 1 235 ? -2.812 9.219 12.961 1 95.75 235 ALA B C 1
ATOM 4056 O O . ALA B 1 235 ? -3.453 9.414 13.992 1 95.75 235 ALA B O 1
ATOM 4057 N N . ALA B 1 236 ? -3.326 9.383 11.75 1 95.44 236 ALA B N 1
ATOM 4058 C CA . ALA B 1 236 ? -4.727 9.766 11.57 1 95.44 236 ALA B CA 1
ATOM 4059 C C . ALA B 1 236 ? -5.66 8.711 12.156 1 95.44 236 ALA B C 1
ATOM 4061 O O . ALA B 1 236 ? -6.656 9.047 12.805 1 95.44 236 ALA B O 1
ATOM 4062 N N . VAL B 1 237 ? -5.379 7.457 11.914 1 92.5 237 VAL B N 1
ATOM 4063 C CA . VAL B 1 237 ? -6.195 6.355 12.414 1 92.5 237 VAL B CA 1
ATOM 4064 C C . VAL B 1 237 ? -6.117 6.305 13.945 1 92.5 237 VAL B C 1
ATOM 4066 O O . VAL B 1 237 ? -7.133 6.125 14.617 1 92.5 237 VAL B O 1
ATOM 4069 N N . PHE B 1 238 ? -4.867 6.492 14.453 1 92.94 238 PHE B N 1
ATOM 4070 C CA . PHE B 1 238 ? -4.637 6.5 15.898 1 92.94 238 PHE B CA 1
ATOM 4071 C C . PHE B 1 238 ? -5.461 7.59 16.578 1 92.94 238 PHE B C 1
ATOM 4073 O O . PHE B 1 238 ? -6.086 7.352 17.609 1 92.94 238 PHE B O 1
ATOM 4080 N N . GLY B 1 239 ? -5.438 8.688 16.047 1 94.19 239 GLY B N 1
ATOM 4081 C CA . GLY B 1 239 ? -6.176 9.812 16.594 1 94.19 239 GLY B CA 1
ATOM 4082 C C . GLY B 1 239 ? -7.664 9.742 16.312 1 94.19 239 GLY B C 1
ATOM 4083 O O . GLY B 1 239 ? -8.469 10.328 17.047 1 94.19 239 GLY B O 1
ATOM 4084 N N . GLY B 1 240 ? -8.102 9.062 15.297 1 92.5 240 GLY B N 1
ATOM 4085 C CA . GLY B 1 240 ? -9.461 9.07 14.766 1 92.5 240 GLY B CA 1
ATOM 4086 C C . GLY B 1 240 ? -9.57 9.766 13.422 1 92.5 240 GLY B C 1
ATOM 4087 O O . GLY B 1 240 ? -9.844 10.961 13.359 1 92.5 240 GLY B O 1
ATOM 4088 N N . ILE B 1 241 ? -9.406 8.93 12.398 1 90.62 241 ILE B N 1
ATOM 4089 C CA . ILE B 1 241 ? -9.398 9.516 11.062 1 90.62 241 ILE B CA 1
ATOM 4090 C C . ILE B 1 241 ? -10.75 10.156 10.766 1 90.62 241 ILE B C 1
ATOM 4092 O O . ILE B 1 241 ? -11.797 9.609 11.125 1 90.62 241 ILE B O 1
ATOM 4096 N N . GLY B 1 242 ? -10.805 11.367 10.211 1 91.06 242 GLY B N 1
ATOM 4097 C CA . GLY B 1 242 ? -12.008 12.148 10 1 91.06 242 GLY B CA 1
ATOM 4098 C C . GLY B 1 242 ? -12.188 13.266 11.016 1 91.06 242 GLY B C 1
ATOM 4099 O O . GLY B 1 242 ? -13.008 14.164 10.812 1 91.06 242 GLY B O 1
ATOM 4100 N N . SER B 1 243 ? -11.43 13.156 12.039 1 93.88 243 SER B N 1
ATOM 4101 C CA . SER B 1 243 ? -11.438 14.203 13.055 1 93.88 243 SER B CA 1
ATOM 4102 C C . SER B 1 243 ? -10.188 15.078 12.953 1 93.88 243 SER B C 1
ATOM 4104 O O . SER B 1 243 ? -9.07 14.594 13.133 1 93.88 243 SER B O 1
ATOM 4106 N N . ILE B 1 244 ? -10.43 16.328 12.781 1 95.62 244 ILE B N 1
ATOM 4107 C CA . ILE B 1 244 ? -9.32 17.266 12.594 1 95.62 244 ILE B CA 1
ATOM 4108 C C . ILE B 1 244 ? -8.469 17.312 13.859 1 95.62 244 ILE B C 1
ATOM 4110 O O . ILE B 1 244 ? -7.258 17.094 13.805 1 95.62 244 ILE B O 1
ATOM 4114 N N . PRO B 1 245 ? -9.07 17.469 15.062 1 95 245 PRO B N 1
ATOM 4115 C CA . PRO B 1 245 ? -8.242 17.422 16.266 1 95 245 PRO B CA 1
ATOM 4116 C C . PRO B 1 245 ? -7.594 16.062 16.5 1 95 245 PRO B C 1
ATOM 4118 O O . PRO B 1 245 ? -6.492 15.984 17.047 1 95 245 PRO B O 1
ATOM 4121 N N . GLY B 1 246 ? -8.297 15.047 16.156 1 95.31 246 GLY B N 1
ATOM 4122 C CA . GLY B 1 246 ? -7.734 13.711 16.266 1 95.31 246 GLY B CA 1
ATOM 4123 C C . GLY B 1 246 ? -6.477 13.523 15.438 1 95.31 246 GLY B C 1
ATOM 4124 O O . GLY B 1 246 ? -5.496 12.945 15.906 1 95.31 246 GLY B O 1
ATOM 4125 N N . ALA B 1 247 ? -6.531 14.008 14.211 1 96.5 247 ALA B N 1
ATOM 4126 C CA . ALA B 1 247 ? -5.383 13.906 13.312 1 96.5 247 ALA B CA 1
ATOM 4127 C C . ALA B 1 247 ? -4.168 14.625 13.898 1 96.5 247 ALA B C 1
ATOM 4129 O O . ALA B 1 247 ? -3.045 14.109 13.82 1 96.5 247 ALA B O 1
ATOM 4130 N N . MET B 1 248 ? -4.41 15.789 14.469 1 97 248 MET B N 1
ATOM 4131 C CA . MET B 1 248 ? -3.326 16.547 15.086 1 97 248 MET B CA 1
ATOM 4132 C C . MET B 1 248 ? -2.74 15.805 16.281 1 97 248 MET B C 1
ATOM 4134 O O . MET B 1 248 ? -1.521 15.672 16.391 1 97 248 MET B O 1
ATOM 4138 N N . PHE B 1 249 ? -3.604 15.352 17.109 1 97.12 249 PHE B N 1
ATOM 4139 C CA . PHE B 1 249 ? -3.172 14.602 18.281 1 97.12 249 PHE B CA 1
ATOM 4140 C C . PHE B 1 249 ? -2.396 13.352 17.875 1 97.12 249 PHE B C 1
ATOM 4142 O O . PHE B 1 249 ? -1.331 13.07 18.422 1 97.12 249 PHE B O 1
ATOM 4149 N N . GLY B 1 250 ? -2.939 12.633 16.969 1 97.12 250 GLY B N 1
ATOM 4150 C CA . GLY B 1 250 ? -2.283 11.43 16.484 1 97.12 250 GLY B CA 1
ATOM 4151 C C . GLY B 1 250 ? -0.905 11.695 15.898 1 97.12 250 GLY B C 1
ATOM 4152 O O . GLY B 1 250 ? 0.029 10.93 16.125 1 97.12 250 GLY B O 1
ATOM 4153 N N . GLY B 1 251 ? -0.792 12.742 15.078 1 97.94 251 GLY B N 1
ATOM 4154 C CA . GLY B 1 251 ? 0.494 13.109 14.508 1 97.94 251 GLY B CA 1
ATOM 4155 C C . GLY B 1 251 ? 1.558 13.383 15.562 1 97.94 251 GLY B C 1
ATOM 4156 O O . GLY B 1 251 ? 2.664 12.844 15.484 1 97.94 251 GLY B O 1
ATOM 4157 N N . TYR B 1 252 ? 1.2 14.148 16.531 1 97.88 252 TYR B N 1
ATOM 4158 C CA . TYR B 1 252 ? 2.152 14.492 17.578 1 97.88 252 TYR B CA 1
ATOM 4159 C C . TYR B 1 252 ? 2.504 13.273 18.422 1 97.88 252 TYR B C 1
ATOM 4161 O O . TYR B 1 252 ? 3.664 13.086 18.797 1 97.88 252 TYR B O 1
ATOM 4169 N N . MET B 1 253 ? 1.543 12.469 18.688 1 97.25 253 MET B N 1
ATOM 4170 C CA . MET B 1 253 ? 1.799 11.266 19.469 1 97.25 253 MET B CA 1
ATOM 4171 C C . MET B 1 253 ? 2.727 10.32 18.719 1 97.25 253 MET B C 1
ATOM 4173 O O . MET B 1 253 ? 3.666 9.773 19.297 1 97.25 253 MET B O 1
ATOM 4177 N N . LEU B 1 254 ? 2.422 10.133 17.5 1 97.44 254 LEU B N 1
ATOM 4178 C CA . LEU B 1 254 ? 3.254 9.234 16.703 1 97.44 254 LEU B CA 1
ATOM 4179 C C . LEU B 1 254 ? 4.68 9.758 16.609 1 97.44 254 LEU B C 1
ATOM 4181 O O . LEU B 1 254 ? 5.637 8.984 16.688 1 97.44 254 LEU B O 1
ATOM 4185 N N . GLY B 1 255 ? 4.801 11.094 16.328 1 97.62 255 GLY B N 1
ATOM 4186 C CA . GLY B 1 255 ? 6.121 11.703 16.297 1 97.62 255 GLY B CA 1
ATOM 4187 C C . GLY B 1 255 ? 6.914 11.477 17.578 1 97.62 255 GLY B C 1
ATOM 4188 O O . GLY B 1 255 ? 8.102 11.156 17.531 1 97.62 255 GLY B O 1
ATOM 4189 N N . MET B 1 256 ? 6.285 11.609 18.688 1 97.19 256 MET B N 1
ATOM 4190 C CA . MET B 1 256 ? 6.93 11.398 19.984 1 97.19 256 MET B CA 1
ATOM 4191 C C . MET B 1 256 ? 7.34 9.945 20.156 1 97.19 256 MET B C 1
ATOM 4193 O O . MET B 1 256 ? 8.469 9.656 20.562 1 97.19 256 MET B O 1
ATOM 4197 N N . ILE B 1 257 ? 6.449 9.062 19.844 1 96.88 257 ILE B N 1
ATOM 4198 C CA . ILE B 1 257 ? 6.723 7.637 19.984 1 96.88 257 ILE B CA 1
ATOM 4199 C C . ILE B 1 257 ? 7.906 7.246 19.094 1 96.88 257 ILE B C 1
ATOM 4201 O O . ILE B 1 257 ? 8.812 6.543 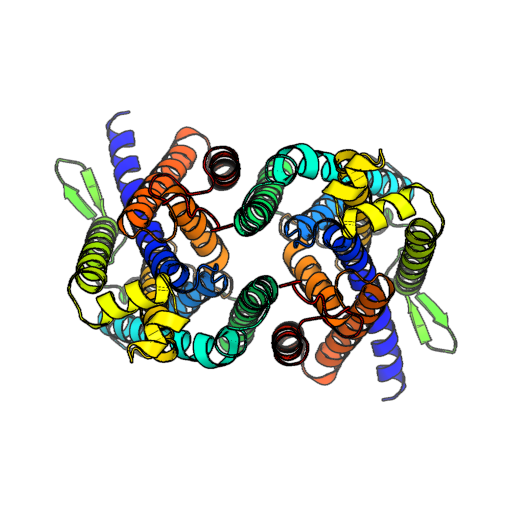19.547 1 96.88 257 ILE B O 1
ATOM 4205 N N . GLU B 1 258 ? 7.816 7.684 17.922 1 96.31 258 GLU B N 1
ATOM 4206 C CA . GLU B 1 258 ? 8.891 7.363 16.984 1 96.31 258 GLU B CA 1
ATOM 4207 C C . GLU B 1 258 ? 10.227 7.914 17.469 1 96.31 258 GLU B C 1
ATOM 4209 O O . GLU B 1 258 ? 11.242 7.207 17.469 1 96.31 258 GLU B O 1
ATOM 4214 N N . THR B 1 259 ? 10.242 9.188 17.875 1 96.38 259 THR B N 1
ATOM 4215 C CA . THR B 1 259 ? 11.477 9.844 18.297 1 96.38 259 THR B CA 1
ATOM 4216 C C . THR B 1 259 ? 12.023 9.188 19.562 1 96.38 259 THR B C 1
ATOM 4218 O O . THR B 1 259 ? 13.227 8.945 19.672 1 96.38 259 THR B O 1
ATOM 4221 N N . TYR B 1 260 ? 11.195 8.875 20.516 1 96.81 260 TYR B N 1
ATOM 4222 C CA . TYR B 1 260 ? 11.641 8.234 21.75 1 96.81 260 TYR B CA 1
ATOM 4223 C C . TYR B 1 260 ? 12.141 6.816 21.469 1 96.81 260 TYR B C 1
ATOM 4225 O O . TYR B 1 260 ? 13.086 6.348 22.109 1 96.81 260 TYR B O 1
ATOM 4233 N N . THR B 1 261 ? 11.484 6.117 20.578 1 95.88 261 THR B N 1
ATOM 4234 C CA . THR B 1 261 ? 11.953 4.789 20.203 1 95.88 261 THR B CA 1
ATOM 4235 C C . THR B 1 261 ? 13.352 4.855 19.609 1 95.88 261 THR B C 1
ATOM 4237 O O . THR B 1 261 ? 14.227 4.066 19.969 1 95.88 261 THR B O 1
ATOM 4240 N N . LYS B 1 262 ? 13.539 5.801 18.719 1 94.81 262 LYS B N 1
ATOM 4241 C CA . LYS B 1 262 ? 14.844 5.961 18.078 1 94.81 262 LYS B CA 1
ATOM 4242 C C . LYS B 1 262 ? 15.914 6.328 19.109 1 94.81 262 LYS B C 1
ATOM 4244 O O . LYS B 1 262 ? 17.047 5.84 19.031 1 94.81 262 LYS B O 1
ATOM 4249 N N . ALA B 1 263 ? 15.57 7.152 20.047 1 93.94 263 ALA B N 1
ATOM 4250 C CA . ALA B 1 263 ? 16.531 7.707 20.984 1 93.94 263 ALA B CA 1
ATOM 4251 C C . ALA B 1 263 ? 16.844 6.703 22.094 1 93.94 263 ALA B C 1
ATOM 4253 O O . ALA B 1 263 ? 18 6.602 22.547 1 93.94 263 ALA B O 1
ATOM 4254 N N . TYR B 1 264 ? 15.883 5.926 22.484 1 94.19 264 TYR B N 1
ATOM 4255 C CA . TYR B 1 264 ? 16.062 5.156 23.719 1 94.19 264 TYR B CA 1
ATOM 4256 C C . TYR B 1 264 ? 16.062 3.66 23.422 1 94.19 264 TYR B C 1
ATOM 4258 O O . TYR B 1 264 ? 16.438 2.857 24.281 1 94.19 264 TYR B O 1
ATOM 4266 N N . ILE B 1 265 ? 15.602 3.205 22.391 1 94 265 ILE B N 1
ATOM 4267 C CA . ILE B 1 265 ? 15.648 1.801 22 1 94 265 ILE B CA 1
ATOM 4268 C C . ILE B 1 265 ? 16.609 1.624 20.828 1 94 265 ILE B C 1
ATOM 4270 O O . ILE B 1 265 ? 17.75 1.202 21.031 1 94 265 ILE B O 1
ATOM 4274 N N . SER B 1 266 ? 16.25 1.899 19.656 1 93.44 266 SER B N 1
ATOM 4275 C CA . SER B 1 266 ? 17.078 1.861 18.453 1 93.44 266 SER B CA 1
ATOM 4276 C C . SER B 1 266 ? 16.328 2.43 17.25 1 93.44 266 SER B C 1
ATOM 4278 O O . SER B 1 266 ? 15.094 2.414 17.219 1 93.44 266 SER B O 1
ATOM 4280 N N . THR B 1 267 ? 17.031 2.918 16.328 1 91.69 267 THR B N 1
ATOM 4281 C CA . THR B 1 267 ? 16.453 3.48 15.117 1 91.69 267 THR B CA 1
ATOM 4282 C C . THR B 1 267 ? 15.758 2.396 14.305 1 91.69 267 THR B C 1
ATOM 4284 O O . THR B 1 267 ? 14.742 2.66 13.648 1 91.69 267 THR B O 1
ATOM 4287 N N . SER B 1 268 ? 16.266 1.181 14.367 1 90.44 268 SER B N 1
ATOM 4288 C CA . SER B 1 268 ? 15.719 0.085 13.578 1 90.44 268 SER B CA 1
ATOM 4289 C C . SER B 1 268 ? 14.336 -0.327 14.07 1 90.44 268 SER B C 1
ATOM 4291 O O . SER B 1 268 ? 13.539 -0.877 13.312 1 90.44 268 SER B O 1
ATOM 4293 N N . TRP B 1 269 ? 14.055 -0.021 15.266 1 93.19 269 TRP B N 1
ATOM 4294 C CA . TRP B 1 269 ? 12.805 -0.471 15.875 1 93.19 269 TRP B CA 1
ATOM 4295 C C . TRP B 1 269 ? 11.711 0.578 15.703 1 93.19 269 TRP B C 1
ATOM 4297 O O . TRP B 1 269 ? 10.547 0.327 16.031 1 93.19 269 TRP B O 1
ATOM 4307 N N . ALA B 1 270 ? 12.031 1.729 15.164 1 93.88 270 ALA B N 1
ATOM 4308 C CA . ALA B 1 270 ? 11.062 2.814 15.031 1 93.88 270 ALA B CA 1
ATOM 4309 C C . ALA B 1 270 ? 9.875 2.389 14.18 1 93.88 270 ALA B C 1
ATOM 4311 O O . ALA B 1 270 ? 8.719 2.506 14.602 1 93.88 270 ALA B O 1
ATOM 4312 N N . ASN B 1 271 ? 10.117 1.821 13.031 1 92.38 271 ASN B N 1
ATOM 4313 C CA . ASN B 1 271 ? 9.047 1.459 12.109 1 92.38 271 ASN B CA 1
ATOM 4314 C C . ASN B 1 271 ? 8.242 0.271 12.633 1 92.38 271 ASN B C 1
ATOM 4316 O O . ASN B 1 271 ? 7.012 0.329 12.688 1 92.38 271 ASN B O 1
ATOM 4320 N N . PRO B 1 272 ? 8.898 -0.801 13.094 1 93.06 272 PRO B N 1
ATOM 4321 C CA . PRO B 1 272 ? 8.117 -1.926 13.609 1 93.06 272 PRO B CA 1
ATOM 4322 C C . PRO B 1 272 ? 7.18 -1.519 14.75 1 93.06 272 PRO B C 1
ATOM 4324 O O . PRO B 1 272 ? 6.051 -2.002 14.82 1 93.06 272 PRO B O 1
ATOM 4327 N N . ILE B 1 273 ? 7.629 -0.701 15.555 1 93.88 273 ILE B N 1
ATOM 4328 C CA . ILE B 1 273 ? 6.824 -0.295 16.703 1 93.88 273 ILE B CA 1
ATOM 4329 C C . ILE B 1 273 ? 5.633 0.535 16.219 1 93.88 273 ILE B C 1
ATOM 4331 O O . ILE B 1 273 ? 4.512 0.354 16.703 1 93.88 273 ILE B O 1
ATOM 4335 N N . VAL B 1 274 ? 5.91 1.459 15.289 1 92.81 274 VAL B N 1
ATOM 4336 C CA . VAL B 1 274 ? 4.844 2.301 14.766 1 92.81 274 VAL B CA 1
ATOM 4337 C C . VAL B 1 274 ? 3.777 1.43 14.102 1 92.81 274 VAL B C 1
ATOM 4339 O O . VAL B 1 274 ? 2.58 1.631 14.312 1 92.81 274 VAL B O 1
ATOM 4342 N N . PHE B 1 275 ? 4.145 0.43 13.359 1 92.38 275 PHE B N 1
ATOM 4343 C CA . PHE B 1 275 ? 3.186 -0.414 12.656 1 92.38 275 PHE B CA 1
ATOM 4344 C C . PHE B 1 275 ? 2.506 -1.381 13.617 1 92.38 275 PHE B C 1
ATOM 4346 O O . PHE B 1 275 ? 1.332 -1.716 13.445 1 92.38 275 PHE B O 1
ATOM 4353 N N . LEU B 1 276 ? 3.242 -1.843 14.617 1 92.75 276 LEU B N 1
ATOM 4354 C CA . LEU B 1 276 ? 2.627 -2.646 15.672 1 92.75 276 LEU B CA 1
ATOM 4355 C C . LEU B 1 276 ? 1.561 -1.847 16.406 1 92.75 276 LEU B C 1
ATOM 4357 O O . LEU B 1 276 ? 0.512 -2.387 16.766 1 92.75 276 LEU B O 1
ATOM 4361 N N . LEU B 1 277 ? 1.87 -0.593 16.625 1 90.75 277 LEU B N 1
ATOM 4362 C CA . LEU B 1 277 ? 0.904 0.296 17.25 1 90.75 277 LEU B CA 1
ATOM 4363 C C . LEU B 1 277 ? -0.382 0.372 16.438 1 90.75 277 LEU B C 1
ATOM 4365 O O . LEU B 1 277 ? -1.48 0.362 17 1 90.75 277 LEU B O 1
ATOM 4369 N N . LEU B 1 278 ? -0.241 0.527 15.117 1 89.62 278 LEU B N 1
ATOM 4370 C CA . LEU B 1 278 ? -1.403 0.57 14.234 1 89.62 278 LEU B CA 1
ATOM 4371 C C . LEU B 1 278 ? -2.273 -0.668 14.422 1 89.62 278 LEU B C 1
ATOM 4373 O O . LEU B 1 278 ? -3.488 -0.556 14.602 1 89.62 278 LEU B O 1
ATOM 4377 N N . ILE B 1 279 ? -1.697 -1.863 14.438 1 89.62 279 ILE B N 1
ATOM 4378 C CA . ILE B 1 279 ? -2.42 -3.127 14.539 1 89.62 279 ILE B CA 1
ATOM 4379 C C . ILE B 1 279 ? -3.127 -3.205 15.891 1 89.62 279 ILE B C 1
ATOM 4381 O O . ILE B 1 279 ? -4.312 -3.541 15.961 1 89.62 279 ILE B O 1
ATOM 4385 N N . ILE B 1 280 ? -2.422 -2.83 16.953 1 91.31 280 ILE B N 1
ATOM 4386 C CA . ILE B 1 280 ? -2.975 -2.9 18.297 1 91.31 280 ILE B CA 1
ATOM 4387 C C . ILE B 1 280 ? -4.164 -1.951 18.422 1 91.31 280 ILE B C 1
ATOM 4389 O O . ILE B 1 280 ? -5.211 -2.322 18.953 1 91.31 280 ILE B O 1
ATOM 4393 N N . ILE B 1 281 ? -4.023 -0.783 17.891 1 87.69 281 ILE B N 1
ATOM 4394 C CA . ILE B 1 281 ? -5.09 0.21 17.984 1 87.69 281 ILE B CA 1
ATOM 4395 C C . ILE B 1 281 ? -6.332 -0.292 17.266 1 87.69 281 ILE B C 1
ATOM 4397 O O . ILE B 1 281 ? -7.453 -0.127 17.734 1 87.69 281 ILE B O 1
ATOM 4401 N N . LEU B 1 282 ? -6.16 -0.839 16.094 1 85.5 282 LEU B N 1
ATOM 4402 C CA . LEU B 1 282 ? -7.301 -1.302 15.305 1 85.5 282 LEU B CA 1
ATOM 4403 C C . LEU B 1 282 ? -7.973 -2.496 15.977 1 85.5 282 LEU B C 1
ATOM 4405 O O . LEU B 1 282 ? -9.18 -2.695 15.836 1 85.5 282 LEU B O 1
ATOM 4409 N N . LEU B 1 283 ? -7.211 -3.26 16.703 1 87.06 283 LEU B N 1
ATOM 4410 C CA . LEU B 1 283 ? -7.758 -4.414 17.406 1 87.06 283 LEU B CA 1
ATOM 4411 C C . LEU B 1 283 ? -8.547 -3.975 18.641 1 87.06 283 LEU B C 1
ATOM 4413 O O . LEU B 1 283 ? -9.57 -4.578 18.969 1 87.06 283 LEU B O 1
ATOM 4417 N N . VAL B 1 284 ? -8.133 -2.875 19.25 1 88.12 284 VAL B N 1
ATOM 4418 C CA . VAL B 1 284 ? -8.727 -2.447 20.5 1 88.12 284 VAL B CA 1
ATOM 4419 C C . VAL B 1 284 ? -9.805 -1.398 20.234 1 88.12 284 VAL B C 1
ATOM 4421 O O . VAL B 1 284 ? -10.883 -1.446 20.828 1 88.12 284 VAL B O 1
ATOM 4424 N N . LYS B 1 285 ? -9.445 -0.438 19.344 1 88.12 285 LYS B N 1
ATOM 4425 C CA . LYS B 1 285 ? -10.352 0.664 19.031 1 88.12 285 LYS B CA 1
ATOM 4426 C C . LYS B 1 285 ? -10.258 1.061 17.562 1 88.12 285 LYS B C 1
ATOM 4428 O O . LYS B 1 285 ? -9.688 2.1 17.234 1 88.12 285 LYS B O 1
ATOM 4433 N N . PRO B 1 286 ? -11.031 0.436 16.766 1 81.5 286 PRO B N 1
ATOM 4434 C CA . PRO B 1 286 ? -10.93 0.643 15.32 1 81.5 286 PRO B CA 1
ATOM 4435 C C . PRO B 1 286 ? -11.336 2.051 14.898 1 81.5 286 PRO B C 1
ATOM 4437 O O . PRO B 1 286 ? -10.953 2.512 13.82 1 81.5 286 PRO B O 1
ATOM 4440 N N . SER B 1 287 ? -12.055 2.809 15.742 1 83.12 287 SER B N 1
ATOM 4441 C CA . SER B 1 287 ? -12.484 4.156 15.383 1 83.12 287 SER B CA 1
ATOM 4442 C C . SER B 1 287 ? -11.438 5.195 15.773 1 83.12 287 SER B C 1
ATOM 4444 O O . SER B 1 287 ? -11.539 6.359 15.383 1 83.12 287 SER B O 1
ATOM 4446 N N . GLY B 1 288 ? -10.375 4.801 16.453 1 84 288 GLY B N 1
ATOM 4447 C CA . GLY B 1 288 ? -9.383 5.727 16.969 1 84 288 GLY B CA 1
ATOM 4448 C C . GLY B 1 288 ? -9.82 6.438 18.234 1 84 288 GLY B C 1
ATOM 4449 O O . GLY B 1 288 ? -10.969 6.297 18.672 1 84 288 GLY B O 1
ATOM 4450 N N . ILE B 1 289 ? -9.039 7.23 18.75 1 87.56 289 ILE B N 1
ATOM 4451 C CA . ILE B 1 289 ? -9.25 7.848 20.062 1 87.56 289 ILE B CA 1
ATOM 4452 C C . ILE B 1 289 ? -10.375 8.883 19.969 1 87.56 289 ILE B C 1
ATOM 4454 O O . ILE B 1 289 ? -11.258 8.922 20.812 1 87.56 289 ILE B O 1
ATOM 4458 N N . PHE B 1 290 ? -10.383 9.594 18.891 1 87.25 290 PHE B N 1
ATOM 4459 C CA . PHE B 1 290 ? -11.367 10.648 18.734 1 87.25 290 PHE B CA 1
ATOM 4460 C C . PHE B 1 290 ? -12.406 10.281 17.688 1 87.25 290 PHE B C 1
ATOM 4462 O O . PHE B 1 290 ? -13.164 11.141 17.219 1 87.25 290 PHE B O 1
ATOM 4469 N N . GLY B 1 291 ? -12.32 9 17.25 1 79.75 291 GLY B N 1
ATOM 4470 C CA . GLY B 1 291 ? -13.258 8.594 16.219 1 79.75 291 GLY B CA 1
ATOM 4471 C C . GLY B 1 291 ? -14.664 8.359 16.734 1 79.75 291 GLY B C 1
ATOM 4472 O O . GLY B 1 291 ? -14.852 8.055 17.922 1 79.75 291 GLY B O 1
ATOM 4473 N N . LYS B 1 292 ? -15.711 8.773 15.891 1 69.56 292 LYS B N 1
ATOM 4474 C CA . LYS B 1 292 ? -17.094 8.516 16.266 1 69.56 292 LYS B CA 1
ATOM 4475 C C . LYS B 1 292 ? -17.531 7.113 15.828 1 69.56 292 LYS B C 1
ATOM 4477 O O . LYS B 1 292 ? -17.078 6.609 14.805 1 69.56 292 LYS B O 1
ATOM 4482 N N . ASN B 1 293 ? -18.047 6.277 16.703 1 57.16 293 ASN B N 1
ATOM 4483 C CA . ASN B 1 293 ? -18.594 4.953 16.406 1 57.16 293 ASN B CA 1
ATOM 4484 C C . ASN B 1 293 ? -19.656 5.016 15.32 1 57.16 293 ASN B C 1
ATOM 4486 O O . ASN B 1 293 ? -20.656 5.723 15.469 1 57.16 293 ASN B O 1
ATOM 4490 N N . VAL B 1 294 ? -19.234 5.016 14.008 1 49.5 294 VAL B N 1
ATOM 4491 C CA . VAL B 1 294 ? -20.266 4.973 12.977 1 49.5 294 VAL B CA 1
ATOM 4492 C C . VAL B 1 294 ? -21.094 3.705 13.133 1 49.5 294 VAL B C 1
ATOM 4494 O O . VAL B 1 294 ? -20.578 2.594 13.039 1 49.5 294 VAL B O 1
ATOM 4497 N N . LYS B 1 295 ? -22.125 3.762 13.797 1 45.81 295 LYS B N 1
ATOM 4498 C CA . LYS B 1 295 ? -23.109 2.68 13.773 1 45.81 295 LYS B CA 1
ATOM 4499 C C . LYS B 1 295 ? -23.609 2.424 12.352 1 45.81 295 LYS B C 1
ATOM 4501 O O . LYS B 1 295 ? -24.047 3.35 11.672 1 45.81 295 LYS B O 1
ATOM 4506 N N . GLU B 1 296 ? -22.953 1.415 11.664 1 39.81 296 GLU B N 1
ATOM 4507 C CA . GLU B 1 296 ? -23.688 1.05 10.445 1 39.81 296 GLU B CA 1
ATOM 4508 C C . GLU B 1 296 ? -25.188 1.002 10.695 1 39.81 296 GLU B C 1
ATOM 4510 O O . GLU B 1 296 ? -25.641 0.35 11.633 1 39.81 296 GLU B O 1
ATOM 4515 N N . LYS B 1 297 ? -25.812 2.021 10.281 1 36.25 297 LYS B N 1
ATOM 4516 C CA . LYS B 1 297 ? -27.25 1.832 10.336 1 36.25 297 LYS B CA 1
ATOM 4517 C C . LYS B 1 297 ? -27.656 0.509 9.695 1 36.25 297 LYS B C 1
ATOM 4519 O O . LYS B 1 297 ? -27.297 0.234 8.547 1 36.25 297 LYS B O 1
ATOM 4524 N N . VAL B 1 298 ? -28.094 -0.452 10.516 1 29.22 298 VAL B N 1
ATOM 4525 C CA . VAL B 1 298 ? -28.844 -1.627 10.094 1 29.22 298 VAL B CA 1
ATOM 4526 C C . VAL B 1 298 ? -30.281 -1.227 9.758 1 29.22 298 VAL B C 1
ATOM 4528 O O . VAL B 1 298 ? -30.859 -0.374 10.43 1 29.22 298 VAL B O 1
#

Sequence (596 aa):
MIKNLIDQTIIGLQTGSIYALIALGYTMVYGIVKLINFAHGDLLMVGAYVTYYGVEKGLPFSIAILISIIFCAILGILIDFFAYKPLRNAPRMSVLITAIGVSFLLESVALIIFGAAPKVIKHEYIPKYFSTTDSINIFNFSVSYLSVVVILVSVLCMVLLHLFITYTKMGKATRAVAQDSDAANLMGINSNLTISLTFAIGSALGALGGVMYALMYPRIEPYMGIMPGLKAFIAAVFGGIGSIPGAMFGGYMLGMIETYTKAYISTSWANPIVFLLLIIILLVKPSGIFGKNVKEKVMIKNLIDQTIIGLQTGSIYALIALGYTMVYGIVKLINFAHGDLLMVGAYVTYYGVEKGLPFSIAILISIIFCAILGILIDFFAYKPLRNAPRMSVLITAIGVSFLLESVALIIFGAAPKVIKHEYIPKYFSTTDSINIFNFSVSYLSVVVILVSVLCMVLLHLFITYTKMGKATRAVAQDSDAANLMGINSNLTISLTFAIGSALGALGGVMYALMYPRIEPYMGIMPGLKAFIAAVFGGIGSIPGAMFGGYMLGMIETYTKAYISTSWANPIVFLLLIIILLVKPSGIFGKNVKEKV

Organism: NCBI:txid187101

Secondary structure (DSSP, 8-state):
-HHHHHHHHHHHHHHHHHHHHHHHHHHHHHHHH-S--TTHHHHHHHHHHHHHHHHHTT--HHHHHHHHHHHHHHHHHHHIIIIIGGGTTS-HHHHHHHHHHHHHHHHHHHHHHH-SS-B---GGGS-GGG-SS-EEEETTEEEEHHHHHHHHHHHHHHHHHHHHHHHSHHHHHHHHHHH-HHHHHHTT--HHHHHHHHHHHHHHHHHHHHHHHHHHS--B-TTTTHHHHHHHHHHHHHH-TT-HHHHHHHHHHHHHHHHHHHHHT-GGGHHHHHHHHHHHHHHH-TT-TT--------/-HHHHHHHHHHHHHHHHHHHHHHHHHHHHHHHH-S--TTHHHHHHHHHHHHHHHHHTT--HHHHHHHHHHHHHHHHHHHIIIIIGGGTTS-HHHHHHHHHHHHHHHHHHHHHHH-SS-B---GGGS-GGG-SS-EEEETTEEEEHHHHHHHHHHHHHHHHHHHHHHHSHHHHHHHHHHH-HHHHHHTT--HHHHHHHHHHHHHHHHHHHHHHHHHHS--B-TTTTHHHHHHHHHHHHHH-TT-HHHHHHHHHHHHHHHHHHHHHT-GGGHHHHHHHHHHHHHHH-TT-TT--------

Radius of gyration: 24.55 Å; Cα contacts (8 Å, |Δi|>4): 1108; chains: 2; bounding box: 57×64×67 Å

Foldseek 3Di:
DVLVVVQLLLQLLLQLLLLLLLLLLQQLLCLQLVAGQLLLLLLLLQLQVQLQVCVVVPDQSVVSNVVSLQVLLVVLLVCCVPQPVVCSVPPNVSSRVSSVVNNVVSLVVCCVVPNFAWDFRDQVRDDQLCAQPQFDQDPNHTRGSLSVVSSVVSVVLLVVVVCCLPPPPLNVLSNVSSVPVVVSVVVVRDSSVSSSNSSSSSSSSSSVSSNSVCSVVVTRGSCVSNVSSVLSNLLCQQQFRNDSVSSSRSSSVLSSQLSCCCVPPNNVCSVVVSVVSSVVCCVVPRRHDPGDPPDPPD/DVLVVVQLLLQLLLQLLLLLLLLLLQQLLCLQLVAGQLLLLLLLLQLQVQLQVCVVVPHQSVVSNVVSLQVLLVVLLVCCVPQPVVCSVPPSVSSRVSSVVNNVVSLVVCCVVPNFAWDFRDQVRDDQLCAQPQFDQDPNHTRGSNSVVSSVVSVVLLVVVVCCLPPHPLNVLSNVSSVPVVVSVVVVRDSSVSSSNSSSSSSSSSSVSSNSVCSVVVTRGSCVSNVSSVLSNLLCQQQFRNDSVSSSRSSSVLSSQLSCCCVPPNNVCSVVVSVVSSVVCCVVPRRHDPGDPPDPPD

Solvent-accessible surface area (backbone atoms only — not comparable to full-atom values): 27905 Å² total; per-residue (Å²): 110,65,66,57,47,53,53,44,49,50,50,6,43,27,49,2,20,38,26,14,29,32,6,40,14,53,18,46,36,22,43,47,70,70,49,71,60,59,30,48,16,45,31,12,30,50,13,31,50,43,23,43,53,30,37,74,73,67,39,55,48,71,56,14,46,51,50,14,25,52,50,24,15,52,48,25,30,47,46,35,60,72,61,44,56,80,34,71,86,46,59,69,66,55,48,42,52,37,22,46,27,50,22,52,25,51,31,34,48,37,33,66,76,67,36,76,64,67,43,63,75,57,68,90,59,48,54,68,64,60,21,72,81,47,60,44,78,51,99,86,36,79,42,32,29,29,42,53,44,40,39,49,49,30,52,48,51,51,52,51,50,52,50,40,45,72,69,35,72,66,20,48,48,40,54,41,31,39,73,34,44,69,61,26,41,75,72,68,43,59,49,67,60,48,50,34,48,29,29,18,52,17,21,20,32,12,7,51,22,21,37,56,45,34,63,74,47,64,52,44,32,46,66,55,14,54,61,58,33,50,52,9,47,43,11,9,40,51,11,0,56,44,27,67,70,18,4,43,52,14,6,36,50,47,18,37,53,37,40,50,32,35,73,71,73,34,64,74,49,24,59,32,50,54,27,48,48,46,41,51,40,49,72,76,40,68,42,22,76,56,29,72,83,74,67,77,82,124,110,66,66,58,48,53,53,44,48,51,51,6,44,29,49,2,20,37,26,13,28,31,6,38,13,55,18,46,37,23,43,47,71,71,47,71,61,58,31,48,16,44,30,11,31,49,12,31,50,44,22,44,52,31,35,74,72,65,40,56,46,71,56,14,46,51,50,13,25,51,51,26,16,52,48,24,30,48,46,34,60,71,62,45,56,81,34,71,87,46,60,69,64,55,48,42,52,38,22,46,26,51,22,52,26,52,30,33,48,37,33,67,76,65,35,74,64,67,44,63,74,57,68,89,60,48,55,68,63,59,22,74,81,45,59,44,76,52,98,86,36,79,40,32,29,28,39,52,44,40,38,51,50,30,52,48,50,52,51,51,49,52,49,40,46,71,70,35,72,66,20,47,48,39,55,40,29,38,73,35,46,67,61,26,39,75,73,70,42,58,49,68,60,48,49,33,49,30,29,17,53,16,21,22,31,13,8,50,23,22,38,54,44,34,63,76,46,64,52,45,31,47,68,54,14,53,60,60,34,49,52,9,46,43,13,9,41,52,11,0,54,45,27,66,68,18,5,43,52,14,7,36,50,47,18,36,51,37,38,49,32,34,73,73,73,33,64,73,50,24,60,32,49,55,27,48,48,44,40,52,40,49,72,75,39,66,43,21,76,56,30,71,82,75,68,76,82,124